Protein AF-0000000067025553 (afdb_homodimer)

Secondary structure (DSSP, 8-state):
-----HHHHHHHHHHHHHHHHHHHHSS-S---STHHHHHHHHHHHHHHHHHHHHHHHHT----EEEEEEEEE-TTSSSEEEEEEEEESSTTPPEEEEEEEES--SEEEEEEES----HHHHTTS-SBP-TT---TT-SSSTT--TTEEEEEETT--EEEEESS-BSSSTTB-TT-EEEEEE-----STTS-HHHHHHT----SEEEE-EEESS---/-----HHHHHHHHHHHHHHHHHHHHSS-S---STHHHHHHHHHHHHHHHHHHHHHHHHT----EEEEEEEEE-TTSSSEEEEEEEEESSTTPPEEEEEEEES--SEEEEEEES----HHHHGGG-SBP-TT---TT-SSSTT--TTEEEEEETT--EEEEESS-BSSSTTB-TT-EEEEEE-----STTS-HHHHHHT----SEEEE-EEESS---

Radius of gyration: 30.64 Å; Cα contacts (8 Å, |Δi|>4): 842; chains: 2; bounding box: 78×75×99 Å

Foldseek 3Di:
DPPCPPVNVVVVVVVVLVVVLVVLVPPDDPDPDPVVVVNVVSVVVSVVVVVVVCVVVVPVVQQKWKKKW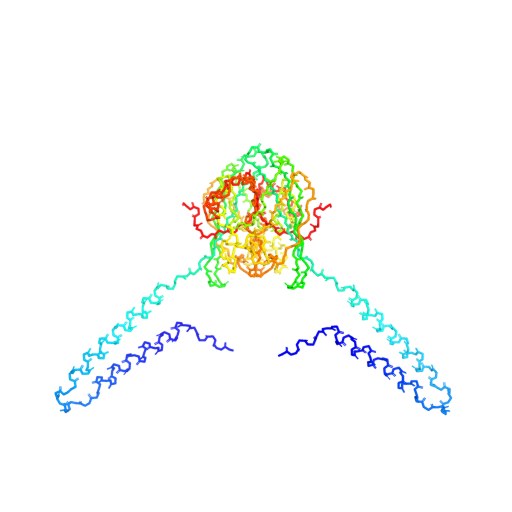WKAFPVRLKTDMKMWIFTPPLQFWIKIKDAMANDAFKKWKFWACAQDCPPGNPPQHAGAALPPQDQPACPDPRHGQGGQDMDHHRDTDITTGRQADCDDDRRSARHKMFIFPDPPPDDPPDDSVVVSVPRHRTRMMTGMHTDRDPPD/DPPCPPVNVVVVVVVVLVVVLVVLVPPDDPDPDPPVVVNVVSVVVSVVVVVVVCVVVVPPVQQKWKKKWWKAFPVRLKTDMKMWIFTPPLQFWIKIKDAMANDAFKKWKFWACAQDCPPGNPPQHAGAALPPQDQPCCPDVRHGQGGQDMDHHRDTDITTGRQADCDDDRRSARHKMFIFPDPPPDDPPDDSVVVSVPRHRTRMMTGMHTDRDPPD

Structure (mmCIF, N/CA/C/O backbone):
data_AF-0000000067025553-model_v1
#
loop_
_entity.id
_entity.type
_entity.pdbx_description
1 polymer 'Superoxide dismutase'
#
loop_
_atom_site.group_PDB
_atom_site.id
_atom_site.type_symbol
_atom_site.label_atom_id
_atom_site.label_alt_id
_atom_site.label_comp_id
_atom_site.label_asym_id
_atom_site.label_entity_id
_atom_site.label_seq_id
_atom_site.pdbx_PDB_ins_code
_atom_site.Cartn_x
_atom_site.Cartn_y
_atom_site.Cartn_z
_atom_site.occupancy
_atom_site.B_iso_or_equiv
_atom_site.auth_seq_id
_atom_site.auth_comp_id
_atom_site.auth_asym_id
_atom_site.auth_atom_id
_atom_site.pdbx_PDB_model_num
ATOM 1 N N . MET A 1 1 ? -31.484 10.281 14.219 1 25.81 1 MET A N 1
ATOM 2 C CA . MET A 1 1 ? -31.266 8.891 14.617 1 25.81 1 MET A CA 1
ATOM 3 C C . MET A 1 1 ? -30.297 8.812 15.797 1 25.81 1 MET A C 1
ATOM 5 O O . MET A 1 1 ? -29.156 9.273 15.703 1 25.81 1 MET A O 1
ATOM 9 N N . MET A 1 2 ? -30.875 8.945 17.047 1 30.42 2 MET A N 1
ATOM 10 C CA . MET A 1 2 ? -30.234 8.992 18.359 1 30.42 2 MET A CA 1
ATOM 11 C C . MET A 1 2 ? -29.312 7.797 18.547 1 30.42 2 MET A C 1
ATOM 13 O O . MET A 1 2 ? -29.766 6.648 18.531 1 30.42 2 MET A O 1
ATOM 17 N N . VAL A 1 3 ? -28.172 7.852 17.969 1 36.72 3 VAL A N 1
ATOM 18 C CA . VAL A 1 3 ? -27.109 6.902 18.25 1 36.72 3 VAL A CA 1
ATOM 19 C C . VAL A 1 3 ? -26.938 6.742 19.766 1 36.72 3 VAL A C 1
ATOM 21 O O . VAL A 1 3 ? -26.531 7.676 20.453 1 36.72 3 VAL A O 1
ATOM 24 N N . TRP A 1 4 ? -27.859 6.129 20.438 1 38.53 4 TRP A N 1
ATOM 25 C CA . TRP A 1 4 ? -27.719 5.715 21.828 1 38.53 4 TRP A CA 1
ATOM 26 C C . TRP A 1 4 ? -26.359 5.055 22.062 1 38.53 4 TRP A C 1
ATOM 28 O O . TRP A 1 4 ? -26 4.094 21.375 1 38.53 4 TRP A O 1
ATOM 38 N N . LYS A 1 5 ? -25.422 5.883 22.422 1 45.94 5 LYS A N 1
ATOM 39 C CA . LYS A 1 5 ? -24.062 5.434 22.766 1 45.94 5 LYS A CA 1
ATOM 40 C C . LYS A 1 5 ? -24.109 4.195 23.656 1 45.94 5 LYS A C 1
ATOM 42 O O . LYS A 1 5 ? -24.906 4.121 24.594 1 45.94 5 LYS A O 1
ATOM 47 N N . LEU A 1 6 ? -23.594 3.125 23.156 1 47.91 6 LEU A N 1
ATOM 48 C CA . LEU A 1 6 ? -23.438 1.842 23.828 1 47.91 6 LEU A CA 1
ATOM 49 C C . LEU A 1 6 ? -23.125 2.039 25.312 1 47.91 6 LEU A C 1
ATOM 51 O O . LEU A 1 6 ? -23.609 1.29 26.156 1 47.91 6 LEU A O 1
ATOM 55 N N . GLU A 1 7 ? -22.5 3.172 25.609 1 51.19 7 GLU A N 1
ATOM 56 C CA . GLU A 1 7 ? -22.172 3.502 26.984 1 51.19 7 GLU A CA 1
ATOM 57 C C . GLU A 1 7 ? -23.422 3.805 27.797 1 51.19 7 GLU A C 1
ATOM 59 O O . GLU A 1 7 ? -23.531 3.398 28.953 1 51.19 7 GLU A O 1
ATOM 64 N N . ASN A 1 8 ? -24.312 4.438 27.109 1 53.28 8 ASN A N 1
ATOM 65 C CA . ASN A 1 8 ? -25.547 4.797 27.797 1 53.28 8 ASN A CA 1
ATOM 66 C C . ASN A 1 8 ? -26.453 3.582 28.016 1 53.28 8 ASN A C 1
ATOM 68 O O . ASN A 1 8 ? -27.156 3.492 29.016 1 53.28 8 ASN A O 1
ATOM 72 N N . VAL A 1 9 ? -26.391 2.633 27.156 1 51.62 9 VAL A N 1
ATOM 73 C CA . VAL A 1 9 ? -27.141 1.387 27.266 1 51.62 9 VAL A CA 1
ATOM 74 C C . VAL A 1 9 ? -26.547 0.536 28.391 1 51.62 9 VAL A C 1
ATOM 76 O O . VAL A 1 9 ? -27.297 -0.039 29.203 1 51.62 9 VAL A O 1
ATOM 79 N N . ILE A 1 10 ? -25.266 0.725 28.547 1 55.44 10 ILE A N 1
ATOM 80 C CA . ILE A 1 10 ? -24.547 0.006 29.609 1 55.44 10 ILE A CA 1
ATOM 81 C C . ILE A 1 10 ? -24.906 0.609 30.969 1 55.44 10 ILE A C 1
ATOM 83 O O . ILE A 1 10 ? -25.188 -0.119 31.922 1 55.44 10 ILE A O 1
ATOM 87 N N . PHE A 1 11 ? -25.031 1.875 30.969 1 58.84 11 PHE A N 1
ATOM 88 C CA . PHE A 1 11 ? -25.406 2.57 32.188 1 58.84 11 PHE A CA 1
ATOM 89 C C . PHE A 1 11 ? -26.859 2.322 32.562 1 58.84 11 PHE A C 1
ATOM 91 O O . PHE A 1 11 ? -27.203 2.129 33.719 1 58.84 11 PHE A O 1
ATOM 98 N N . ALA A 1 12 ? -27.719 2.186 31.562 1 59.91 12 ALA A N 1
ATOM 99 C CA . ALA A 1 12 ? -29.141 1.923 31.766 1 59.91 12 ALA A CA 1
ATOM 100 C C . ALA A 1 12 ? -29.375 0.496 32.25 1 59.91 12 ALA A C 1
ATOM 102 O O . ALA A 1 12 ? -30.188 0.266 33.156 1 59.91 12 ALA A O 1
ATOM 103 N N . VAL A 1 13 ? -28.594 -0.428 31.766 1 61.47 13 VAL A N 1
ATOM 104 C CA . VAL A 1 13 ? -28.688 -1.826 32.188 1 61.47 13 VAL A CA 1
ATOM 105 C C . VAL A 1 13 ? -28.141 -1.983 33.594 1 61.47 13 VAL A C 1
ATOM 107 O O . VAL A 1 13 ? -28.719 -2.689 34.406 1 61.47 13 VAL A O 1
ATOM 110 N N . PHE A 1 14 ? -27.109 -1.111 33.906 1 63.41 14 PHE A N 1
ATOM 111 C CA . PHE A 1 14 ? -26.547 -1.098 35.25 1 63.41 14 PHE A CA 1
ATOM 112 C C . PHE A 1 14 ? -27.531 -0.489 36.25 1 63.41 14 PHE A C 1
ATOM 114 O O . PHE A 1 14 ? -27.734 -1.02 37.344 1 63.41 14 PHE A O 1
ATOM 121 N N . ALA A 1 15 ? -28.156 0.57 35.844 1 62.91 15 ALA A N 1
ATOM 122 C CA . ALA A 1 15 ? -29.156 1.222 36.688 1 62.91 15 ALA A CA 1
ATOM 123 C C . ALA A 1 15 ? -30.375 0.327 36.875 1 62.91 15 ALA A C 1
ATOM 125 O O . ALA A 1 15 ? -30.922 0.234 37.969 1 62.91 15 ALA A O 1
ATOM 126 N N . PHE A 1 16 ? -30.734 -0.45 35.875 1 62.81 16 PHE A N 1
ATOM 127 C CA . PHE A 1 16 ? -31.875 -1.367 35.938 1 62.81 16 PHE A CA 1
ATOM 128 C C . PHE A 1 16 ? -31.562 -2.562 36.844 1 62.81 16 PHE A C 1
ATOM 130 O O . PHE A 1 16 ? -32.406 -2.986 37.625 1 62.81 16 PHE A O 1
ATOM 137 N N . ILE A 1 17 ? -30.328 -3.006 36.75 1 59.94 17 ILE A N 1
ATOM 138 C CA . ILE A 1 17 ? -29.875 -4.109 37.594 1 59.94 17 ILE A CA 1
ATOM 139 C C . ILE A 1 17 ? -29.812 -3.652 39.062 1 59.94 17 ILE A C 1
ATOM 141 O O . ILE A 1 17 ? -30.25 -4.371 39.969 1 59.94 17 ILE A O 1
ATOM 145 N N . LEU A 1 18 ? -29.375 -2.453 39.25 1 59.34 18 LEU A N 1
ATOM 146 C CA . LEU A 1 18 ? -29.344 -1.88 40.594 1 59.34 18 LEU A CA 1
ATOM 147 C C . LEU A 1 18 ? -30.75 -1.65 41.125 1 59.34 18 LEU A C 1
ATOM 149 O O . LEU A 1 18 ? -31.031 -1.886 42.281 1 59.34 18 LEU A O 1
ATOM 153 N N . LEU A 1 19 ? -31.672 -1.28 40.281 1 58.12 19 LEU A N 1
ATOM 154 C CA . LEU A 1 19 ? -33.062 -1.092 40.656 1 58.12 19 LEU A CA 1
ATOM 155 C C . LEU A 1 19 ? -33.719 -2.43 40.969 1 58.12 19 LEU A C 1
ATOM 157 O O . LEU A 1 19 ? -34.531 -2.525 41.906 1 58.12 19 LEU A O 1
ATOM 161 N N . LEU A 1 20 ? -33.312 -3.438 40.219 1 55.53 20 LEU A N 1
ATOM 162 C CA . LEU A 1 20 ? -33.875 -4.766 40.5 1 55.53 20 LEU A CA 1
ATOM 163 C C . LEU A 1 20 ? -33.344 -5.293 41.844 1 55.53 20 LEU A C 1
ATOM 165 O O . LEU A 1 20 ? -34.094 -5.922 42.594 1 55.53 20 LEU A O 1
ATOM 169 N N . ILE A 1 21 ? -32.156 -4.945 42.062 1 54.56 21 ILE A N 1
ATOM 170 C CA . ILE A 1 21 ? -31.547 -5.328 43.344 1 54.56 21 ILE A CA 1
ATOM 171 C C . ILE A 1 21 ? -32.188 -4.543 44.5 1 54.56 21 ILE A C 1
ATOM 173 O O . ILE A 1 21 ? -32.531 -5.109 45.531 1 54.56 21 ILE A O 1
ATOM 177 N N . GLU A 1 22 ? -32.375 -3.293 44.312 1 55.03 22 GLU A N 1
ATOM 178 C CA . GLU A 1 22 ? -33 -2.451 45.344 1 55.03 22 GLU A CA 1
ATOM 179 C C . GLU A 1 22 ? -34.5 -2.805 45.5 1 55.03 22 GLU A C 1
ATOM 181 O O . GLU A 1 22 ? -35 -2.814 46.625 1 55.03 22 GLU A O 1
ATOM 186 N N . ALA A 1 23 ? -35.156 -2.996 44.375 1 49.5 23 ALA A N 1
ATOM 187 C CA . ALA A 1 23 ? -36.562 -3.385 44.469 1 49.5 23 ALA A CA 1
ATOM 188 C C . ALA A 1 23 ? -36.75 -4.723 45.188 1 49.5 23 ALA A C 1
ATOM 190 O O . ALA A 1 23 ? -37.75 -4.945 45.875 1 49.5 23 ALA A O 1
ATOM 191 N N . HIS A 1 24 ? -35.719 -5.547 44.875 1 47.22 24 HIS A N 1
ATOM 192 C CA . HIS A 1 24 ? -35.75 -6.816 45.594 1 47.22 24 HIS A CA 1
ATOM 193 C C . HIS A 1 24 ? -35.438 -6.613 47.094 1 47.22 24 HIS A C 1
ATOM 195 O O . HIS A 1 24 ? -36 -7.332 47.938 1 47.22 24 HIS A O 1
ATOM 201 N N . ASN A 1 25 ? -34.562 -5.656 47.25 1 45.16 25 ASN A N 1
ATOM 202 C CA . ASN A 1 25 ? -34.25 -5.391 48.656 1 45.16 25 ASN A CA 1
ATOM 203 C C . ASN A 1 25 ? -35.438 -4.742 49.375 1 45.16 25 ASN A C 1
ATOM 205 O O . ASN A 1 25 ? -35.531 -4.84 50.594 1 45.16 25 ASN A O 1
ATOM 209 N N . THR A 1 26 ? -36.188 -3.916 48.75 1 38.66 26 THR A N 1
ATOM 210 C CA . THR A 1 26 ? -37.25 -3.248 49.5 1 38.66 26 THR A CA 1
ATOM 211 C C . THR A 1 26 ? -38.406 -4.207 49.75 1 38.66 26 THR A C 1
ATOM 213 O O . THR A 1 26 ? -39.469 -3.797 50.281 1 38.66 26 THR A O 1
ATOM 216 N N . LYS A 1 27 ? -38.531 -5.238 49 1 35.69 27 LYS A N 1
ATOM 217 C CA . LYS A 1 27 ? -39.75 -5.934 49.375 1 35.69 27 LYS A CA 1
ATOM 218 C C . LYS A 1 27 ? -39.688 -6.422 50.812 1 35.69 27 LYS A C 1
ATOM 220 O O . LYS A 1 27 ? -38.594 -6.699 51.344 1 35.69 27 LYS A O 1
ATOM 225 N N . ASP A 1 28 ? -41 -6.648 51.406 1 33.84 28 ASP A N 1
ATOM 226 C CA . ASP A 1 28 ? -41.562 -6.723 52.781 1 33.84 28 ASP A CA 1
ATOM 227 C C . ASP A 1 28 ? -40.812 -7.773 53.594 1 33.84 28 ASP A C 1
ATOM 229 O O . ASP A 1 28 ? -40.312 -8.75 53.062 1 33.84 28 ASP A O 1
ATOM 233 N N . CYS A 1 29 ? -40.531 -7.465 54.969 1 31.83 29 CYS A N 1
ATOM 234 C CA . CYS A 1 29 ? -40.062 -8.055 56.219 1 31.83 29 CYS A CA 1
ATOM 235 C C . CYS A 1 29 ? -40.688 -9.438 56.438 1 31.83 29 CYS A C 1
ATOM 237 O O . CYS A 1 29 ? -40.312 -10.156 57.375 1 31.83 29 CYS A O 1
ATOM 239 N N . ASN A 1 30 ? -41.969 -9.609 56.094 1 31.23 30 ASN A N 1
ATOM 240 C CA . ASN A 1 30 ? -42.594 -10.648 56.906 1 31.23 30 ASN A CA 1
ATOM 241 C C . ASN A 1 30 ? -42.031 -12.031 56.562 1 31.23 30 ASN A C 1
ATOM 243 O O . ASN A 1 30 ? -42.031 -12.914 57.438 1 31.23 30 ASN A O 1
ATOM 247 N N . GLU A 1 31 ? -42.344 -12.633 55.375 1 37.34 31 GLU A N 1
ATOM 248 C CA . GLU A 1 31 ? -42.281 -14.086 55.312 1 37.34 31 GLU A CA 1
ATOM 249 C C . GLU A 1 31 ? -40.844 -14.57 55.25 1 37.34 31 GLU A C 1
ATOM 251 O O . GLU A 1 31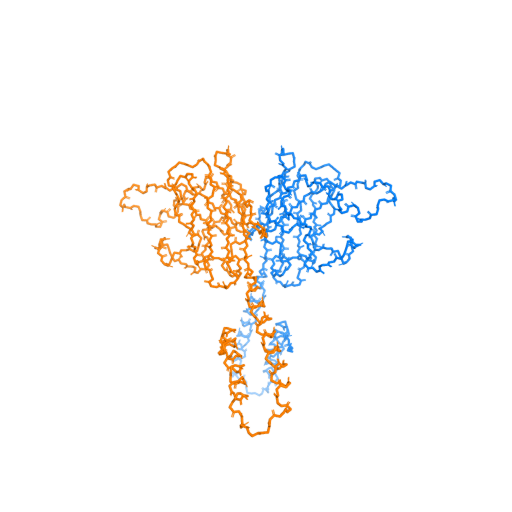 ? -40.062 -14.148 54.375 1 37.34 31 GLU A O 1
ATOM 256 N N . GLY A 1 32 ? -40.219 -15.039 56.438 1 31.81 32 GLY A N 1
ATOM 257 C CA . GLY A 1 32 ? -38.906 -15.367 56.969 1 31.81 32 GLY A CA 1
ATOM 258 C C . GLY A 1 32 ? -38.062 -16.156 55.969 1 31.81 32 GLY A C 1
ATOM 259 O O . GLY A 1 32 ? -36.906 -15.805 55.719 1 31.81 32 GLY A O 1
ATOM 260 N N . LYS A 1 33 ? -38.281 -17.531 56 1 36.72 33 LYS A N 1
ATOM 261 C CA . LYS A 1 33 ? -37.25 -18.547 55.781 1 36.72 33 LYS A CA 1
ATOM 262 C C . LYS A 1 33 ? -36.938 -18.656 54.281 1 36.72 33 LYS A C 1
ATOM 264 O O . LYS A 1 33 ? -35.812 -19.016 53.906 1 36.72 33 LYS A O 1
ATOM 269 N N . THR A 1 34 ? -37.938 -18.75 53.469 1 32.59 34 THR A N 1
ATOM 270 C CA . THR A 1 34 ? -37.625 -19.266 52.125 1 32.59 34 THR A CA 1
ATOM 271 C C . THR A 1 34 ? -36.875 -18.219 51.312 1 32.59 34 THR A C 1
ATOM 273 O O . THR A 1 34 ? -36.469 -18.516 50.188 1 32.59 34 THR A O 1
ATOM 276 N N . LYS A 1 35 ? -36.969 -17.016 51.75 1 38.88 35 LYS A N 1
ATOM 277 C CA . LYS A 1 35 ? -36.531 -15.953 50.844 1 38.88 35 LYS A CA 1
ATOM 278 C C . LYS A 1 35 ? -35 -15.82 50.875 1 38.88 35 LYS A C 1
ATOM 280 O O . LYS A 1 35 ? -34.438 -15.023 50.125 1 38.88 35 LYS A O 1
ATOM 285 N N . HIS A 1 36 ? -34.406 -16.422 51.844 1 40.84 36 HIS A N 1
ATOM 286 C CA . HIS A 1 36 ? -32.969 -16.188 51.844 1 40.84 36 HIS A CA 1
ATOM 287 C C . HIS A 1 36 ? -32.312 -16.906 50.688 1 40.84 36 HIS A C 1
ATOM 289 O O . HIS A 1 36 ? -31.234 -16.484 50.219 1 40.84 36 HIS A O 1
ATOM 295 N N . PHE A 1 37 ? -32.969 -17.984 50.188 1 43.34 37 PHE A N 1
ATOM 296 C CA . PHE A 1 37 ? -32.281 -18.75 49.156 1 43.34 37 PHE A CA 1
ATOM 297 C C . PHE A 1 37 ? -32.375 -18.031 47.812 1 43.34 37 PHE A C 1
ATOM 299 O O . PHE A 1 37 ? -31.406 -18 47.031 1 43.34 37 PHE A O 1
ATOM 306 N N . ILE A 1 38 ? -33.5 -17.391 47.625 1 48.78 38 ILE A N 1
ATOM 307 C CA . ILE A 1 38 ? -33.688 -16.766 46.312 1 48.78 38 ILE A CA 1
ATOM 308 C C . ILE A 1 38 ? -32.844 -15.5 46.219 1 48.78 38 ILE A C 1
ATOM 310 O O . ILE A 1 38 ? -32.281 -15.195 45.156 1 48.78 38 ILE A O 1
ATOM 314 N N . GLY A 1 39 ? -32.625 -14.953 47.406 1 49.44 39 GLY A N 1
ATOM 315 C CA . GLY A 1 39 ? -31.844 -13.727 47.438 1 49.44 39 GLY A CA 1
ATOM 316 C C . GLY A 1 39 ? -30.375 -13.945 47.125 1 49.44 39 GLY A C 1
ATOM 317 O O . GLY A 1 39 ? -29.781 -13.164 46.375 1 49.44 39 GLY A O 1
ATOM 318 N N . ARG A 1 40 ? -29.844 -15.062 47.688 1 53.34 40 ARG A N 1
ATOM 319 C CA . ARG A 1 40 ? -28.438 -15.352 47.438 1 53.34 40 ARG A CA 1
ATOM 320 C C . ARG A 1 40 ? -28.203 -15.773 46 1 53.34 40 ARG A C 1
ATOM 322 O O . ARG A 1 40 ? -27.219 -15.359 45.375 1 53.34 40 ARG A O 1
ATOM 329 N N . GLU A 1 41 ? -29.141 -16.531 45.469 1 59.81 41 GLU A N 1
ATOM 330 C CA . GLU A 1 41 ? -28.984 -17 44.094 1 59.81 41 GLU A CA 1
ATOM 331 C C . GLU A 1 41 ? -29.141 -15.867 43.094 1 59.81 41 GLU A C 1
ATOM 333 O O . GLU A 1 41 ? -28.406 -15.789 42.125 1 59.81 41 GLU A O 1
ATOM 338 N N . LEU A 1 42 ? -30.031 -14.984 43.406 1 58.16 42 LEU A N 1
ATOM 339 C CA . LEU A 1 42 ? -30.234 -13.836 42.531 1 58.16 42 LEU A CA 1
ATOM 340 C C . LEU A 1 42 ? -29.062 -12.875 42.625 1 58.16 42 LEU A C 1
ATOM 342 O O . LEU A 1 42 ? -28.641 -12.297 41.625 1 58.16 42 LEU A O 1
ATOM 346 N N . HIS A 1 43 ? -28.484 -12.797 43.75 1 59.12 43 HIS A N 1
ATOM 347 C CA . HIS A 1 43 ? -27.297 -11.969 43.938 1 59.12 43 HIS A CA 1
ATOM 348 C C . HIS A 1 43 ? -26.109 -12.555 43.188 1 59.12 43 HIS A C 1
ATOM 350 O O . HIS A 1 43 ? -25.344 -11.828 42.562 1 59.12 43 HIS A O 1
ATOM 356 N N . THR A 1 44 ? -26.031 -13.867 43.281 1 64.5 44 THR A N 1
ATOM 357 C CA . THR A 1 44 ? -24.938 -14.539 42.562 1 64.5 44 THR A CA 1
ATOM 358 C C . THR A 1 44 ? -25.125 -14.438 41.062 1 64.5 44 THR A C 1
ATOM 360 O O . THR A 1 44 ? -24.156 -14.258 40.312 1 64.5 44 THR A O 1
ATOM 363 N N . LEU A 1 45 ? -26.312 -14.469 40.625 1 64.94 45 LEU A N 1
ATOM 364 C CA . LEU A 1 45 ? -26.609 -14.352 39.188 1 64.94 45 LEU A CA 1
ATOM 365 C C . LEU A 1 45 ? -26.344 -12.93 38.719 1 64.94 45 LEU A C 1
ATOM 367 O O . LEU A 1 45 ? -25.781 -12.734 37.625 1 64.94 45 LEU A O 1
ATOM 371 N N . VAL A 1 46 ? -26.688 -11.992 39.531 1 60.59 46 VAL A N 1
ATOM 372 C CA . VAL A 1 46 ? -26.484 -10.594 39.156 1 60.59 46 VAL A CA 1
ATOM 373 C C . VAL A 1 46 ? -25 -10.258 39.219 1 60.59 46 VAL A C 1
ATOM 375 O O . VAL A 1 46 ? -24.484 -9.547 38.344 1 60.59 46 VAL A O 1
ATOM 378 N N . GLU A 1 47 ? -24.328 -10.844 40.125 1 62.41 47 GLU A N 1
ATOM 379 C CA . GLU A 1 47 ? -22.891 -10.672 40.219 1 62.41 47 GLU A CA 1
ATOM 380 C C . GLU A 1 47 ? -22.188 -11.344 39.031 1 62.41 47 GLU A C 1
ATOM 382 O O . GLU A 1 47 ? -21.266 -10.773 38.438 1 62.41 47 GLU A O 1
ATOM 387 N N . ASN A 1 48 ? -22.641 -12.438 38.656 1 66 48 ASN A N 1
ATOM 388 C CA . ASN A 1 48 ? -22.062 -13.141 37.531 1 66 48 ASN A CA 1
ATOM 389 C C . ASN A 1 48 ? -22.359 -12.43 36.219 1 66 48 ASN A C 1
ATOM 391 O O . ASN A 1 48 ? -21.5 -12.344 35.344 1 66 48 ASN A O 1
ATOM 395 N N . LEU A 1 49 ? -23.531 -11.93 36.156 1 66.19 49 LEU A N 1
ATOM 396 C CA . LEU A 1 49 ? -23.906 -11.164 34.969 1 66.19 49 LEU A CA 1
ATOM 397 C C . LEU A 1 49 ? -23.125 -9.852 34.906 1 66.19 49 LEU A C 1
ATOM 399 O O . LEU A 1 49 ? -22.703 -9.438 33.812 1 66.19 49 LEU A O 1
ATOM 403 N N . TYR A 1 50 ? -22.938 -9.289 36.062 1 58.41 50 TYR A N 1
ATOM 404 C CA . TYR A 1 50 ? -22.125 -8.086 36.156 1 58.41 50 TYR A CA 1
ATOM 405 C C . TYR A 1 50 ? -20.672 -8.367 35.75 1 58.41 50 TYR A C 1
ATOM 407 O O . TYR A 1 50 ? -20.078 -7.602 35 1 58.41 50 TYR A O 1
ATOM 415 N N . TYR A 1 51 ? -20.109 -9.414 36.188 1 60.88 51 TYR A N 1
ATOM 416 C CA . TYR A 1 51 ? -18.75 -9.797 35.812 1 60.88 51 TYR A CA 1
ATOM 417 C C . TYR A 1 51 ? -18.688 -10.141 34.312 1 60.88 51 TYR A C 1
ATOM 419 O O . TYR A 1 51 ? -17.703 -9.82 33.656 1 60.88 51 TYR A O 1
ATOM 427 N N . LEU A 1 52 ? -19.703 -10.703 33.844 1 60.66 52 LEU A N 1
ATOM 428 C CA . LEU A 1 52 ? -19.766 -11.016 32.438 1 60.66 52 LEU A CA 1
ATOM 429 C C . LEU A 1 52 ? -19.828 -9.742 31.594 1 60.66 52 LEU A C 1
ATOM 431 O O . LEU A 1 52 ? -19.156 -9.633 30.578 1 60.66 52 LEU A O 1
ATOM 435 N N . ILE A 1 53 ? -20.609 -8.828 32 1 59.28 53 ILE A N 1
ATOM 436 C CA . ILE A 1 53 ? -20.75 -7.566 31.281 1 59.28 53 ILE A CA 1
ATOM 437 C C . ILE A 1 53 ? -19.453 -6.777 31.375 1 59.28 53 ILE A C 1
ATOM 439 O O . ILE A 1 53 ? -18.984 -6.199 30.391 1 59.28 53 ILE A O 1
ATOM 443 N N . ILE A 1 54 ? -18.859 -6.742 32.531 1 56.84 54 ILE A N 1
ATOM 444 C CA . ILE A 1 54 ? -17.578 -6.047 32.719 1 56.84 54 ILE A CA 1
ATOM 445 C C . ILE A 1 54 ? -16.5 -6.727 31.875 1 56.84 54 ILE A C 1
ATOM 447 O O . ILE A 1 54 ? -15.68 -6.055 31.25 1 56.84 54 ILE A O 1
ATOM 451 N N . THR A 1 55 ? -16.484 -8.023 31.891 1 54.97 55 THR A N 1
ATOM 452 C CA . THR A 1 55 ? -15.516 -8.734 31.078 1 54.97 55 THR A CA 1
ATOM 453 C C . THR A 1 55 ? -15.773 -8.492 29.594 1 54.97 55 THR A C 1
ATOM 455 O O . THR A 1 55 ? -14.828 -8.32 28.812 1 54.97 55 THR A O 1
ATOM 458 N N . ILE A 1 56 ? -17 -8.562 29.25 1 55.31 56 ILE A N 1
ATOM 459 C CA . ILE A 1 56 ? -17.328 -8.234 27.859 1 55.31 56 ILE A CA 1
ATOM 460 C C . ILE A 1 56 ? -17 -6.773 27.578 1 55.31 56 ILE A C 1
ATOM 462 O O . ILE A 1 56 ? -16.484 -6.449 26.516 1 55.31 56 ILE A O 1
ATOM 466 N N . SER A 1 57 ? -17.438 -5.902 28.5 1 50.25 57 SER A N 1
ATOM 467 C CA . SER A 1 57 ? -17.156 -4.484 28.312 1 50.25 57 SER A CA 1
ATOM 468 C C . SER A 1 57 ? -15.656 -4.215 28.281 1 50.25 57 SER A C 1
ATOM 470 O O . SER A 1 57 ? -15.188 -3.367 27.516 1 50.25 57 SER A O 1
ATOM 472 N N . LEU A 1 58 ? -14.945 -4.789 29.219 1 50.12 58 LEU A N 1
ATOM 473 C CA . LEU A 1 58 ? -13.516 -4.504 29.344 1 50.12 58 LEU A CA 1
ATOM 474 C C . LEU A 1 58 ? -12.734 -5.129 28.188 1 50.12 58 LEU A C 1
ATOM 476 O O . LEU A 1 58 ? -11.586 -4.762 27.953 1 50.12 58 LEU A O 1
ATOM 480 N N . HIS A 1 59 ? -13.203 -6.23 27.75 1 46.81 59 HIS A N 1
ATOM 481 C CA . HIS A 1 59 ? -12.453 -6.711 26.594 1 46.81 59 HIS A CA 1
ATOM 482 C C . HIS A 1 59 ? -12.867 -5.969 25.328 1 46.81 59 HIS A C 1
ATOM 484 O O . HIS A 1 59 ? -13.141 -6.594 24.297 1 46.81 59 HIS A O 1
ATOM 490 N N . SER A 1 60 ? -13.492 -4.895 25.406 1 47.81 60 SER A N 1
ATOM 491 C CA . SER A 1 60 ? -13.672 -4.141 24.172 1 47.81 60 SER A CA 1
ATOM 492 C C . SER A 1 60 ? -12.367 -4.039 23.391 1 47.81 60 SER A C 1
ATOM 494 O O . SER A 1 60 ? -11.469 -3.281 23.766 1 47.81 60 SER A O 1
ATOM 496 N N . THR A 1 61 ? -11.82 -5.145 23.016 1 51.47 61 THR A N 1
ATOM 497 C CA . THR A 1 61 ? -10.648 -5.145 22.156 1 51.47 61 THR A CA 1
ATOM 498 C C . THR A 1 61 ? -10.766 -4.059 21.078 1 51.47 61 THR A C 1
ATOM 500 O O . THR A 1 61 ? -11.664 -4.098 20.234 1 51.47 61 THR A O 1
ATOM 503 N N . ILE A 1 62 ? -10.602 -2.816 21.531 1 58.31 62 ILE A N 1
ATOM 504 C CA . ILE A 1 62 ? -10.539 -1.728 20.562 1 58.31 62 ILE A CA 1
ATOM 505 C C . ILE A 1 62 ? -9.75 -2.178 19.328 1 58.31 62 ILE A C 1
ATOM 507 O O . ILE A 1 62 ? -8.586 -2.578 19.438 1 58.31 62 ILE A O 1
ATOM 511 N N . LEU A 1 63 ? -10.43 -2.508 18.344 1 68.06 63 LEU A N 1
ATOM 512 C CA . LEU A 1 63 ? -9.773 -2.84 17.078 1 68.06 63 LEU A CA 1
ATOM 513 C C . LEU A 1 63 ? -8.859 -1.708 16.625 1 68.06 63 LEU A C 1
ATOM 515 O O . LEU A 1 63 ? -9.266 -0.543 16.609 1 68.06 63 LEU A O 1
ATOM 519 N N . VAL A 1 64 ? -7.609 -1.89 16.688 1 85.06 64 VAL A N 1
ATOM 520 C CA . VAL A 1 64 ? -6.598 -0.93 16.266 1 85.06 64 VAL A CA 1
ATOM 521 C C . VAL A 1 64 ? -6.129 -1.272 14.844 1 85.06 64 VAL A C 1
ATOM 523 O O . VAL A 1 64 ? -5.793 -2.424 14.562 1 85.06 64 VAL A O 1
ATOM 526 N N . HIS A 1 65 ? -6.32 -0.281 13.945 1 91 65 HIS A N 1
ATOM 527 C CA . HIS A 1 65 ? -5.727 -0.407 12.617 1 91 65 HIS A CA 1
ATOM 528 C C . HIS A 1 65 ? -4.258 0.013 12.625 1 91 65 HIS A C 1
ATOM 530 O O . HIS A 1 65 ? -3.896 1.003 13.266 1 91 65 HIS A O 1
ATOM 536 N N . LYS A 1 66 ? -3.477 -0.786 11.961 1 94.75 66 LYS A N 1
ATOM 537 C CA . LYS A 1 66 ? -2.049 -0.488 11.906 1 94.75 66 LYS A CA 1
ATOM 538 C C . LYS A 1 66 ? -1.531 -0.514 10.469 1 94.75 66 LYS A C 1
ATOM 540 O O . LYS A 1 66 ? -2.076 -1.223 9.625 1 94.75 66 LYS A O 1
ATOM 545 N N . ALA A 1 67 ? -0.548 0.259 10.258 1 97.31 67 ALA A N 1
ATOM 546 C CA . ALA A 1 67 ? 0.142 0.329 8.969 1 97.31 67 ALA A CA 1
ATOM 547 C C . ALA A 1 67 ? 1.621 0.652 9.164 1 97.31 67 ALA A C 1
ATOM 549 O O . ALA A 1 67 ? 2.039 1.069 10.242 1 97.31 67 ALA A O 1
ATOM 550 N N . ILE A 1 68 ? 2.379 0.389 8.109 1 97.5 68 ILE A N 1
ATOM 551 C CA . ILE A 1 68 ? 3.811 0.666 8.148 1 97.5 68 ILE A CA 1
ATOM 552 C C . ILE A 1 68 ? 4.297 1.061 6.758 1 97.5 68 ILE A C 1
ATOM 554 O O . ILE A 1 68 ? 3.781 0.571 5.75 1 97.5 68 ILE A O 1
ATOM 558 N N . ALA A 1 69 ? 5.203 1.918 6.719 1 97.69 69 ALA A N 1
ATOM 559 C CA . ALA A 1 69 ? 5.938 2.256 5.504 1 97.69 69 ALA A CA 1
ATOM 560 C C . ALA A 1 69 ? 7.445 2.139 5.719 1 97.69 69 ALA A C 1
ATOM 562 O O . ALA A 1 69 ? 8.016 2.857 6.539 1 97.69 69 ALA A O 1
ATOM 563 N N . TRP A 1 70 ? 8.078 1.28 5.047 1 96.44 70 TRP A N 1
ATOM 564 C CA . TRP A 1 70 ? 9.531 1.242 5.02 1 96.44 70 TRP A CA 1
ATOM 565 C C . TRP A 1 70 ? 10.086 2.281 4.047 1 96.44 70 TRP A C 1
ATOM 567 O O . TRP A 1 70 ? 9.664 2.348 2.893 1 96.44 70 TRP A O 1
ATOM 577 N N . ILE A 1 71 ? 10.977 3.076 4.535 1 96.62 71 ILE A N 1
ATOM 578 C CA . ILE A 1 71 ? 11.477 4.238 3.809 1 96.62 71 ILE A CA 1
ATOM 579 C C . ILE A 1 71 ? 12.93 4 3.402 1 96.62 71 ILE A C 1
ATOM 581 O O . ILE A 1 71 ? 13.742 3.533 4.207 1 96.62 71 ILE A O 1
ATOM 585 N N . ARG A 1 72 ? 13.172 4.367 2.164 1 95.38 72 ARG A N 1
ATOM 586 C CA . ARG A 1 72 ? 14.539 4.262 1.673 1 95.38 72 ARG A CA 1
ATOM 587 C C . ARG A 1 72 ? 14.828 5.32 0.612 1 95.38 72 ARG A C 1
ATOM 589 O O . ARG A 1 72 ? 13.961 5.641 -0.2 1 95.38 72 ARG A O 1
ATOM 596 N N . SER A 1 73 ? 16.016 5.801 0.612 1 95.38 73 SER A N 1
ATOM 597 C CA . SER A 1 73 ? 16.516 6.637 -0.476 1 95.38 73 SER A CA 1
ATOM 598 C C . SER A 1 73 ? 17.188 5.801 -1.553 1 95.38 73 SER A C 1
ATOM 600 O O . SER A 1 73 ? 17.547 4.641 -1.314 1 95.38 73 SER A O 1
ATOM 602 N N . SER A 1 74 ? 17.344 6.348 -2.773 1 87.81 74 SER A N 1
ATOM 603 C CA . SER A 1 74 ? 17.984 5.633 -3.871 1 87.81 74 SER A CA 1
ATOM 604 C C . SER A 1 74 ? 19.406 5.195 -3.49 1 87.81 74 SER A C 1
ATOM 606 O O . SER A 1 74 ? 19.812 4.066 -3.777 1 87.81 74 SER A O 1
ATOM 608 N N . GLY A 1 75 ? 20.125 6 -2.785 1 86.88 75 GLY A N 1
ATOM 609 C CA . GLY A 1 75 ? 21.484 5.66 -2.396 1 86.88 75 GLY A CA 1
ATOM 610 C C . GLY A 1 75 ? 21.562 4.93 -1.069 1 86.88 75 GLY A C 1
ATOM 611 O O . GLY A 1 75 ? 22.625 4.492 -0.657 1 86.88 75 GLY A O 1
ATOM 612 N N . GLY A 1 76 ? 20.516 4.793 -0.45 1 88.5 76 GLY A N 1
ATOM 613 C CA . GLY A 1 76 ? 20.453 4.016 0.777 1 88.5 76 GLY A CA 1
ATOM 614 C C . GLY A 1 76 ? 20.875 4.805 2.004 1 88.5 76 GLY A C 1
ATOM 615 O O . GLY A 1 76 ? 20.859 4.277 3.119 1 88.5 76 GLY A O 1
ATOM 616 N N . ALA A 1 77 ? 21.203 6.043 1.874 1 92.38 77 ALA A N 1
ATOM 617 C CA . ALA A 1 77 ? 21.672 6.832 3.012 1 92.38 77 ALA A CA 1
ATOM 618 C C . ALA A 1 77 ? 20.562 7.039 4.031 1 92.38 77 ALA A C 1
ATOM 620 O O . ALA A 1 77 ? 20.797 6.973 5.242 1 92.38 77 ALA A O 1
ATOM 621 N N . VAL A 1 78 ? 19.422 7.316 3.508 1 94.81 78 VAL A N 1
ATOM 622 C CA . VAL A 1 78 ? 18.25 7.457 4.371 1 94.81 78 VAL A CA 1
ATOM 623 C C . VAL A 1 78 ? 17.469 6.141 4.41 1 94.81 78 VAL A C 1
ATOM 625 O O . VAL A 1 78 ? 17.125 5.594 3.365 1 94.81 78 VAL A O 1
ATOM 628 N N . ARG A 1 79 ? 17.234 5.637 5.633 1 95.81 79 ARG A N 1
ATOM 629 C CA . ARG A 1 79 ? 16.5 4.383 5.766 1 95.81 79 ARG A CA 1
ATOM 630 C C . ARG A 1 79 ? 15.766 4.32 7.098 1 95.81 79 ARG A C 1
ATOM 632 O O . ARG A 1 79 ? 16.141 5 8.055 1 95.81 79 ARG A O 1
ATOM 639 N N . GLY A 1 80 ? 14.797 3.432 7.156 1 95.69 80 GLY A N 1
ATOM 640 C CA . GLY A 1 80 ? 14.008 3.197 8.359 1 95.69 80 GLY A CA 1
ATOM 641 C C . GLY A 1 80 ? 12.539 2.936 8.062 1 95.69 80 GLY A C 1
ATOM 642 O O . GLY A 1 80 ? 12.203 2.385 7.012 1 95.69 80 GLY A O 1
ATOM 643 N N . PHE A 1 81 ? 11.742 3.242 9.07 1 96.31 81 PHE A N 1
ATOM 644 C CA . PHE A 1 81 ? 10.32 2.99 8.859 1 96.31 81 PHE A CA 1
ATOM 645 C C . PHE A 1 81 ? 9.477 4.004 9.617 1 96.31 81 PHE A C 1
ATOM 647 O O . PHE A 1 81 ? 9.969 4.676 10.531 1 96.31 81 PHE A O 1
ATOM 654 N N . VAL A 1 82 ? 8.281 4.168 9.164 1 96.88 82 VAL A N 1
ATOM 655 C CA . VAL A 1 82 ? 7.234 4.945 9.812 1 96.88 82 VAL A CA 1
ATOM 656 C C . VAL A 1 82 ? 6.031 4.047 10.109 1 96.88 82 VAL A C 1
ATOM 658 O O . VAL A 1 82 ? 5.551 3.336 9.219 1 96.88 82 VAL A O 1
ATOM 661 N N . SER A 1 83 ? 5.555 4.094 11.312 1 96.38 83 SER A N 1
ATOM 662 C CA . SER A 1 83 ? 4.402 3.281 11.68 1 96.38 83 SER A CA 1
ATOM 663 C C . SER A 1 83 ? 3.182 4.148 11.969 1 96.38 83 SER A C 1
ATOM 665 O O . SER A 1 83 ? 3.32 5.301 12.391 1 96.38 83 SER A O 1
ATOM 667 N N . PHE A 1 84 ? 2.035 3.574 11.742 1 96.12 84 PHE A N 1
ATOM 668 C CA . PHE A 1 84 ? 0.739 4.215 11.938 1 96.12 84 PHE A CA 1
ATOM 669 C C . PHE A 1 84 ? -0.166 3.35 12.812 1 96.12 84 PHE A C 1
ATOM 671 O O . PHE A 1 84 ? -0.217 2.129 12.641 1 96.12 84 PHE A O 1
ATOM 678 N N . GLU A 1 85 ? -0.822 4.016 13.68 1 94.19 85 GLU A N 1
ATOM 679 C CA . GLU A 1 85 ? -1.798 3.338 14.523 1 94.19 85 GLU A CA 1
ATOM 680 C C . GLU A 1 85 ? -3.045 4.195 14.727 1 94.19 85 GLU A C 1
ATOM 682 O O . GLU A 1 85 ? -2.945 5.387 15.023 1 94.19 85 GLU A O 1
ATOM 687 N N . GLN A 1 86 ? -4.117 3.561 14.492 1 93.12 86 GLN A N 1
ATOM 688 C CA . GLN A 1 86 ? -5.391 4.254 14.656 1 93.12 86 GLN A CA 1
ATOM 689 C C . GLN A 1 86 ? -6.414 3.365 15.359 1 93.12 86 GLN A C 1
ATOM 691 O O . GLN A 1 86 ? -6.637 2.225 14.953 1 93.12 86 GLN A O 1
ATOM 696 N N . GLU A 1 87 ? -6.996 3.951 16.359 1 86.88 87 GLU A N 1
ATOM 697 C CA . GLU A 1 87 ? -8.062 3.227 17.047 1 86.88 87 GLU A CA 1
ATOM 698 C C . GLU A 1 87 ? -9.336 3.186 16.203 1 86.88 87 GLU A C 1
ATOM 700 O O . GLU A 1 87 ? -9.539 4.035 15.336 1 86.88 87 GLU A O 1
ATOM 705 N N . GLN A 1 88 ? -10.133 2.178 16.297 1 75.44 88 GLN A N 1
ATOM 706 C CA . GLN A 1 88 ? -11.281 1.881 15.453 1 75.44 88 GLN A CA 1
ATOM 707 C C . GLN A 1 88 ? -12.328 2.988 15.539 1 75.44 88 GLN A C 1
ATOM 709 O O . GLN A 1 88 ? -13.086 3.207 14.594 1 75.44 88 GLN A O 1
ATOM 714 N N . HIS A 1 89 ? -12.266 3.754 16.5 1 65.94 89 HIS A N 1
ATOM 715 C CA . HIS A 1 89 ? -13.312 4.766 16.469 1 65.94 89 HIS A CA 1
ATOM 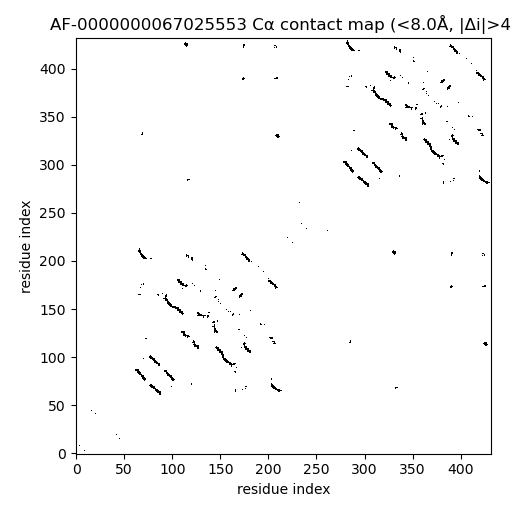716 C C . HIS A 1 89 ? -13.031 5.824 15.406 1 65.94 89 HIS A C 1
ATOM 718 O O . HIS A 1 89 ? -11.891 6.277 15.266 1 65.94 89 HIS A O 1
ATOM 724 N N . ALA A 1 90 ? -13.852 5.895 14.344 1 59.19 90 ALA A N 1
ATOM 725 C CA . ALA A 1 90 ? -13.742 6.688 13.125 1 59.19 90 ALA A CA 1
ATOM 726 C C . ALA A 1 90 ? -13.133 8.055 13.414 1 59.19 90 ALA A C 1
ATOM 728 O O . ALA A 1 90 ? -12.422 8.617 12.57 1 59.19 90 ALA A O 1
ATOM 729 N N . ASN A 1 91 ? -13.188 8.461 14.625 1 66.88 91 ASN A N 1
ATOM 730 C CA . ASN A 1 91 ? -12.773 9.844 14.852 1 66.88 91 ASN A CA 1
ATOM 731 C C . ASN A 1 91 ? -11.484 9.922 15.656 1 66.88 91 ASN A C 1
ATOM 733 O O . ASN A 1 91 ? -11.117 10.992 16.156 1 66.88 91 ASN A O 1
ATOM 737 N N . SER A 1 92 ? -10.828 8.836 15.516 1 84.75 92 SER A N 1
ATOM 738 C CA . SER A 1 92 ? -9.586 8.875 16.281 1 84.75 92 SER A CA 1
ATOM 739 C C . SER A 1 92 ? -8.422 9.352 15.414 1 84.75 92 SER A C 1
ATOM 741 O O . SER A 1 92 ? -8.375 9.078 14.219 1 84.75 92 SER A O 1
ATOM 743 N N . ALA A 1 93 ? -7.648 10.148 16.062 1 92.19 93 ALA A N 1
ATOM 744 C CA . ALA A 1 93 ? -6.422 10.578 15.406 1 92.19 93 ALA A CA 1
ATOM 745 C C . ALA A 1 93 ? -5.508 9.391 15.117 1 92.19 93 ALA A C 1
ATOM 747 O O . ALA A 1 93 ? -5.57 8.375 15.805 1 92.19 93 ALA A O 1
ATOM 748 N N . THR A 1 94 ? -4.797 9.484 14.078 1 95.06 94 THR A N 1
ATOM 749 C CA . THR A 1 94 ? -3.799 8.477 13.742 1 95.06 94 THR A CA 1
ATOM 750 C C . THR A 1 94 ? -2.443 8.828 14.344 1 95.06 94 THR A C 1
ATOM 752 O O . THR A 1 94 ? -1.926 9.922 14.117 1 95.06 94 THR A O 1
ATOM 755 N N . ALA A 1 95 ? -1.92 7.961 15.117 1 95.06 95 ALA A N 1
ATOM 756 C CA . ALA A 1 95 ? -0.562 8.117 15.633 1 95.06 95 ALA A CA 1
ATOM 757 C C . ALA A 1 95 ? 0.471 7.699 14.594 1 95.06 95 ALA A C 1
ATOM 759 O O . ALA A 1 95 ? 0.418 6.586 14.07 1 95.06 95 ALA A O 1
ATOM 760 N N . VAL A 1 96 ? 1.367 8.641 14.328 1 96 96 VAL A N 1
ATOM 761 C CA . VAL A 1 96 ? 2.439 8.406 13.367 1 96 96 VAL A CA 1
ATOM 762 C C . VAL A 1 96 ? 3.789 8.43 14.078 1 96 96 VAL A C 1
ATOM 764 O O . VAL A 1 96 ? 4.141 9.43 14.719 1 96 96 VAL A O 1
ATOM 767 N N . ARG A 1 97 ? 4.531 7.344 13.977 1 95.75 97 ARG A N 1
ATOM 768 C CA . ARG A 1 97 ? 5.855 7.25 14.586 1 95.75 97 ARG A CA 1
ATOM 769 C C . ARG A 1 97 ? 6.938 7.113 13.523 1 95.75 97 ARG A C 1
ATOM 771 O O . ARG A 1 97 ? 6.914 6.18 12.719 1 95.75 97 ARG A O 1
ATOM 778 N N . VAL A 1 98 ? 7.844 8.055 13.602 1 96.12 98 VAL A N 1
ATOM 779 C CA . VAL A 1 98 ? 8.883 8.133 12.578 1 96.12 98 VAL A CA 1
ATOM 780 C C . VAL A 1 98 ? 10.211 7.645 13.148 1 96.12 98 VAL A C 1
ATOM 782 O O . VAL A 1 98 ? 10.703 8.188 14.133 1 96.12 98 VAL A O 1
ATOM 785 N N . ASN A 1 99 ? 10.742 6.586 12.562 1 94.81 99 ASN A N 1
ATOM 786 C CA . ASN A 1 99 ? 12.039 6.008 12.898 1 94.81 99 ASN A CA 1
ATOM 787 C C . ASN A 1 99 ? 12.945 5.902 11.672 1 94.81 99 ASN A C 1
ATOM 789 O O . ASN A 1 99 ? 12.906 4.902 10.953 1 94.81 99 ASN A O 1
ATOM 793 N N . LEU A 1 100 ? 13.75 7.008 11.477 1 95.44 100 LEU A N 1
ATOM 794 C CA . LEU A 1 100 ? 14.602 7.082 10.297 1 95.44 100 LEU A CA 1
ATOM 795 C C . LEU A 1 100 ? 16.047 7.391 10.68 1 95.44 100 LEU A C 1
ATOM 797 O O . LEU A 1 100 ? 16.297 8.094 11.664 1 95.44 100 LEU A O 1
ATOM 801 N N . THR A 1 101 ? 16.891 6.918 9.883 1 95.06 101 THR A N 1
ATOM 802 C CA . THR A 1 101 ? 18.312 7.211 10 1 95.06 101 THR A CA 1
ATOM 803 C C . THR A 1 101 ? 18.844 7.848 8.719 1 95.06 101 THR A C 1
ATOM 805 O O . THR A 1 101 ? 18.25 7.691 7.652 1 95.06 101 THR A O 1
ATOM 808 N N . GLY A 1 102 ? 19.859 8.703 8.898 1 95.19 102 GLY A N 1
ATOM 809 C CA . GLY A 1 102 ? 20.5 9.305 7.742 1 95.19 102 GLY A CA 1
ATOM 810 C C . GLY A 1 102 ? 19.984 10.688 7.422 1 95.19 102 GLY A C 1
ATOM 811 O O . GLY A 1 102 ? 20.25 11.227 6.344 1 95.19 102 GLY A O 1
ATOM 812 N N . LEU A 1 103 ? 19.219 11.141 8.305 1 92.56 103 LEU A N 1
ATOM 813 C CA . LEU A 1 103 ? 18.688 12.484 8.109 1 92.56 103 LEU A CA 1
ATOM 814 C C . LEU A 1 103 ? 19.453 13.5 8.945 1 92.56 103 LEU A C 1
ATOM 816 O O . LEU A 1 103 ? 19.766 13.234 10.109 1 92.56 103 LEU A O 1
ATOM 820 N N . SER A 1 104 ? 19.828 14.586 8.281 1 89.62 104 SER A N 1
ATOM 821 C CA . SER A 1 104 ? 20.422 15.719 8.984 1 89.62 104 SER A CA 1
ATOM 822 C C . SER A 1 104 ? 19.562 16.969 8.812 1 89.62 104 SER A C 1
ATOM 824 O O . SER A 1 104 ? 19.219 17.344 7.684 1 89.62 104 SER A O 1
ATOM 826 N N . GLY A 1 105 ? 19.156 17.562 9.969 1 89.06 105 GLY A N 1
ATOM 827 C CA . GLY A 1 105 ? 18.359 18.781 9.898 1 89.06 105 GLY A CA 1
ATOM 828 C C . GLY A 1 105 ? 16.875 18.516 9.766 1 89.06 105 GLY A C 1
ATOM 829 O O . GLY A 1 105 ? 16.406 17.422 10.086 1 89.06 105 GLY A O 1
ATOM 830 N N . ALA A 1 106 ? 16.141 19.547 9.336 1 87.69 106 ALA A N 1
ATOM 831 C CA . ALA A 1 106 ? 14.688 19.484 9.281 1 87.69 106 ALA A CA 1
ATOM 832 C C . ALA A 1 106 ? 14.211 18.891 7.961 1 87.69 106 ALA A C 1
ATOM 834 O O . ALA A 1 106 ? 14.758 19.203 6.898 1 87.69 106 ALA A O 1
ATOM 835 N N . HIS A 1 107 ? 13.281 18.016 8.039 1 91 107 HIS A N 1
ATOM 836 C CA . HIS A 1 107 ? 12.648 17.406 6.871 1 91 107 HIS A CA 1
ATOM 837 C C . HIS A 1 107 ? 11.133 17.359 7.016 1 91 107 HIS A C 1
ATOM 839 O O . HIS A 1 107 ? 10.617 17.156 8.117 1 91 107 HIS A O 1
ATOM 845 N N . ASP A 1 108 ? 10.438 17.5 5.91 1 90 108 ASP A N 1
ATOM 846 C CA . ASP A 1 108 ? 8.984 17.359 5.895 1 90 108 ASP A CA 1
ATOM 847 C C . ASP A 1 108 ? 8.562 15.938 5.547 1 90 108 ASP A C 1
ATOM 849 O O . ASP A 1 108 ? 9.164 15.305 4.676 1 90 108 ASP A O 1
ATOM 853 N N . VAL A 1 109 ? 7.59 15.508 6.293 1 92.81 109 VAL A N 1
ATOM 854 C CA . VAL A 1 109 ? 7 14.203 6.027 1 92.81 109 VAL A CA 1
ATOM 855 C C . VAL A 1 109 ? 5.617 14.383 5.402 1 92.81 109 VAL A C 1
ATOM 857 O O . VAL A 1 109 ? 4.738 15.016 5.992 1 92.81 109 VAL A O 1
ATOM 860 N N . LYS A 1 110 ? 5.438 13.781 4.203 1 93.31 110 LYS A N 1
ATOM 861 C CA . LYS A 1 110 ? 4.172 14 3.512 1 93.31 110 LYS A CA 1
ATOM 862 C C . LYS A 1 110 ? 3.629 12.703 2.928 1 93.31 110 LYS A C 1
ATOM 864 O O . LYS A 1 110 ? 4.387 11.898 2.387 1 93.31 110 LYS A O 1
ATOM 869 N N . VAL A 1 111 ? 2.344 12.539 3.111 1 96.62 111 VAL A N 1
ATOM 870 C CA . VAL A 1 111 ? 1.643 11.508 2.354 1 96.62 111 VAL A CA 1
ATOM 871 C C . VAL A 1 111 ? 1.271 12.047 0.973 1 96.62 111 VAL A C 1
ATOM 873 O O . VAL A 1 111 ? 0.704 13.133 0.855 1 96.62 111 VAL A O 1
ATOM 876 N N . LEU A 1 112 ? 1.623 11.266 -0.01 1 95.44 112 LEU A N 1
ATOM 877 C CA . LEU A 1 112 ? 1.314 11.617 -1.393 1 95.44 112 LEU A CA 1
ATOM 878 C C . LEU A 1 112 ? 0.202 10.727 -1.942 1 95.44 112 LEU A C 1
ATOM 880 O O . LEU A 1 112 ? -0.224 9.781 -1.282 1 95.44 112 LEU A O 1
ATOM 884 N N . ASN A 1 113 ? -0.262 11.07 -3.127 1 95 113 ASN A N 1
ATOM 885 C CA . ASN A 1 113 ? -1.465 10.438 -3.66 1 95 113 ASN A CA 1
ATOM 886 C C . ASN A 1 113 ? -1.218 8.977 -4.023 1 95 113 ASN A C 1
ATOM 888 O O . ASN A 1 113 ? -2.088 8.133 -3.824 1 95 113 ASN A O 1
ATOM 892 N N . TRP A 1 114 ? -0.007 8.719 -4.57 1 95.88 114 TRP A N 1
ATOM 893 C CA . TRP A 1 114 ? 0.164 7.422 -5.223 1 95.88 114 TRP A CA 1
ATOM 894 C C . TRP A 1 114 ? 1.299 6.633 -4.574 1 95.88 114 TRP A C 1
ATOM 896 O O . TRP A 1 114 ? 2.34 7.199 -4.23 1 95.88 114 TRP A O 1
ATOM 906 N N . GLY A 1 115 ? 1.012 5.352 -4.391 1 97.19 115 GLY A N 1
ATOM 907 C CA . GLY A 1 115 ? 2.031 4.441 -3.895 1 97.19 115 GLY A CA 1
ATOM 908 C C . GLY A 1 115 ? 2.906 3.867 -4.992 1 97.19 115 GLY A C 1
ATOM 909 O O . GLY A 1 115 ? 2.957 2.65 -5.184 1 97.19 115 GLY A O 1
ATOM 910 N N . ASN A 1 116 ? 3.559 4.738 -5.699 1 95.62 116 ASN A N 1
ATOM 911 C CA . ASN A 1 116 ? 4.453 4.379 -6.793 1 95.62 116 ASN A CA 1
ATOM 912 C C . ASN A 1 116 ? 5.875 4.871 -6.539 1 95.62 116 ASN A C 1
ATOM 914 O O . ASN A 1 116 ? 6.195 6.027 -6.816 1 95.62 116 ASN A O 1
ATOM 918 N N . VAL A 1 117 ? 6.734 3.965 -6.121 1 93.56 117 VAL A N 1
ATOM 919 C CA . VAL A 1 117 ? 8.07 4.355 -5.676 1 93.56 117 VAL A CA 1
ATOM 920 C C . VAL A 1 117 ? 9.016 4.422 -6.871 1 93.56 117 VAL A C 1
ATOM 922 O O . VAL A 1 117 ? 10.203 4.719 -6.715 1 93.56 117 VAL A O 1
ATOM 925 N N . ALA A 1 118 ? 8.531 4.203 -8.008 1 90.88 118 ALA A N 1
ATOM 926 C CA . ALA A 1 118 ? 9.398 4.227 -9.188 1 90.88 118 ALA A CA 1
ATOM 927 C C . ALA A 1 118 ? 10.016 5.609 -9.383 1 90.88 118 ALA A C 1
ATOM 929 O O . ALA A 1 118 ? 9.539 6.594 -8.82 1 90.88 118 ALA A O 1
ATOM 930 N N . ASP A 1 119 ? 11.164 5.691 -10.078 1 90.44 119 ASP A N 1
ATOM 931 C CA . ASP A 1 119 ? 11.875 6.914 -10.445 1 90.44 119 ASP A CA 1
ATOM 932 C C . ASP A 1 119 ? 12.242 7.727 -9.203 1 90.44 119 ASP A C 1
ATOM 934 O O . ASP A 1 119 ? 12.016 8.938 -9.164 1 90.44 119 ASP A O 1
ATOM 938 N N . ASN A 1 120 ? 12.711 7.07 -8.211 1 89.69 120 ASN A N 1
ATOM 939 C CA . ASN A 1 120 ? 13.195 7.727 -7.004 1 89.69 120 ASN A CA 1
ATOM 940 C C . ASN A 1 120 ? 12.125 8.609 -6.375 1 89.69 120 ASN A C 1
ATOM 942 O O . ASN A 1 120 ? 12.375 9.773 -6.062 1 89.69 120 ASN A O 1
ATOM 946 N N . CYS A 1 121 ? 10.953 8.164 -6.297 1 91.19 121 CYS A N 1
ATOM 947 C CA . CYS A 1 121 ? 9.852 8.758 -5.547 1 91.19 121 CYS A CA 1
ATOM 948 C C . CYS A 1 121 ? 9.172 9.852 -6.359 1 91.19 121 CYS A C 1
ATOM 950 O O . CYS A 1 121 ? 8.32 10.578 -5.84 1 91.19 121 CYS A O 1
ATOM 952 N N . LEU A 1 122 ? 9.445 9.922 -7.629 1 90.44 122 LEU A N 1
ATOM 953 C CA . LEU A 1 122 ? 8.93 11.031 -8.422 1 90.44 122 LEU A CA 1
ATOM 954 C C . LEU A 1 122 ? 7.539 10.711 -8.969 1 90.44 122 LEU A C 1
ATOM 956 O O . LEU A 1 122 ? 6.828 11.602 -9.438 1 90.44 122 LEU A O 1
ATOM 960 N N . ASN A 1 123 ? 7.145 9.523 -8.844 1 91 123 ASN A N 1
ATOM 961 C CA . ASN A 1 123 ? 5.879 9.117 -9.445 1 91 123 ASN A CA 1
ATOM 962 C C . ASN A 1 123 ? 4.77 9 -8.406 1 91 123 ASN A C 1
ATOM 964 O O . ASN A 1 123 ? 3.771 8.32 -8.625 1 91 123 ASN A O 1
ATOM 968 N N . MET A 1 124 ? 4.895 9.711 -7.324 1 93.88 124 MET A N 1
ATOM 969 C CA . MET A 1 124 ? 3.943 9.523 -6.23 1 93.88 124 MET A CA 1
ATOM 970 C C . MET A 1 124 ? 2.855 10.586 -6.27 1 93.88 124 MET A C 1
ATOM 972 O O . MET A 1 124 ? 1.929 10.562 -5.457 1 93.88 124 MET A O 1
ATOM 976 N N . GLY A 1 125 ? 2.982 11.555 -7.156 1 91.5 125 GLY A N 1
ATOM 977 C CA . GLY A 1 125 ? 1.927 12.531 -7.336 1 91.5 125 GLY A CA 1
ATOM 978 C C . GLY A 1 125 ? 1.992 13.672 -6.336 1 91.5 125 GLY A C 1
ATOM 979 O O . GLY A 1 125 ? 3.064 13.992 -5.82 1 91.5 125 GLY A O 1
ATOM 980 N N . LYS A 1 126 ? 0.858 14.305 -6.141 1 89.69 126 LYS A N 1
ATOM 981 C CA . LYS A 1 126 ? 0.763 15.477 -5.277 1 89.69 126 LYS A CA 1
ATOM 982 C C . LYS A 1 126 ? 0.473 15.078 -3.834 1 89.69 126 LYS A C 1
ATOM 984 O O . LYS A 1 126 ? 0.182 13.914 -3.553 1 89.69 126 LYS A O 1
ATOM 989 N N . ILE A 1 127 ? 0.599 16.078 -2.965 1 91.56 127 ILE A N 1
ATOM 990 C CA . ILE A 1 127 ? 0.29 15.852 -1.558 1 91.56 127 ILE A CA 1
ATOM 991 C C . ILE A 1 127 ? -1.16 15.398 -1.416 1 91.56 127 ILE A C 1
ATOM 993 O O . ILE A 1 127 ? -2.051 15.906 -2.098 1 91.56 127 ILE A O 1
ATOM 997 N N . PHE A 1 128 ? -1.358 14.43 -0.605 1 94.44 128 PHE A N 1
ATOM 998 C CA . PHE A 1 128 ? -2.695 13.914 -0.331 1 94.44 128 PHE A CA 1
ATOM 999 C C . PHE A 1 128 ? -3.576 15 0.277 1 94.44 128 PHE A C 1
ATOM 1001 O O . PHE A 1 128 ? -3.264 15.539 1.342 1 94.44 128 PHE A O 1
ATOM 1008 N N . ASN A 1 129 ? -4.707 15.32 -0.438 1 92.56 129 ASN A N 1
ATOM 1009 C CA . ASN A 1 129 ? -5.566 16.438 -0.07 1 92.56 129 ASN A CA 1
ATOM 1010 C C . ASN A 1 129 ? -7.027 16.156 -0.398 1 92.56 129 ASN A C 1
ATOM 1012 O O . ASN A 1 129 ? -7.625 16.844 -1.23 1 92.56 129 ASN A O 1
ATOM 1016 N N . PRO A 1 130 ? -7.625 15.203 0.35 1 93.25 130 PRO A N 1
ATOM 1017 C CA . PRO A 1 130 ? -9 14.805 0.037 1 93.25 130 PRO A CA 1
ATOM 1018 C C . PRO A 1 130 ? -10 15.93 0.242 1 93.25 130 PRO A C 1
ATOM 1020 O O . PRO A 1 130 ? -11.078 15.93 -0.365 1 93.25 130 PRO A O 1
ATOM 1023 N N . ASP A 1 131 ? -9.656 16.906 1.025 1 89.31 131 ASP A N 1
ATOM 1024 C CA . ASP A 1 131 ? -10.594 17.984 1.323 1 89.31 131 ASP A CA 1
ATOM 1025 C C . ASP A 1 131 ? -10.32 19.203 0.442 1 89.31 131 ASP A C 1
ATOM 1027 O O . ASP A 1 131 ? -10.945 20.25 0.613 1 89.31 131 ASP A O 1
ATOM 1031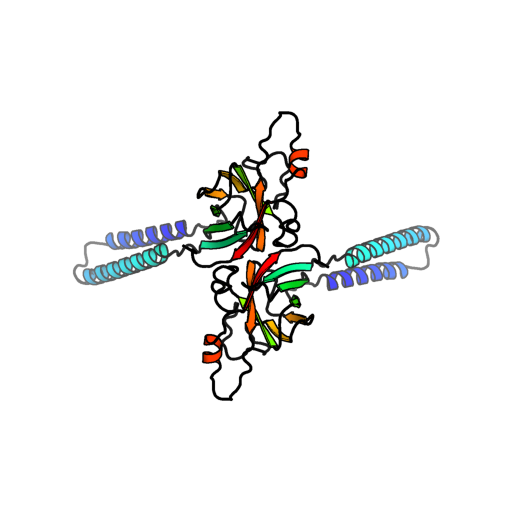 N N . ARG A 1 132 ? -9.375 19.094 -0.4 1 87.88 132 ARG A N 1
ATOM 1032 C CA . ARG A 1 132 ? -9.062 20.125 -1.374 1 87.88 132 ARG A CA 1
ATOM 1033 C C . ARG A 1 132 ? -8.742 21.453 -0.681 1 87.88 132 ARG A C 1
ATOM 1035 O O . ARG A 1 132 ? -9.266 22.5 -1.062 1 87.88 132 ARG A O 1
ATOM 1042 N N . ILE A 1 133 ? -7.973 21.328 0.403 1 84.69 133 ILE A N 1
ATOM 1043 C CA . ILE A 1 133 ? -7.52 22.5 1.128 1 84.69 133 ILE A CA 1
ATOM 1044 C C . ILE A 1 133 ? -6.527 23.281 0.27 1 84.69 133 ILE A C 1
ATOM 1046 O O . ILE A 1 133 ? -5.562 22.719 -0.251 1 84.69 133 ILE A O 1
ATOM 1050 N N . PRO A 1 134 ? -6.793 24.578 0.212 1 77.25 134 PRO A N 1
ATOM 1051 C CA . PRO A 1 134 ? -5.855 25.375 -0.583 1 77.25 134 PRO A CA 1
ATOM 1052 C C . PRO A 1 134 ? -4.496 25.531 0.089 1 77.25 134 PRO A C 1
ATOM 1054 O O . PRO A 1 134 ? -4.328 25.141 1.251 1 77.25 134 PRO A O 1
ATOM 1057 N N . TYR A 1 135 ? -3.43 25.953 -0.582 1 65.56 135 TYR A N 1
ATOM 1058 C CA . TYR A 1 135 ? -2.025 26 -0.196 1 65.56 135 TYR A CA 1
ATOM 1059 C C . TYR A 1 135 ? -1.834 26.891 1.034 1 65.56 135 TYR A C 1
ATOM 1061 O O . TYR A 1 135 ? -0.9 26.672 1.813 1 65.56 135 TYR A O 1
ATOM 1069 N N . SER A 1 136 ? -2.533 27.75 1.344 1 55.25 136 SER A N 1
ATOM 1070 C CA . SER A 1 136 ? -2.252 28.766 2.355 1 55.25 136 SER A CA 1
ATOM 1071 C C . SER A 1 136 ? -2.084 28.141 3.734 1 55.25 136 SER A C 1
ATOM 1073 O O . SER A 1 136 ? -1.438 28.719 4.613 1 55.25 136 SER A O 1
ATOM 1075 N N . ASN A 1 137 ? -2.701 26.969 4.059 1 51.88 137 ASN A N 1
ATOM 1076 C CA . ASN A 1 137 ? -2.754 26.531 5.453 1 51.88 137 ASN A CA 1
ATOM 1077 C C . ASN A 1 137 ? -1.889 25.297 5.695 1 51.88 137 ASN A C 1
ATOM 1079 O O . ASN A 1 137 ? -2.406 24.188 5.812 1 51.88 137 ASN A O 1
ATOM 1083 N N . ILE A 1 138 ? -0.468 25.406 5.738 1 54.22 138 ILE A N 1
ATOM 1084 C CA . ILE A 1 138 ? 0.424 24.25 5.816 1 54.22 138 ILE A CA 1
ATOM 1085 C C . ILE A 1 138 ? 0.329 23.609 7.199 1 54.22 138 ILE A C 1
ATOM 1087 O O . ILE A 1 138 ? 0.302 22.391 7.328 1 54.22 138 ILE A O 1
ATOM 1091 N N . ASN A 1 139 ? 0.439 24.5 8.273 1 56.25 139 ASN A N 1
ATOM 1092 C CA . ASN A 1 139 ? 0.601 23.969 9.617 1 56.25 139 ASN A CA 1
ATOM 1093 C C . ASN A 1 139 ? -0.599 24.312 10.5 1 56.25 139 ASN A C 1
ATOM 1095 O O . ASN A 1 139 ? -0.595 24.016 11.703 1 56.25 139 ASN A O 1
ATOM 1099 N N . GLY A 1 140 ? -1.762 24.625 9.766 1 60.19 140 GLY A N 1
ATOM 1100 C CA . GLY A 1 140 ? -2.902 24.969 10.594 1 60.19 140 GLY A CA 1
ATOM 1101 C C . GLY A 1 140 ? -3.938 23.875 10.688 1 60.19 140 GLY A C 1
ATOM 1102 O O . GLY A 1 140 ? -3.715 22.766 10.203 1 60.19 140 GLY A O 1
ATOM 1103 N N . ILE A 1 141 ? -4.871 24.016 11.531 1 65.38 141 ILE A N 1
ATOM 1104 C CA . ILE A 1 141 ? -6 23.109 11.703 1 65.38 141 ILE A CA 1
ATOM 1105 C C . ILE A 1 141 ? -6.582 22.734 10.344 1 65.38 141 ILE A C 1
ATOM 1107 O O . ILE A 1 141 ? -7.047 21.625 10.133 1 65.38 141 ILE A O 1
ATOM 1111 N N . ASP A 1 142 ? -6.23 23.547 9.422 1 79.19 142 ASP A N 1
ATOM 1112 C CA . ASP A 1 142 ? -6.801 23.328 8.094 1 79.19 142 ASP A CA 1
ATOM 1113 C C . ASP A 1 142 ? -5.723 22.906 7.102 1 79.19 142 ASP A C 1
ATOM 1115 O O . ASP A 1 142 ? -5.738 23.328 5.941 1 79.19 142 ASP A O 1
ATOM 1119 N N . HIS A 1 143 ? -4.781 22.203 7.594 1 84.19 143 HIS A N 1
ATOM 1120 C CA . HIS A 1 143 ? -3.729 21.766 6.684 1 84.19 143 HIS A CA 1
ATOM 1121 C C . HIS A 1 143 ? -4.215 20.625 5.785 1 84.19 143 HIS A C 1
ATOM 1123 O O . HIS A 1 143 ? -5.238 20 6.07 1 84.19 143 HIS A O 1
ATOM 1129 N N . ARG A 1 144 ? -3.52 20.484 4.684 1 89.56 144 ARG A N 1
ATOM 1130 C CA . ARG A 1 144 ? -3.766 19.328 3.83 1 89.56 144 ARG A CA 1
ATOM 1131 C C . ARG A 1 144 ? -3.443 18.031 4.562 1 89.56 144 ARG A C 1
ATOM 1133 O O . ARG A 1 144 ? -2.424 17.938 5.25 1 89.56 144 ARG A O 1
ATOM 1140 N N . ALA A 1 145 ? -4.238 17.047 4.387 1 92.62 145 ALA A N 1
ATOM 1141 C CA . ALA A 1 145 ? -4.148 15.797 5.148 1 92.62 145 ALA A CA 1
ATOM 1142 C C . ALA A 1 145 ? -2.766 15.164 5 1 92.62 145 ALA A C 1
ATOM 1144 O O . ALA A 1 145 ? -2.217 14.625 5.965 1 92.62 145 ALA A O 1
ATOM 1145 N N . GLY A 1 146 ? -2.227 15.312 3.83 1 94.56 146 GLY A N 1
ATOM 1146 C CA . GLY A 1 146 ? -0.964 14.641 3.561 1 94.56 146 GLY A CA 1
ATOM 1147 C C . GLY A 1 146 ? 0.228 15.336 4.191 1 94.56 146 GLY A C 1
ATOM 1148 O O . GLY A 1 146 ? 1.329 14.781 4.227 1 94.56 146 GLY A O 1
ATOM 1149 N N . ASN A 1 147 ? 0.014 16.516 4.688 1 91.19 147 ASN A N 1
ATOM 1150 C CA . ASN A 1 147 ? 1.099 17.203 5.383 1 91.19 147 ASN A CA 1
ATOM 1151 C C . ASN A 1 147 ? 1.204 16.75 6.836 1 91.19 147 ASN A C 1
ATOM 1153 O O . ASN A 1 147 ? 0.457 17.234 7.691 1 91.19 147 ASN A O 1
ATOM 1157 N N . LEU A 1 148 ? 2.189 15.945 7.102 1 92.38 148 LEU A N 1
ATOM 1158 C CA . LEU A 1 148 ? 2.266 15.375 8.445 1 92.38 148 LEU A CA 1
ATOM 1159 C C . LEU A 1 148 ? 3.164 16.219 9.344 1 92.38 148 LEU A C 1
ATOM 1161 O O . LEU A 1 148 ? 3.258 15.961 10.547 1 92.38 148 LEU A O 1
ATOM 1165 N N . GLY A 1 149 ? 3.846 17.172 8.727 1 88.12 149 GLY A N 1
ATOM 1166 C CA . GLY A 1 149 ? 4.676 18.062 9.531 1 88.12 149 GLY A CA 1
ATOM 1167 C C . GLY A 1 149 ? 6.16 17.859 9.297 1 88.12 149 GLY A C 1
ATOM 1168 O O . GLY A 1 149 ? 6.562 17.266 8.297 1 88.12 149 GLY A O 1
ATOM 1169 N N . THR A 1 150 ? 6.938 18.484 10.211 1 88.31 150 THR A N 1
ATOM 1170 C CA . THR A 1 150 ? 8.391 18.516 10.094 1 88.31 150 THR A CA 1
ATOM 1171 C C . THR A 1 150 ? 9.039 17.734 11.234 1 88.31 150 THR A C 1
ATOM 1173 O O . THR A 1 150 ? 8.617 17.828 12.383 1 88.31 150 THR A O 1
ATOM 1176 N N . ILE A 1 151 ? 9.977 16.922 10.789 1 89.44 151 ILE A N 1
ATOM 1177 C CA . ILE A 1 151 ? 10.773 16.203 11.781 1 89.44 151 ILE A CA 1
ATOM 1178 C C . ILE A 1 151 ? 12.203 16.75 11.773 1 89.44 151 ILE A C 1
ATOM 1180 O O . ILE A 1 151 ? 12.648 17.344 10.789 1 89.44 151 ILE A O 1
ATOM 1184 N N . ASP A 1 152 ? 12.805 16.547 12.961 1 87.62 152 ASP A N 1
ATOM 1185 C CA . ASP A 1 152 ? 14.172 17.047 13.07 1 87.62 152 ASP A CA 1
ATOM 1186 C C . ASP A 1 152 ? 15.164 15.906 13.266 1 87.62 152 ASP A C 1
ATOM 1188 O O . ASP A 1 152 ? 15.219 15.297 14.336 1 87.62 152 ASP A O 1
ATOM 1192 N N . GLY A 1 153 ? 15.961 15.727 12.266 1 81.44 153 GLY A N 1
ATOM 1193 C CA . GLY A 1 153 ? 17.016 14.727 12.305 1 81.44 153 GLY A CA 1
ATOM 1194 C C . GLY A 1 153 ? 16.484 13.312 12.469 1 81.44 153 GLY A C 1
ATOM 1195 O O . GLY A 1 153 ? 15.477 12.945 11.859 1 81.44 153 GLY A O 1
ATOM 1196 N N . GLU A 1 154 ? 17.328 12.477 13.164 1 77.69 154 GLU A N 1
ATOM 1197 C CA . GLU A 1 154 ? 17.078 11.047 13.266 1 77.69 154 GLU A CA 1
ATOM 1198 C C . GLU A 1 154 ? 16.297 10.703 14.531 1 77.69 154 GLU A C 1
ATOM 1200 O O . GLU A 1 154 ? 16.125 9.531 14.867 1 77.69 154 GLU A O 1
ATOM 1205 N N . LYS A 1 155 ? 15.633 11.633 14.969 1 69.56 155 LYS A N 1
ATOM 1206 C CA . LYS A 1 155 ? 14.953 11.344 16.234 1 69.56 155 LYS A CA 1
ATOM 1207 C C . LYS A 1 155 ? 13.609 10.664 15.984 1 69.56 155 LYS A C 1
ATOM 1209 O O . LYS A 1 155 ? 12.984 10.883 14.945 1 69.56 155 LYS A O 1
ATOM 1214 N N . PHE A 1 156 ? 13.352 9.75 16.969 1 74.69 156 PHE A N 1
ATOM 1215 C CA . PHE A 1 156 ? 12.016 9.18 17.031 1 74.69 156 PHE A CA 1
ATOM 1216 C C . PHE A 1 156 ? 10.969 10.266 17.281 1 74.69 156 PHE A C 1
ATOM 1218 O O . PHE A 1 156 ? 11.016 10.945 18.297 1 74.69 156 PHE A O 1
ATOM 1225 N N . ASP A 1 157 ? 10.156 10.523 16.234 1 83.25 157 ASP A N 1
ATOM 1226 C CA . ASP A 1 157 ? 9.094 11.523 16.328 1 83.25 157 ASP A CA 1
ATOM 1227 C C . ASP A 1 157 ? 7.715 10.867 16.328 1 83.25 157 ASP A C 1
ATOM 1229 O O . ASP A 1 157 ? 7.52 9.836 15.68 1 83.25 157 ASP A O 1
ATOM 1233 N N . VAL A 1 158 ? 6.883 11.438 17.156 1 84.94 158 VAL A N 1
ATOM 1234 C CA . VAL A 1 158 ? 5.492 11 17.172 1 84.94 158 VAL A CA 1
ATOM 1235 C C . VAL A 1 158 ? 4.586 12.148 16.719 1 84.94 158 VAL A C 1
ATOM 1237 O O . VAL A 1 158 ? 4.68 13.258 17.25 1 84.94 158 VAL A O 1
ATOM 1240 N N . ILE A 1 159 ? 3.846 11.852 15.727 1 88.62 159 ILE A N 1
ATOM 1241 C CA . ILE A 1 159 ? 2.848 12.773 15.203 1 88.62 159 ILE A CA 1
ATOM 1242 C C . ILE A 1 159 ? 1.449 12.195 15.406 1 88.62 159 ILE A C 1
ATOM 1244 O O . ILE A 1 159 ? 1.201 11.031 15.078 1 88.62 159 ILE A O 1
ATOM 1248 N N . ASN A 1 160 ? 0.634 12.938 16.016 1 91.62 160 ASN A N 1
ATOM 1249 C CA . ASN A 1 160 ? -0.782 12.586 16.047 1 91.62 160 ASN A CA 1
ATOM 1250 C C . ASN A 1 160 ? -1.588 13.438 15.062 1 91.62 160 ASN A C 1
ATOM 1252 O O . ASN A 1 160 ? -1.7 14.648 15.242 1 91.62 160 ASN A O 1
ATOM 1256 N N . ASP A 1 161 ? -2.072 12.828 14.086 1 92.06 161 ASP A N 1
ATOM 1257 C CA . ASP A 1 161 ? -2.742 13.578 13.023 1 92.06 161 ASP A CA 1
ATOM 1258 C C . ASP A 1 161 ? -4.219 13.195 12.93 1 92.06 161 ASP A C 1
ATOM 1260 O O . ASP A 1 161 ? -4.555 12.016 12.836 1 92.06 161 ASP A O 1
ATOM 1264 N N . ALA A 1 162 ? -5.078 14.148 12.867 1 90.94 162 ALA A N 1
ATOM 1265 C CA . ALA A 1 162 ? -6.52 13.898 12.859 1 90.94 162 ALA A CA 1
ATOM 1266 C C . ALA A 1 162 ? -7.074 13.906 11.438 1 90.94 162 ALA A C 1
ATOM 1268 O O . ALA A 1 162 ? -8.227 13.539 11.219 1 90.94 162 ALA A O 1
ATOM 1269 N N . LYS A 1 163 ? -6.246 14.297 10.508 1 92.31 163 LYS A N 1
ATOM 1270 C CA . LYS A 1 163 ? -6.777 14.461 9.164 1 92.31 163 LYS A CA 1
ATOM 1271 C C . LYS A 1 163 ? -6.598 13.188 8.336 1 92.31 163 LYS A C 1
ATOM 1273 O O . LYS A 1 163 ? -7.355 12.945 7.398 1 92.31 163 LYS A O 1
ATOM 1278 N N . ILE A 1 164 ? -5.594 12.445 8.672 1 94.88 164 ILE A N 1
ATOM 1279 C CA . ILE A 1 164 ? -5.43 11.172 7.973 1 94.88 164 ILE A CA 1
ATOM 1280 C C . ILE A 1 164 ? -6.133 10.062 8.75 1 94.88 164 ILE A C 1
ATOM 1282 O O . ILE A 1 164 ? -6.48 10.234 9.922 1 94.88 164 ILE A O 1
ATOM 1286 N N . SER A 1 165 ? -6.363 9 7.984 1 94.75 165 SER A N 1
ATOM 1287 C CA . SER A 1 165 ? -6.977 7.801 8.547 1 94.75 165 SER A CA 1
ATOM 1288 C C . SER A 1 165 ? -6.398 6.539 7.914 1 94.75 165 SER A C 1
ATOM 1290 O O . SER A 1 165 ? -5.672 6.613 6.922 1 94.75 165 SER A O 1
ATOM 1292 N N . LEU A 1 166 ? -6.664 5.438 8.586 1 95.06 166 LEU A N 1
ATOM 1293 C CA . LEU A 1 166 ? -6.285 4.156 8 1 95.06 166 LEU A CA 1
ATOM 1294 C C . LEU A 1 166 ? -7.5 3.449 7.41 1 95.06 166 LEU A C 1
ATOM 1296 O O . LEU A 1 166 ? -7.379 2.352 6.863 1 95.06 166 LEU A O 1
ATOM 1300 N N . VAL A 1 167 ? -8.625 4.113 7.488 1 90.19 167 VAL A N 1
ATOM 1301 C CA . VAL A 1 167 ? -9.859 3.578 6.926 1 90.19 167 VAL A CA 1
ATOM 1302 C C . VAL A 1 167 ? -10.656 4.699 6.254 1 90.19 167 VAL A C 1
ATOM 1304 O O . VAL A 1 167 ? -10.422 5.879 6.531 1 90.19 167 VAL A O 1
ATOM 1307 N N . GLY A 1 168 ? -11.422 4.293 5.266 1 88.94 168 GLY A N 1
ATOM 1308 C CA . GLY A 1 168 ? -12.383 5.238 4.715 1 88.94 168 GLY A CA 1
ATOM 1309 C C . GLY A 1 168 ? -11.758 6.207 3.727 1 88.94 168 GLY A C 1
ATOM 1310 O O . GLY A 1 168 ? -10.719 5.914 3.129 1 88.94 168 GLY A O 1
ATOM 1311 N N . ARG A 1 169 ? -12.32 7.352 3.576 1 90.12 169 ARG A N 1
ATOM 1312 C CA . ARG A 1 169 ? -12.008 8.336 2.545 1 90.12 169 ARG A CA 1
ATOM 1313 C C . ARG A 1 169 ? -10.609 8.906 2.732 1 90.12 169 ARG A C 1
ATOM 1315 O O . ARG A 1 169 ? -9.898 9.156 1.756 1 90.12 169 ARG A O 1
ATOM 1322 N N . ASN A 1 170 ? -10.234 9.094 3.949 1 94.44 170 ASN A N 1
ATOM 1323 C CA . ASN A 1 170 ? -8.938 9.703 4.223 1 94.44 170 ASN A CA 1
ATOM 1324 C C . ASN A 1 170 ? -7.867 8.641 4.488 1 94.44 170 ASN A C 1
ATOM 1326 O O . ASN A 1 170 ? -6.816 8.945 5.055 1 94.44 170 ASN A O 1
ATOM 1330 N N . SER A 1 171 ? -8.219 7.441 4.051 1 95.44 171 SER A N 1
ATOM 1331 C CA . SER A 1 171 ? -7.254 6.363 4.262 1 95.44 171 SER A CA 1
ATOM 1332 C C . SER A 1 171 ? -5.957 6.625 3.504 1 95.44 171 SER A C 1
ATOM 1334 O O . SER A 1 171 ? -5.98 6.977 2.322 1 95.44 171 SER A O 1
ATOM 1336 N N . VAL A 1 172 ? -4.863 6.367 4.176 1 97.88 172 VAL A N 1
ATOM 1337 C CA . VAL A 1 172 ? -3.562 6.59 3.555 1 97.88 172 VAL A CA 1
ATOM 1338 C C . VAL A 1 172 ? -2.973 5.258 3.1 1 97.88 172 VAL A C 1
ATOM 1340 O O . VAL A 1 172 ? -1.89 5.223 2.51 1 97.88 172 VAL A O 1
ATOM 1343 N N . ILE A 1 173 ? -3.727 4.156 3.301 1 97.75 173 ILE A N 1
ATOM 1344 C CA . ILE A 1 173 ? -3.252 2.834 2.902 1 97.75 173 ILE A CA 1
ATOM 1345 C C . ILE A 1 173 ? -3.016 2.807 1.394 1 97.75 173 ILE A C 1
ATOM 1347 O O . ILE A 1 173 ? -3.855 3.268 0.618 1 97.75 173 ILE A O 1
ATOM 1351 N N . GLY A 1 174 ? -1.843 2.248 1.029 1 98.31 174 GLY A N 1
ATOM 1352 C CA . GLY A 1 174 ? -1.507 2.1 -0.378 1 98.31 174 GLY A CA 1
ATOM 1353 C C . GLY A 1 174 ? -0.959 3.371 -0.998 1 98.31 174 GLY A C 1
ATOM 1354 O O . GLY A 1 174 ? -0.571 3.381 -2.168 1 98.31 174 GLY A O 1
ATOM 1355 N N . ARG A 1 175 ? -0.883 4.438 -0.276 1 98.12 175 ARG A N 1
ATOM 1356 C CA . ARG A 1 175 ? -0.343 5.699 -0.768 1 98.12 175 ARG A CA 1
ATOM 1357 C C . ARG A 1 175 ? 1.145 5.82 -0.452 1 98.12 175 ARG A C 1
ATOM 1359 O O . ARG A 1 175 ? 1.696 4.996 0.283 1 98.12 175 ARG A O 1
ATOM 1366 N N . GLY A 1 176 ? 1.719 6.801 -1.08 1 98 176 GLY A N 1
ATOM 1367 C CA . GLY A 1 176 ? 3.139 7.027 -0.86 1 98 176 GLY A CA 1
ATOM 1368 C C . GLY A 1 176 ? 3.424 7.918 0.336 1 98 176 GLY A C 1
ATOM 1369 O O . GLY A 1 176 ? 2.688 8.875 0.596 1 98 176 GLY A O 1
ATOM 1370 N N . LEU A 1 177 ? 4.422 7.617 1.075 1 98 177 LEU A N 1
ATOM 1371 C CA . LEU A 1 177 ? 5.02 8.453 2.109 1 98 177 LEU A CA 1
ATOM 1372 C C . LEU A 1 177 ? 6.402 8.938 1.687 1 98 177 LEU A C 1
ATOM 1374 O O . LEU A 1 177 ? 7.273 8.125 1.352 1 98 177 LEU A O 1
ATOM 1378 N N . ALA A 1 178 ? 6.574 10.242 1.747 1 96.5 178 ALA A N 1
ATOM 1379 C CA . ALA A 1 178 ? 7.816 10.797 1.22 1 96.5 178 ALA A CA 1
ATOM 1380 C C . ALA A 1 178 ? 8.438 11.789 2.203 1 96.5 178 ALA A C 1
ATOM 1382 O O . ALA A 1 178 ? 7.723 12.469 2.941 1 96.5 178 ALA A O 1
ATOM 1383 N N . ILE A 1 179 ? 9.742 11.82 2.15 1 94.31 179 ILE A N 1
ATOM 1384 C CA . ILE A 1 179 ? 10.539 12.727 2.967 1 94.31 179 ILE A CA 1
ATOM 1385 C C . ILE A 1 179 ? 11.125 13.836 2.092 1 94.31 179 ILE A C 1
ATOM 1387 O O . ILE A 1 179 ? 11.797 13.562 1.097 1 94.31 179 ILE A O 1
ATOM 1391 N N . PHE A 1 180 ? 10.836 15.047 2.502 1 91.5 180 PHE A N 1
ATOM 1392 C CA . PHE A 1 180 ? 11.305 16.203 1.749 1 91.5 180 PHE A CA 1
ATOM 1393 C C . PHE A 1 180 ? 12.328 17 2.553 1 91.5 180 PHE A C 1
ATOM 1395 O O . PHE A 1 180 ? 12.172 17.172 3.764 1 91.5 180 PHE A O 1
ATOM 1402 N N . PRO A 1 181 ? 13.406 17.391 1.823 1 87.75 181 PRO A N 1
ATOM 1403 C CA . PRO A 1 181 ? 14.258 18.359 2.525 1 87.75 181 PRO A CA 1
ATOM 1404 C C . PRO A 1 181 ? 13.539 19.672 2.836 1 87.75 181 PRO A C 1
ATOM 1406 O O . PRO A 1 181 ? 12.719 20.125 2.037 1 87.75 181 PRO A O 1
ATOM 1409 N N . LYS A 1 182 ? 13.586 19.984 4.109 1 78.19 182 LYS A N 1
ATOM 1410 C CA . LYS A 1 182 ? 12.977 21.281 4.434 1 78.19 182 LYS A CA 1
ATOM 1411 C C . LYS A 1 182 ? 13.883 22.438 4.027 1 78.19 182 LYS A C 1
ATOM 1413 O O . LYS A 1 182 ? 15.07 22.453 4.375 1 78.19 182 LYS A O 1
ATOM 1418 N N . ASN A 1 183 ? 13.68 22.938 2.84 1 59.16 183 ASN A N 1
ATOM 1419 C CA . ASN A 1 183 ? 14.445 24.125 2.48 1 59.16 183 ASN A CA 1
ATOM 1420 C C . ASN A 1 183 ? 14.227 25.266 3.479 1 59.16 183 ASN A C 1
ATOM 1422 O O . ASN A 1 183 ? 13.094 25.547 3.867 1 59.16 183 ASN A O 1
ATOM 1426 N N . VAL A 1 184 ? 15.164 25.281 4.441 1 49.16 184 VAL A N 1
ATOM 1427 C CA . VAL A 1 184 ? 15.148 26.5 5.258 1 49.16 184 VAL A CA 1
ATOM 1428 C C . VAL A 1 184 ? 14.82 27.703 4.387 1 49.16 184 VAL A C 1
ATOM 1430 O O . VAL A 1 184 ? 15.469 27.938 3.359 1 49.16 184 VAL A O 1
ATOM 1433 N N . ARG A 1 185 ? 13.609 28 4.406 1 46.81 185 ARG A N 1
ATOM 1434 C CA . ARG A 1 185 ? 13.203 29.312 3.916 1 46.81 185 ARG A CA 1
ATOM 1435 C C . ARG A 1 185 ? 14.266 30.359 4.215 1 46.81 185 ARG A C 1
ATOM 1437 O O . ARG A 1 185 ? 14.508 30.703 5.379 1 46.81 185 ARG A O 1
ATOM 1444 N N . LYS A 1 186 ? 15.258 30.422 3.379 1 44.88 186 LYS A N 1
ATOM 1445 C CA . LYS A 1 186 ? 15.852 31.719 3.717 1 44.88 186 LYS A CA 1
ATOM 1446 C C . LYS A 1 186 ? 14.789 32.812 3.775 1 44.88 186 LYS A C 1
ATOM 1448 O O . LYS A 1 186 ? 14.547 33.375 4.836 1 44.88 186 LYS A O 1
ATOM 1453 N N . GLY A 1 187 ? 14.859 33.844 2.639 1 40.88 187 GLY A N 1
ATOM 1454 C CA . GLY A 1 187 ? 14.312 35.188 2.633 1 40.88 187 GLY A CA 1
ATOM 1455 C C . GLY A 1 187 ? 12.805 35.219 2.482 1 40.88 187 GLY A C 1
ATOM 1456 O O . GLY A 1 187 ? 12.195 34.25 2.062 1 40.88 187 GLY A O 1
ATOM 1457 N N . ASN A 1 188 ? 12.078 36.281 3.074 1 41.28 188 ASN A N 1
ATOM 1458 C CA . ASN A 1 188 ? 10.727 36.844 3.191 1 41.28 188 ASN A CA 1
ATOM 1459 C C . ASN A 1 188 ? 9.945 36.688 1.891 1 41.28 188 ASN A C 1
ATOM 1461 O O . ASN A 1 188 ? 8.773 37.062 1.819 1 41.28 188 ASN A O 1
ATOM 1465 N N . THR A 1 189 ? 10.586 36.688 0.662 1 41.47 189 THR A N 1
ATOM 1466 C CA . THR A 1 189 ? 9.859 37.062 -0.55 1 41.47 189 THR A CA 1
ATOM 1467 C C . THR A 1 189 ? 9.273 35.812 -1.224 1 41.47 189 THR A C 1
ATOM 1469 O O . THR A 1 189 ? 8.727 35.906 -2.324 1 41.47 189 THR A O 1
ATOM 1472 N N . VAL A 1 190 ? 9.727 34.656 -1.066 1 46.31 190 VAL A N 1
ATOM 1473 C CA . VAL A 1 190 ? 9.25 33.625 -1.999 1 46.31 190 VAL A CA 1
ATOM 1474 C C . VAL A 1 190 ? 7.844 33.188 -1.595 1 46.31 190 VAL A C 1
ATOM 1476 O O . VAL A 1 190 ? 7.625 32.75 -0.458 1 46.31 190 VAL A O 1
ATOM 1479 N N . LYS A 1 191 ? 6.863 33.594 -2.355 1 46.34 191 LYS A N 1
ATOM 1480 C CA . LYS A 1 191 ? 5.438 33.312 -2.223 1 46.34 191 LYS A CA 1
ATOM 1481 C C . LYS A 1 191 ? 5.195 31.812 -2.055 1 46.34 191 LYS A C 1
ATOM 1483 O O . LYS A 1 191 ? 5.906 31 -2.643 1 46.34 191 LYS A O 1
ATOM 1488 N N . GLU A 1 192 ? 4.449 31.391 -1.172 1 44.09 192 GLU A N 1
ATOM 1489 C CA . GLU A 1 192 ? 4.023 30.062 -0.746 1 44.09 192 GLU A CA 1
ATOM 1490 C C . GLU A 1 192 ? 3.752 29.156 -1.945 1 44.09 192 GLU A C 1
ATOM 1492 O O . GLU A 1 192 ? 4.109 27.984 -1.935 1 44.09 192 GLU A O 1
ATOM 1497 N N . HIS A 1 193 ? 3.123 29.766 -2.93 1 44.38 193 HIS A N 1
ATOM 1498 C CA . HIS A 1 193 ? 2.785 28.969 -4.102 1 44.38 193 HIS A CA 1
ATOM 1499 C C . HIS A 1 193 ? 4.039 28.406 -4.77 1 44.38 193 HIS A C 1
ATOM 1501 O O . HIS A 1 193 ? 4.047 27.266 -5.23 1 44.38 193 HIS A O 1
ATOM 1507 N N . THR A 1 194 ? 4.918 29.328 -4.93 1 45.44 194 THR A N 1
ATOM 1508 C CA . THR A 1 194 ? 6.16 28.938 -5.582 1 45.44 194 THR A CA 1
ATOM 1509 C C . THR A 1 194 ? 6.898 27.875 -4.762 1 45.44 194 THR A C 1
ATOM 1511 O O . THR A 1 194 ? 7.598 27.031 -5.312 1 45.44 194 THR A O 1
ATOM 1514 N N . LEU A 1 195 ? 6.727 28.047 -3.527 1 43.44 195 LEU A N 1
ATOM 1515 C CA . LEU A 1 195 ? 7.371 27.094 -2.643 1 43.44 195 LEU A CA 1
ATOM 1516 C C . LEU A 1 195 ? 6.797 25.688 -2.852 1 43.44 195 LEU A C 1
ATOM 1518 O O . LEU A 1 195 ? 7.531 24.703 -2.812 1 43.44 195 LEU A O 1
ATOM 1522 N N . GLU A 1 196 ? 5.504 25.531 -2.979 1 46.66 196 GLU A N 1
ATOM 1523 C CA . GLU A 1 196 ? 4.93 24.219 -3.24 1 46.66 196 GLU A CA 1
ATOM 1524 C C . GLU A 1 196 ? 5.465 23.625 -4.543 1 46.66 196 GLU A C 1
ATOM 1526 O O . GLU A 1 196 ? 5.645 22.406 -4.652 1 46.66 196 GLU A O 1
ATOM 1531 N N . MET A 1 197 ? 5.457 24.547 -5.535 1 45.16 197 MET A N 1
ATOM 1532 C CA . MET A 1 197 ? 6.031 24.109 -6.809 1 45.16 197 MET A CA 1
ATOM 1533 C C . MET A 1 197 ? 7.488 23.688 -6.633 1 45.16 197 MET A C 1
ATOM 1535 O O . MET A 1 197 ? 8.008 22.891 -7.41 1 45.16 197 MET A O 1
ATOM 1539 N N . LEU A 1 198 ? 8.062 24.594 -5.879 1 45.91 198 LEU A N 1
ATOM 1540 C CA . LEU A 1 198 ? 9.445 24.203 -5.652 1 45.91 198 LEU A CA 1
ATOM 1541 C C . LEU A 1 198 ? 9.539 22.953 -4.789 1 45.91 198 LEU A C 1
ATOM 1543 O O . LEU A 1 198 ? 10.445 22.828 -3.967 1 45.91 198 LEU A O 1
ATOM 1547 N N . GLU A 1 199 ? 8.305 22.484 -4.523 1 52.59 199 GLU A N 1
ATOM 1548 C CA . GLU A 1 199 ? 8.32 21.234 -3.789 1 52.59 199 GLU A CA 1
ATOM 1549 C C . GLU A 1 199 ? 9.469 20.344 -4.242 1 52.59 199 GLU A C 1
ATOM 1551 O O . GLU A 1 199 ? 9.547 19.953 -5.414 1 52.59 199 GLU A O 1
ATOM 1556 N N . ASN A 1 200 ? 10.578 20.453 -3.498 1 65.62 200 ASN A N 1
ATOM 1557 C CA . ASN A 1 200 ? 11.797 19.672 -3.549 1 65.62 200 ASN A CA 1
ATOM 1558 C C . ASN A 1 200 ? 11.5 18.188 -3.775 1 65.62 200 ASN A C 1
ATOM 1560 O O . ASN A 1 200 ? 10.375 17.734 -3.557 1 65.62 200 ASN A O 1
ATOM 1564 N N . THR A 1 201 ? 12.32 17.672 -4.582 1 85.12 201 THR A N 1
ATOM 1565 C CA . THR A 1 201 ? 12.383 16.25 -4.859 1 85.12 201 THR A CA 1
ATOM 1566 C C . THR A 1 201 ? 12.531 15.453 -3.564 1 85.12 201 THR A C 1
ATOM 1568 O O . THR A 1 201 ? 13.359 15.789 -2.715 1 85.12 201 THR A O 1
ATOM 1571 N N . PRO A 1 202 ? 11.523 14.625 -3.377 1 92.88 202 PRO A N 1
ATOM 1572 C CA . PRO A 1 202 ? 11.719 13.797 -2.188 1 92.88 202 PRO A CA 1
ATOM 1573 C C . PRO A 1 202 ? 13.086 13.109 -2.174 1 92.88 202 PRO A C 1
ATOM 1575 O O . PRO A 1 202 ? 13.602 12.734 -3.229 1 92.88 202 PRO A O 1
ATOM 1578 N N . ILE A 1 203 ? 13.594 12.945 -0.966 1 92.62 203 ILE A N 1
ATOM 1579 C CA . ILE A 1 203 ? 14.914 12.328 -0.873 1 92.62 203 ILE A CA 1
ATOM 1580 C C . ILE A 1 203 ? 14.766 10.844 -0.535 1 92.62 203 ILE A C 1
ATOM 1582 O O . ILE A 1 203 ? 15.711 10.07 -0.689 1 92.62 203 ILE A O 1
ATOM 1586 N N . ALA A 1 204 ? 13.648 10.453 -0.008 1 95.75 204 ALA A N 1
ATOM 1587 C CA . ALA A 1 204 ? 13.328 9.07 0.342 1 95.75 204 ALA A CA 1
ATOM 1588 C C . ALA A 1 204 ? 11.82 8.844 0.34 1 95.75 204 ALA A C 1
ATOM 1590 O O . ALA A 1 204 ? 11.039 9.789 0.498 1 95.75 204 ALA A O 1
ATOM 1591 N N . CYS A 1 205 ? 11.43 7.598 0.129 1 97.38 205 CYS A N 1
ATOM 1592 C CA . CYS A 1 205 ? 9.992 7.332 0.121 1 97.38 205 CYS A CA 1
ATOM 1593 C C . CYS A 1 205 ? 9.711 5.855 0.372 1 97.38 205 CYS A C 1
ATOM 1595 O O . CYS A 1 205 ? 10.633 5.043 0.442 1 97.38 205 CYS A O 1
ATOM 1597 N N . GLY A 1 206 ? 8.516 5.508 0.59 1 97.94 206 GLY A N 1
ATOM 1598 C CA . GLY A 1 206 ? 7.941 4.176 0.735 1 97.94 206 GLY A CA 1
ATOM 1599 C C . GLY A 1 206 ? 6.434 4.152 0.549 1 97.94 206 GLY A C 1
ATOM 1600 O O . GLY A 1 206 ? 5.816 5.191 0.319 1 97.94 206 GLY A O 1
ATOM 1601 N N . ILE A 1 207 ? 5.887 2.979 0.535 1 98.56 207 ILE A N 1
ATOM 1602 C CA . ILE A 1 207 ? 4.445 2.797 0.421 1 98.56 207 ILE A CA 1
ATOM 1603 C C . ILE A 1 207 ? 3.865 2.406 1.778 1 98.56 207 ILE A C 1
ATOM 1605 O O . ILE A 1 207 ? 4.453 1.597 2.502 1 98.56 207 ILE A O 1
ATOM 1609 N N . ILE A 1 208 ? 2.703 2.975 2.107 1 98.75 208 ILE A N 1
ATOM 1610 C CA . ILE A 1 208 ? 2.053 2.666 3.375 1 98.75 208 ILE A CA 1
ATOM 1611 C C . ILE A 1 208 ? 1.275 1.357 3.252 1 98.75 208 ILE A C 1
ATOM 1613 O O . ILE A 1 208 ? 0.252 1.298 2.566 1 98.75 208 ILE A O 1
ATOM 1617 N N . GLY A 1 209 ? 1.764 0.344 3.934 1 98.44 209 GLY A N 1
ATOM 1618 C CA . GLY A 1 209 ? 1.191 -0.991 3.854 1 98.44 209 GLY A CA 1
ATOM 1619 C C . GLY A 1 209 ? 0.412 -1.38 5.098 1 98.44 209 GLY A C 1
ATOM 1620 O O . GLY A 1 209 ? 0.726 -0.93 6.199 1 98.44 209 GLY A O 1
ATOM 1621 N N . ARG A 1 210 ? -0.506 -2.258 4.91 1 96.81 210 ARG A N 1
ATOM 1622 C CA . ARG A 1 210 ? -1.297 -2.805 6.012 1 96.81 210 ARG A CA 1
ATOM 1623 C C . ARG A 1 210 ? -0.462 -3.744 6.871 1 96.81 210 ARG A C 1
ATOM 1625 O O . ARG A 1 210 ? 0.323 -4.539 6.352 1 96.81 210 ARG A O 1
ATOM 1632 N N . VAL A 1 211 ? -0.648 -3.604 8.18 1 95.5 211 VAL A N 1
ATOM 1633 C CA . VAL A 1 211 ? -0.047 -4.594 9.07 1 95.5 211 VAL A CA 1
ATOM 1634 C C . VAL A 1 211 ? -0.989 -4.883 10.234 1 95.5 211 VAL A C 1
ATOM 1636 O O . VAL A 1 211 ? -1.978 -4.172 10.438 1 95.5 211 VAL A O 1
ATOM 1639 N N . MET A 1 212 ? -0.937 -6.023 10.859 1 81.94 212 MET A N 1
ATOM 1640 C CA . MET A 1 212 ? -1.723 -6.367 12.039 1 81.94 212 MET A CA 1
ATOM 1641 C C . MET A 1 212 ? -0.969 -6.012 13.32 1 81.94 212 MET A C 1
ATOM 1643 O O . MET A 1 212 ? -1.57 -5.555 14.289 1 81.94 212 MET A O 1
ATOM 1647 N N . LYS A 1 213 ? 0.328 -6.656 13.531 1 64.56 213 LYS A N 1
ATOM 1648 C CA . LYS A 1 213 ? 1.054 -6.484 14.781 1 64.56 213 LYS A CA 1
ATOM 1649 C C . LYS A 1 213 ? 2.172 -5.453 14.633 1 64.56 213 LYS A C 1
ATOM 1651 O O . LYS A 1 213 ? 2.654 -5.211 13.523 1 64.56 213 LYS A O 1
ATOM 1656 N N . GLU A 1 214 ? 2.416 -4.641 15.898 1 46.84 214 GLU A N 1
ATOM 1657 C CA . GLU A 1 214 ? 3.557 -3.736 16 1 46.84 214 GLU A CA 1
ATOM 1658 C C . GLU A 1 214 ? 4.859 -4.445 15.648 1 46.84 214 GLU A C 1
ATOM 1660 O O . GLU A 1 214 ? 5.016 -5.641 15.914 1 46.84 214 GLU A O 1
ATOM 1665 N N . ILE A 1 215 ? 5.5 -3.982 14.539 1 43.09 215 ILE A N 1
ATOM 1666 C CA . ILE A 1 215 ? 6.902 -4.348 14.367 1 43.09 215 ILE A CA 1
ATOM 1667 C C . ILE A 1 215 ? 7.641 -4.184 15.695 1 43.09 215 ILE A C 1
ATOM 1669 O O . ILE A 1 215 ? 8.773 -4.648 15.836 1 43.09 215 ILE A O 1
ATOM 1673 N N . CYS A 1 216 ? 7.211 -3.797 16.812 1 32.19 216 CYS A N 1
ATOM 1674 C CA . CYS A 1 216 ? 8.266 -3.639 17.812 1 32.19 216 CYS A CA 1
ATOM 1675 C C . CYS A 1 216 ? 8.812 -4.992 18.25 1 32.19 216 CYS A C 1
ATOM 1677 O O . CYS A 1 216 ? 8.062 -5.965 18.359 1 32.19 216 CYS A O 1
ATOM 1679 N N . MET B 1 1 ? -35.531 -4.547 -3.291 1 26.03 1 MET B N 1
ATOM 1680 C CA . MET B 1 1 ? -35.219 -3.201 -3.768 1 26.03 1 MET B CA 1
ATOM 1681 C C . MET B 1 1 ? -34.688 -3.234 -5.195 1 26.03 1 MET B C 1
ATOM 1683 O O . MET B 1 1 ? -33.656 -3.881 -5.469 1 26.03 1 MET B O 1
ATOM 1687 N N . MET B 1 2 ? -35.656 -3.232 -6.195 1 30.58 2 MET B N 1
ATOM 1688 C CA . MET B 1 2 ? -35.5 -3.352 -7.641 1 30.58 2 MET B CA 1
ATOM 1689 C C . MET B 1 2 ? -34.5 -2.328 -8.172 1 30.58 2 MET B C 1
ATOM 1691 O O . MET B 1 2 ? -34.688 -1.122 -8.023 1 30.58 2 MET B O 1
ATOM 1695 N N . VAL B 1 3 ? -33.25 -2.578 -8.016 1 36.69 3 VAL B N 1
ATOM 1696 C CA . VAL B 1 3 ? -32.188 -1.817 -8.656 1 36.69 3 VAL B CA 1
ATOM 1697 C C . VAL B 1 3 ? -32.5 -1.627 -10.133 1 36.69 3 VAL B C 1
ATOM 1699 O O . VAL B 1 3 ? -32.5 -2.592 -10.906 1 36.69 3 VAL B O 1
ATOM 1702 N N . TRP B 1 4 ? -33.5 -0.782 -10.5 1 37.44 4 TRP B N 1
ATOM 1703 C CA . TRP B 1 4 ? -33.688 -0.326 -11.867 1 37.44 4 TRP B CA 1
ATOM 1704 C C . TRP B 1 4 ? -32.375 0.102 -12.5 1 37.44 4 TRP B C 1
ATOM 1706 O O . TRP B 1 4 ? -31.672 0.969 -11.969 1 37.44 4 TRP B O 1
ATOM 1716 N N . LYS B 1 5 ? -31.766 -0.858 -13.172 1 43.78 5 LYS B N 1
ATOM 1717 C CA . LYS B 1 5 ? -30.547 -0.603 -13.922 1 43.78 5 LYS B CA 1
ATOM 1718 C C . LYS B 1 5 ? -30.672 0.651 -14.781 1 43.78 5 LYS B C 1
ATOM 1720 O O . LYS B 1 5 ? -31.703 0.857 -15.438 1 43.78 5 LYS B O 1
ATOM 1725 N N . LEU B 1 6 ? -29.828 1.602 -14.508 1 48.56 6 LEU B N 1
ATOM 1726 C CA . LEU B 1 6 ? -29.688 2.854 -15.242 1 48.56 6 LEU B CA 1
ATOM 1727 C C . LEU B 1 6 ? -29.891 2.635 -16.734 1 48.56 6 LEU B C 1
ATOM 1729 O O . LEU B 1 6 ? -30.5 3.475 -17.406 1 48.56 6 LEU B O 1
ATOM 1733 N N . GLU B 1 7 ? -29.625 1.394 -17.125 1 51.28 7 GLU B N 1
ATOM 1734 C CA . GLU B 1 7 ? -29.781 1.042 -18.547 1 51.28 7 GLU B CA 1
ATOM 1735 C C . GLU B 1 7 ? -31.25 0.946 -18.922 1 51.28 7 GLU B C 1
ATOM 1737 O O . GLU B 1 7 ? -31.656 1.392 -20 1 51.28 7 GLU B O 1
ATOM 1742 N N . ASN B 1 8 ? -31.984 0.442 -17.969 1 53.22 8 ASN B N 1
ATOM 1743 C CA . ASN B 1 8 ? -33.406 0.298 -18.234 1 53.22 8 ASN B CA 1
ATOM 1744 C C . ASN B 1 8 ? -34.125 1.644 -18.203 1 53.22 8 ASN B C 1
ATOM 1746 O O . ASN B 1 8 ? -35.094 1.863 -18.938 1 53.22 8 ASN B O 1
ATOM 1750 N N . VAL B 1 9 ? -33.656 2.559 -17.438 1 52.34 9 VAL B N 1
ATOM 1751 C CA . VAL B 1 9 ? -34.188 3.91 -17.359 1 52.34 9 VAL B CA 1
ATOM 1752 C C . VAL B 1 9 ? -33.875 4.672 -18.641 1 52.34 9 VAL B C 1
ATOM 1754 O O . VAL B 1 9 ? -34.719 5.371 -19.188 1 52.34 9 VAL B O 1
ATOM 1757 N N . ILE B 1 10 ? -32.75 4.289 -19.203 1 55.88 10 ILE B N 1
ATOM 1758 C CA . ILE B 1 10 ? -32.312 4.914 -20.438 1 55.88 10 ILE B CA 1
ATOM 1759 C C . ILE B 1 10 ? -33.156 4.398 -21.609 1 55.88 10 ILE B C 1
ATOM 1761 O O . ILE B 1 10 ? -33.594 5.18 -22.438 1 55.88 10 ILE B O 1
ATOM 1765 N N . PHE B 1 11 ? -33.5 3.174 -21.516 1 59.31 11 PHE B N 1
ATOM 1766 C CA . PHE B 1 11 ? -34.312 2.566 -22.547 1 59.31 11 PHE B CA 1
ATOM 1767 C C . PHE B 1 11 ? -35.75 3.049 -22.422 1 59.31 11 PHE B C 1
ATOM 1769 O O . PHE B 1 11 ? -36.438 3.314 -23.422 1 59.31 11 PHE B O 1
ATOM 1776 N N . ALA B 1 12 ? -36.219 3.301 -21.203 1 60.56 12 ALA B N 1
ATOM 1777 C CA . ALA B 1 12 ? -37.594 3.785 -20.969 1 60.56 12 ALA B CA 1
ATOM 1778 C C . ALA B 1 12 ? -37.719 5.242 -21.406 1 60.56 12 ALA B C 1
ATOM 1780 O O . ALA B 1 12 ? -38.719 5.613 -22.016 1 60.56 12 ALA B O 1
ATOM 1781 N N . VAL B 1 13 ? -36.688 5.996 -21.203 1 61.97 13 VAL B N 1
ATOM 1782 C CA . VAL B 1 13 ? -36.688 7.398 -21.609 1 61.97 13 VAL B CA 1
ATOM 1783 C C . VAL B 1 13 ? -36.594 7.5 -23.125 1 61.97 13 VAL B C 1
ATOM 1785 O O . VAL B 1 13 ? -37.312 8.312 -23.75 1 61.97 13 VAL B O 1
ATOM 1788 N N . PHE B 1 14 ? -35.906 6.484 -23.766 1 64.25 14 PHE B N 1
ATOM 1789 C CA . PHE B 1 14 ? -35.812 6.418 -25.219 1 64.25 14 PHE B CA 1
ATOM 1790 C C . PHE B 1 14 ? -37.156 5.996 -25.828 1 64.25 14 PHE B C 1
ATOM 1792 O O . PHE B 1 14 ? -37.594 6.582 -26.812 1 64.25 14 PHE B O 1
ATOM 1799 N N . ALA B 1 15 ? -37.75 5.039 -25.203 1 63.38 15 ALA B N 1
ATOM 1800 C CA . ALA B 1 15 ? -39.062 4.578 -25.656 1 63.38 15 ALA B CA 1
ATOM 1801 C C . ALA B 1 15 ? -40.125 5.66 -25.469 1 63.38 15 ALA B C 1
ATOM 1803 O O . ALA B 1 15 ? -40.969 5.871 -26.344 1 63.38 15 ALA B O 1
ATOM 1804 N N . PHE B 1 16 ? -40.031 6.453 -24.438 1 63.22 16 PHE B N 1
ATOM 1805 C CA . PHE B 1 16 ? -40.938 7.535 -24.156 1 63.22 16 PHE B CA 1
ATOM 1806 C C . PHE B 1 16 ? -40.75 8.688 -25.125 1 63.22 16 PHE B C 1
ATOM 1808 O O . PHE B 1 16 ? -41.719 9.266 -25.625 1 63.22 16 PHE B O 1
ATOM 1815 N N . ILE B 1 17 ? -39.5 8.922 -25.469 1 60.41 17 ILE B N 1
ATOM 1816 C CA . ILE B 1 17 ? -39.188 9.969 -26.438 1 60.41 17 ILE B CA 1
ATOM 1817 C C . ILE B 1 17 ? -39.688 9.547 -27.812 1 60.41 17 ILE B C 1
ATOM 1819 O O . ILE B 1 17 ? -40.281 10.352 -28.547 1 60.41 17 ILE B O 1
ATOM 1823 N N . LEU B 1 18 ? -39.531 8.297 -28.109 1 60.38 18 LEU B N 1
ATOM 1824 C CA . LEU B 1 18 ? -40.031 7.766 -29.375 1 60.38 18 LEU B CA 1
ATOM 1825 C C . LEU B 1 18 ? -41.562 7.785 -29.422 1 60.38 18 LEU B C 1
ATOM 1827 O O . LEU B 1 18 ? -42.156 8.094 -30.453 1 60.38 18 LEU B O 1
ATOM 1831 N N . LEU B 1 19 ? -42.188 7.535 -28.328 1 58.44 19 LEU B N 1
ATOM 1832 C CA . LEU B 1 19 ? -43.656 7.582 -28.234 1 58.44 19 LEU B CA 1
ATOM 1833 C C . LEU B 1 19 ? -44.156 9.016 -28.344 1 58.44 19 LEU B C 1
ATOM 1835 O O . LEU B 1 19 ? -45.188 9.266 -28.969 1 58.44 19 LEU B O 1
ATOM 1839 N N . LEU B 1 20 ? -43.375 9.891 -27.781 1 55.59 20 LEU B N 1
ATOM 1840 C CA . LEU B 1 20 ? -43.75 11.297 -27.891 1 55.59 20 LEU B CA 1
ATOM 1841 C C . LEU B 1 20 ? -43.625 11.781 -29.344 1 55.59 20 LEU B C 1
ATOM 1843 O O . LEU B 1 20 ? -44.438 12.539 -29.828 1 55.59 20 LEU B O 1
ATOM 1847 N N . ILE B 1 21 ? -42.656 11.242 -29.953 1 54.88 21 ILE B N 1
ATOM 1848 C CA . ILE B 1 21 ? -42.438 11.562 -31.359 1 54.88 21 ILE B CA 1
ATOM 1849 C C . ILE B 1 21 ? -43.562 10.938 -32.188 1 54.88 21 ILE B C 1
ATOM 1851 O O . ILE B 1 21 ? -44.094 11.578 -33.094 1 54.88 21 ILE B O 1
ATOM 1855 N N . GLU B 1 22 ? -43.906 9.703 -31.922 1 55.53 22 GLU B N 1
ATOM 1856 C CA . GLU B 1 22 ? -44.938 9.008 -32.656 1 55.53 22 GLU B CA 1
ATOM 1857 C C . GLU B 1 22 ? -46.312 9.609 -32.344 1 55.53 22 GLU B C 1
ATOM 1859 O O . GLU B 1 22 ? -47.156 9.742 -33.219 1 55.53 22 GLU B O 1
ATOM 1864 N N . ALA B 1 23 ? -46.562 9.828 -31.078 1 49.94 23 ALA B N 1
ATOM 1865 C CA . ALA B 1 23 ? -47.812 10.438 -30.688 1 49.94 23 ALA B CA 1
ATOM 1866 C C . ALA B 1 23 ? -47.969 11.812 -31.328 1 49.94 23 ALA B C 1
ATOM 1868 O O . ALA B 1 23 ? -49.094 12.219 -31.672 1 49.94 23 ALA B O 1
ATOM 1869 N N . HIS B 1 24 ? -46.812 12.422 -31.406 1 46.25 24 HIS B N 1
ATOM 1870 C CA . HIS B 1 24 ? -46.875 13.711 -32.094 1 46.25 24 HIS B CA 1
ATOM 1871 C C . HIS B 1 24 ? -47.094 13.523 -33.594 1 46.25 24 HIS B C 1
ATOM 1873 O O . HIS B 1 24 ? -47.75 14.352 -34.219 1 46.25 24 HIS B O 1
ATOM 1879 N N . ASN B 1 25 ? -46.5 12.414 -34.031 1 45.84 25 ASN B N 1
ATOM 1880 C CA . ASN B 1 25 ? -46.719 12.172 -35.469 1 45.84 25 ASN B CA 1
ATOM 1881 C C . ASN B 1 25 ? -48.156 11.766 -35.75 1 45.84 25 ASN B C 1
ATOM 1883 O O . ASN B 1 25 ? -48.625 11.906 -36.875 1 45.84 25 ASN B O 1
ATOM 1887 N N . THR B 1 26 ? -48.812 11.031 -34.875 1 36.75 26 THR B N 1
ATOM 1888 C CA . THR B 1 26 ? -50.156 10.578 -35.219 1 36.75 26 THR B CA 1
ATOM 1889 C C . THR B 1 26 ? -51.156 11.711 -35.062 1 36.75 26 THR B C 1
ATOM 1891 O O . THR B 1 26 ? -52.375 11.492 -35.156 1 36.75 26 THR B O 1
ATOM 1894 N N . LYS B 1 27 ? -50.875 12.703 -34.281 1 36.28 27 LYS B N 1
ATOM 1895 C CA . LYS B 1 27 ? -52 13.625 -34.281 1 36.28 27 LYS B CA 1
ATOM 1896 C C . LYS B 1 27 ? -52.344 14.102 -35.688 1 36.28 27 LYS B C 1
ATOM 1898 O O . LYS B 1 27 ? -51.438 14.195 -36.562 1 36.28 27 LYS B O 1
ATOM 1903 N N . ASP B 1 28 ? -53.75 14.445 -35.875 1 32.69 28 ASP B N 1
ATOM 1904 C CA . ASP B 1 28 ? -54.656 14.609 -37 1 32.69 28 ASP B CA 1
ATOM 1905 C C . ASP B 1 28 ? -54.062 15.586 -38.031 1 32.69 28 ASP B C 1
ATOM 1907 O O . ASP B 1 28 ? -53.281 16.469 -37.688 1 32.69 28 ASP B O 1
ATOM 1911 N N . CYS B 1 29 ? -54.312 15.273 -39.438 1 32.16 29 CYS B N 1
ATOM 1912 C CA . CYS B 1 29 ? -54.188 15.844 -40.781 1 32.16 29 CYS B CA 1
ATOM 1913 C C . CYS B 1 29 ? -54.625 17.297 -40.812 1 32.16 29 CYS B C 1
ATOM 1915 O O . CYS B 1 29 ? -54.469 18 -41.812 1 32.16 29 CYS B O 1
ATOM 1917 N N . ASN B 1 30 ? -55.719 17.609 -40.062 1 30.89 30 ASN B N 1
ATOM 1918 C CA . ASN B 1 30 ? -56.406 18.766 -40.625 1 30.89 30 ASN B CA 1
ATOM 1919 C C . ASN B 1 30 ? -55.594 20.031 -40.5 1 30.89 30 ASN B C 1
ATOM 1921 O O . ASN B 1 30 ? -55.719 20.969 -41.281 1 30.89 30 ASN B O 1
ATOM 1925 N N . GLU B 1 31 ? -55.406 20.609 -39.219 1 36.69 31 GLU B N 1
ATOM 1926 C CA . GLU B 1 31 ? -55.094 22.047 -39.219 1 36.69 31 GLU B CA 1
ATOM 1927 C C . GLU B 1 31 ? -53.656 22.328 -39.594 1 36.69 31 GLU B C 1
ATOM 1929 O O . GLU B 1 31 ? -52.719 21.781 -38.969 1 36.69 31 GLU B O 1
ATOM 1934 N N . GLY B 1 32 ? -53.344 22.719 -40.906 1 30.81 32 GLY B N 1
ATOM 1935 C CA . GLY B 1 32 ? -52.188 22.906 -41.781 1 30.81 32 GLY B CA 1
ATOM 1936 C C . GLY B 1 32 ? -51.031 23.609 -41.125 1 30.81 32 GLY B C 1
ATOM 1937 O O . GLY B 1 32 ? -49.875 23.172 -41.25 1 30.81 32 GLY B O 1
ATOM 1938 N N . LYS B 1 33 ? -51.125 25.016 -41.031 1 36.41 33 LYS B N 1
ATOM 1939 C CA . LYS B 1 33 ? -50 25.922 -41.094 1 36.41 33 LYS B CA 1
ATOM 1940 C C . LYS B 1 33 ? -49.188 25.906 -39.812 1 36.41 33 LYS B C 1
ATOM 1942 O O . LYS B 1 33 ? -47.969 26.125 -39.812 1 36.41 33 LYS B O 1
ATOM 1947 N N . THR B 1 34 ? -49.844 26.016 -38.688 1 34.03 34 THR B N 1
ATOM 1948 C CA . THR B 1 34 ? -49.062 26.406 -37.531 1 34.03 34 THR B CA 1
ATOM 1949 C C . THR B 1 34 ? -48.219 25.234 -37.031 1 34.03 34 THR B C 1
ATOM 1951 O O . THR B 1 34 ? -47.375 25.391 -36.125 1 34.03 34 THR B O 1
ATOM 1954 N N . LYS B 1 35 ? -48.531 24.062 -37.562 1 38.31 35 LYS B N 1
ATOM 1955 C CA . LYS B 1 35 ? -47.938 22.891 -36.906 1 38.31 35 LYS B CA 1
ATOM 1956 C C . LYS B 1 35 ? -46.531 22.641 -37.438 1 38.31 35 LYS B C 1
ATOM 1958 O O . LYS B 1 35 ? -45.844 21.734 -36.938 1 38.31 35 LYS B O 1
ATOM 1963 N N . HIS B 1 36 ? -46.188 23.219 -38.562 1 40.03 36 HIS B N 1
ATOM 1964 C CA . HIS B 1 36 ? -44.875 22.859 -39.062 1 40.03 36 HIS B CA 1
ATOM 1965 C C . HIS B 1 36 ? -43.75 23.406 -38.156 1 40.03 36 HIS B C 1
ATOM 1967 O O . HIS B 1 36 ? -42.688 22.812 -38.094 1 40.03 36 HIS B O 1
ATOM 1973 N N . PHE B 1 37 ? -44 24.594 -37.5 1 43.03 37 PHE B N 1
ATOM 1974 C CA . PHE B 1 37 ? -42.906 25.219 -36.75 1 43.03 37 PHE B CA 1
ATOM 1975 C C . PHE B 1 37 ? -42.688 24.469 -35.438 1 43.03 37 PHE B C 1
ATOM 1977 O O . PHE B 1 37 ? -41.531 24.25 -35.031 1 43.03 37 PHE B O 1
ATOM 1984 N N . ILE B 1 38 ? -43.781 23.969 -34.906 1 49.47 38 ILE B N 1
ATOM 1985 C CA . ILE B 1 38 ? -43.594 23.312 -33.594 1 49.47 38 ILE B CA 1
ATOM 1986 C C . ILE B 1 38 ? -42.969 21.938 -33.781 1 49.47 38 ILE B C 1
ATOM 1988 O O . ILE B 1 38 ? -42.125 21.516 -33 1 49.47 38 ILE B O 1
ATOM 1992 N N . GLY B 1 39 ? -43.188 21.469 -35 1 50.06 39 GLY B N 1
ATOM 1993 C CA . GLY B 1 39 ? -42.656 20.141 -35.25 1 50.06 39 GLY B CA 1
ATOM 1994 C C . GLY B 1 39 ? -41.156 20.125 -35.438 1 50.06 39 GLY B C 1
ATOM 1995 O O . GLY B 1 39 ? -40.469 19.219 -34.906 1 50.06 39 GLY B O 1
ATOM 1996 N N . ARG B 1 40 ? -40.656 21.125 -36.125 1 53.44 40 ARG B N 1
ATOM 1997 C CA . ARG B 1 40 ? -39.219 21.188 -36.406 1 53.44 40 ARG B CA 1
ATOM 1998 C C . ARG B 1 40 ? -38.438 21.516 -35.125 1 53.44 40 ARG B C 1
ATOM 2000 O O . ARG B 1 40 ? -37.375 20.938 -34.844 1 53.44 40 ARG B O 1
ATOM 2007 N N . GLU B 1 41 ? -39.031 22.406 -34.344 1 60.59 41 GLU B N 1
ATOM 2008 C CA . GLU B 1 41 ? -38.344 22.797 -33.094 1 60.59 41 GLU B CA 1
ATOM 2009 C C . GLU B 1 41 ? -38.344 21.656 -32.094 1 60.59 41 GLU B C 1
ATOM 2011 O O . GLU B 1 41 ? -37.344 21.406 -31.406 1 60.59 41 GLU B O 1
ATOM 2016 N N . LEU B 1 42 ? -39.406 20.922 -32.125 1 59 42 LEU B N 1
ATOM 2017 C CA . LEU B 1 42 ? -39.5 19.781 -31.203 1 59 42 LEU B CA 1
ATOM 2018 C C . LEU B 1 42 ? -38.562 18.656 -31.672 1 59 42 LEU B C 1
ATOM 2020 O O . LEU B 1 42 ? -37.938 18 -30.844 1 59 42 LEU B O 1
ATOM 2024 N N . HIS B 1 43 ? -38.406 18.562 -32.906 1 59.81 43 HIS B N 1
ATOM 2025 C CA . HIS B 1 43 ? -37.5 17.562 -33.469 1 59.81 43 HIS B CA 1
ATOM 2026 C C . HIS B 1 43 ? -36.062 17.938 -33.156 1 59.81 43 HIS B C 1
ATOM 2028 O O . HIS B 1 43 ? -35.25 17.062 -32.781 1 59.81 43 HIS B O 1
ATOM 2034 N N . THR B 1 44 ? -35.781 19.203 -33.25 1 65.38 44 THR B N 1
ATOM 2035 C CA . THR B 1 44 ? -34.438 19.688 -32.969 1 65.38 44 THR B CA 1
ATOM 2036 C C . THR B 1 44 ? -34.156 19.562 -31.469 1 65.38 44 THR B C 1
ATOM 2038 O O . THR B 1 44 ? -33.031 19.203 -31.078 1 65.38 44 THR B O 1
ATOM 2041 N N . LEU B 1 45 ? -35.094 19.75 -30.688 1 65.12 45 LEU B N 1
ATOM 2042 C CA . LEU B 1 45 ? -34.938 19.625 -29.234 1 65.12 45 LEU B CA 1
ATOM 2043 C C . LEU B 1 45 ? -34.75 18.156 -28.844 1 65.12 45 LEU B C 1
ATOM 2045 O O . LEU B 1 45 ? -33.906 17.844 -28 1 65.12 45 LEU B O 1
ATOM 2049 N N . VAL B 1 46 ? -35.469 17.344 -29.484 1 61.16 46 VAL B N 1
ATOM 2050 C CA . VAL B 1 46 ? -35.406 15.914 -29.188 1 61.16 46 VAL B CA 1
ATOM 2051 C C . VAL B 1 46 ? -34.062 15.352 -29.703 1 61.16 46 VAL B C 1
ATOM 2053 O O . VAL B 1 46 ? -33.438 14.539 -29.031 1 61.16 46 VAL B O 1
ATOM 2056 N N . GLU B 1 47 ? -33.656 15.859 -30.781 1 63.09 47 GLU B N 1
ATOM 2057 C CA . GLU B 1 47 ? -32.344 15.453 -31.328 1 63.09 47 GLU B CA 1
ATOM 2058 C C . GLU B 1 47 ? -31.203 15.969 -30.453 1 63.09 47 GLU B C 1
ATOM 2060 O O . GLU B 1 47 ? -30.25 15.242 -30.172 1 63.09 47 GLU B O 1
ATOM 2065 N N . ASN B 1 48 ? -31.328 17.109 -29.984 1 66.38 48 ASN B N 1
ATOM 2066 C CA . ASN B 1 48 ? -30.312 17.688 -29.094 1 66.38 48 ASN B CA 1
ATOM 2067 C C . ASN B 1 48 ? -30.281 16.984 -27.734 1 66.38 48 ASN B C 1
ATOM 2069 O O . ASN B 1 48 ? -29.219 16.734 -27.188 1 66.38 48 ASN B O 1
ATOM 2073 N N . LEU B 1 49 ? -31.438 16.672 -27.328 1 66.44 49 LEU B N 1
ATOM 2074 C CA . LEU B 1 49 ? -31.531 15.938 -26.062 1 66.44 49 LEU B CA 1
ATOM 2075 C C . LEU B 1 49 ? -31 14.523 -26.219 1 66.44 49 LEU B C 1
ATOM 2077 O O . LEU B 1 49 ? -30.328 14.008 -25.328 1 66.44 49 LEU B O 1
ATOM 2081 N N . TYR B 1 50 ? -31.281 13.977 -27.375 1 58.88 50 TYR B N 1
ATOM 2082 C CA . TYR B 1 50 ? -30.734 12.664 -27.703 1 58.88 50 TYR B CA 1
ATOM 2083 C C . TYR B 1 50 ? -29.219 12.703 -27.781 1 58.88 50 TYR B C 1
ATOM 2085 O O . TYR B 1 50 ? -28.531 11.836 -27.234 1 58.88 50 TYR B O 1
ATOM 2093 N N . TYR B 1 51 ? -28.656 13.656 -28.375 1 61.25 51 TYR B N 1
ATOM 2094 C CA . TYR B 1 51 ? -27.203 13.812 -28.453 1 61.25 51 TYR B CA 1
ATOM 2095 C C . TYR B 1 51 ? -26.609 14.094 -27.078 1 61.25 51 TYR B C 1
ATOM 2097 O O . TYR B 1 51 ? -25.531 13.594 -26.766 1 61.25 51 TYR B O 1
ATOM 2105 N N . LEU B 1 52 ? -27.328 14.781 -26.328 1 60.84 52 LEU B N 1
ATOM 2106 C CA . LEU B 1 52 ? -26.875 15.055 -24.969 1 60.84 52 LEU B CA 1
ATOM 2107 C C . LEU B 1 52 ? -26.859 13.781 -24.141 1 60.84 52 LEU B C 1
ATOM 2109 O O . LEU B 1 52 ? -25.922 13.531 -23.391 1 60.84 52 LEU B O 1
ATOM 2113 N N . ILE B 1 53 ? -27.875 13.031 -24.266 1 59.69 53 ILE B N 1
ATOM 2114 C CA . ILE B 1 53 ? -27.969 11.781 -23.5 1 59.69 53 ILE B CA 1
ATOM 2115 C C . ILE B 1 53 ? -26.906 10.805 -24 1 59.69 53 ILE B C 1
ATOM 2117 O O . ILE B 1 53 ? -26.25 10.133 -23.188 1 59.69 53 ILE B O 1
ATOM 2121 N N . ILE B 1 54 ? -26.719 10.703 -25.281 1 57.56 54 ILE B N 1
ATOM 2122 C CA . ILE B 1 54 ? -25.703 9.82 -25.828 1 57.56 54 ILE B CA 1
ATOM 2123 C C . ILE B 1 54 ? -24.312 10.289 -25.406 1 57.56 54 ILE B C 1
ATOM 2125 O O . ILE B 1 54 ? -23.453 9.477 -25.062 1 57.56 54 ILE B O 1
ATOM 2129 N N . THR B 1 55 ? -24.094 11.555 -25.453 1 55.31 55 THR B N 1
ATOM 2130 C CA . THR B 1 55 ? -22.812 12.078 -25.016 1 55.31 55 THR B CA 1
ATOM 2131 C C . THR B 1 55 ? -22.609 11.844 -23.516 1 55.31 55 THR B C 1
ATOM 2133 O O . THR B 1 55 ? -21.516 11.5 -23.078 1 55.31 55 THR B O 1
ATOM 2136 N N . ILE B 1 56 ? -23.641 12.078 -22.781 1 55.59 56 ILE B N 1
ATOM 2137 C CA . ILE B 1 56 ? -23.562 11.773 -21.359 1 55.59 56 ILE B CA 1
ATOM 2138 C C . ILE B 1 56 ? -23.375 10.273 -21.156 1 55.59 56 ILE B C 1
ATOM 2140 O O . ILE B 1 56 ? -22.609 9.844 -20.312 1 55.59 56 ILE B O 1
ATOM 2144 N N . SER B 1 57 ? -24.203 9.516 -21.875 1 50.66 57 SER B N 1
ATOM 2145 C CA . SER B 1 57 ? -24.109 8.062 -21.75 1 50.66 57 SER B CA 1
ATOM 2146 C C . SER B 1 57 ? -22.734 7.566 -22.188 1 50.66 57 SER B C 1
ATOM 2148 O O . SER B 1 57 ? -22.188 6.633 -21.578 1 50.66 57 SER B O 1
ATOM 2150 N N . LEU B 1 58 ? -22.266 8.047 -23.312 1 50.53 58 LEU B N 1
ATOM 2151 C CA . LEU B 1 58 ? -21.016 7.539 -23.875 1 50.53 58 LEU B CA 1
ATOM 2152 C C . LEU B 1 58 ? -19.828 7.996 -23.031 1 50.53 58 LEU B C 1
ATOM 2154 O O . LEU B 1 58 ? -18.734 7.43 -23.141 1 50.53 58 LEU B O 1
ATOM 2158 N N . HIS B 1 59 ? -19.953 9.125 -22.484 1 47.03 59 HIS B N 1
ATOM 2159 C CA . HIS B 1 59 ? -18.812 9.438 -21.625 1 47.03 59 HIS B CA 1
ATOM 2160 C C . HIS B 1 59 ? -18.938 8.75 -20.266 1 47.03 59 HIS B C 1
ATOM 2162 O O . HIS B 1 59 ? -18.766 9.383 -19.234 1 47.03 59 HIS B O 1
ATOM 2168 N N . SER B 1 60 ? -19.719 7.785 -20.125 1 47.91 60 SER B N 1
ATOM 2169 C CA . SER B 1 60 ? -19.641 7.043 -18.875 1 47.91 60 SER B CA 1
ATOM 2170 C C . SER B 1 60 ? -18.188 6.699 -18.531 1 47.91 60 SER B C 1
ATOM 2172 O O . SER B 1 60 ? -17.594 5.824 -19.156 1 47.91 60 SER B O 1
ATOM 2174 N N . THR B 1 61 ? -17.375 7.688 -18.375 1 51.41 61 THR B N 1
ATOM 2175 C CA . THR B 1 61 ? -16 7.469 -17.922 1 51.41 61 THR B CA 1
ATOM 2176 C C . THR B 1 61 ? -15.969 6.391 -16.844 1 51.41 61 THR B C 1
ATOM 2178 O O . THR B 1 61 ? -16.531 6.566 -15.758 1 51.41 61 THR B O 1
ATOM 2181 N N . ILE B 1 62 ? -16.172 5.148 -17.266 1 58.59 62 ILE B N 1
ATOM 2182 C CA . ILE B 1 62 ? -15.984 4.039 -16.344 1 58.59 62 ILE B CA 1
ATOM 2183 C C . ILE B 1 62 ? -14.789 4.316 -15.43 1 58.59 62 ILE B C 1
ATOM 2185 O O . ILE B 1 62 ? -13.672 4.504 -15.914 1 58.59 62 ILE B O 1
ATOM 2189 N N . LEU B 1 63 ? -15.055 4.738 -14.297 1 68.12 63 LEU B N 1
ATOM 2190 C CA . LEU B 1 63 ? -13.992 4.918 -13.32 1 68.12 63 LEU B CA 1
ATOM 2191 C C . LEU B 1 63 ? -13.203 3.629 -13.133 1 68.12 63 LEU B C 1
ATOM 2193 O O . LEU B 1 63 ? -13.781 2.559 -12.945 1 68.12 63 LEU B O 1
ATOM 2197 N N . VAL B 1 64 ? -12.016 3.578 -13.586 1 84.88 64 VAL B N 1
ATOM 2198 C CA . VAL B 1 64 ? -11.109 2.441 -13.461 1 84.88 64 VAL B CA 1
ATOM 2199 C C . VAL B 1 64 ? -10.172 2.658 -12.273 1 84.88 64 VAL B C 1
ATOM 2201 O O . VAL B 1 64 ? -9.562 3.723 -12.141 1 84.88 64 VAL B O 1
ATOM 2204 N N . HIS B 1 65 ? -10.25 1.686 -11.32 1 91 65 HIS B N 1
ATOM 2205 C CA . HIS B 1 65 ? -9.258 1.668 -10.25 1 91 65 HIS B CA 1
ATOM 2206 C C . HIS B 1 65 ? -7.965 0.999 -10.703 1 91 65 HIS B C 1
ATOM 2208 O O . HIS B 1 65 ? -8 -0.02 -11.398 1 91 65 HIS B O 1
ATOM 2214 N N . LYS B 1 66 ? -6.887 1.625 -10.336 1 94.75 66 LYS B N 1
ATOM 2215 C CA . LYS B 1 66 ? -5.59 1.08 -10.727 1 94.75 66 LYS B CA 1
ATOM 2216 C C . LYS B 1 66 ? -4.652 0.977 -9.531 1 94.75 66 LYS B C 1
ATOM 2218 O O . LYS B 1 66 ? -4.766 1.752 -8.578 1 94.75 66 LYS B O 1
ATOM 2223 N N . ALA B 1 67 ? -3.803 0.032 -9.609 1 97.31 67 ALA B N 1
ATOM 2224 C CA . ALA B 1 67 ? -2.768 -0.194 -8.602 1 97.31 67 ALA B CA 1
ATOM 2225 C C . ALA B 1 67 ? -1.504 -0.768 -9.242 1 97.31 67 ALA B C 1
ATOM 2227 O O . ALA B 1 67 ? -1.528 -1.225 -10.383 1 97.31 67 ALA B O 1
ATOM 2228 N N . ILE B 1 68 ? -0.42 -0.666 -8.484 1 97.56 68 ILE B N 1
ATOM 2229 C CA . ILE B 1 68 ? 0.854 -1.188 -8.961 1 97.56 68 ILE B CA 1
ATOM 2230 C C . ILE B 1 68 ? 1.678 -1.701 -7.785 1 97.56 68 ILE B C 1
ATOM 2232 O O . ILE B 1 68 ? 1.597 -1.158 -6.68 1 97.56 68 ILE B O 1
ATOM 2236 N N . ALA B 1 69 ? 2.383 -2.717 -8.008 1 97.69 69 ALA B N 1
ATOM 2237 C CA . ALA B 1 69 ? 3.389 -3.213 -7.07 1 97.69 69 ALA B CA 1
ATOM 2238 C C . ALA B 1 69 ? 4.746 -3.357 -7.75 1 97.69 69 ALA B C 1
ATOM 2240 O O . ALA B 1 69 ? 4.898 -4.145 -8.688 1 97.69 69 ALA B O 1
ATOM 2241 N N . TRP B 1 70 ? 5.688 -2.617 -7.344 1 96.5 70 TRP B N 1
ATOM 2242 C CA . TRP B 1 70 ? 7.066 -2.84 -7.773 1 96.5 70 TRP B CA 1
ATOM 2243 C C . TRP B 1 70 ? 7.699 -3.988 -6.996 1 96.5 70 TRP B C 1
ATOM 2245 O O . TRP B 1 70 ? 7.652 -4.008 -5.762 1 96.5 70 TRP B O 1
ATOM 2255 N N . ILE B 1 71 ? 8.25 -4.93 -7.715 1 96.62 71 ILE B N 1
ATOM 2256 C CA . ILE B 1 71 ? 8.742 -6.184 -7.148 1 96.62 71 ILE B CA 1
ATOM 2257 C C . ILE B 1 71 ? 10.266 -6.219 -7.227 1 96.62 71 ILE B C 1
ATOM 2259 O O . ILE B 1 71 ? 10.852 -5.879 -8.258 1 96.62 71 ILE B O 1
ATOM 2263 N N . ARG B 1 72 ? 10.805 -6.645 -6.105 1 95.31 72 ARG B N 1
ATOM 2264 C CA . ARG B 1 72 ? 12.258 -6.797 -6.07 1 95.31 72 ARG B CA 1
ATOM 2265 C C . ARG B 1 72 ? 12.672 -7.918 -5.125 1 95.31 72 ARG B C 1
ATOM 2267 O O . ARG B 1 72 ? 12.062 -8.102 -4.066 1 95.31 72 ARG B O 1
ATOM 2274 N N . SER B 1 73 ? 13.695 -8.617 -5.492 1 95.44 73 SER B N 1
ATOM 2275 C CA . SER B 1 73 ? 14.352 -9.562 -4.59 1 95.44 73 SER B CA 1
ATOM 2276 C C . SER B 1 73 ? 15.469 -8.891 -3.811 1 95.44 73 SER B C 1
ATOM 2278 O O . SER B 1 73 ? 15.938 -7.809 -4.184 1 95.44 73 SER B O 1
ATOM 2280 N N . SER B 1 74 ? 15.898 -9.484 -2.689 1 87.88 74 SER B N 1
ATOM 2281 C CA . SER B 1 74 ? 16.969 -8.922 -1.873 1 87.88 74 SER B CA 1
ATOM 2282 C C . SER B 1 74 ? 18.25 -8.734 -2.688 1 87.88 74 SER B C 1
ATOM 2284 O O . SER B 1 74 ? 18.922 -7.707 -2.578 1 87.88 74 SER B O 1
ATOM 2286 N N . GLY B 1 75 ? 18.562 -9.625 -3.549 1 86.88 75 GLY B N 1
ATOM 2287 C CA . GLY B 1 75 ? 19.766 -9.523 -4.352 1 86.88 75 GLY B CA 1
ATOM 2288 C C . GLY B 1 75 ? 19.562 -8.789 -5.66 1 86.88 75 GLY B C 1
ATOM 2289 O O . GLY B 1 75 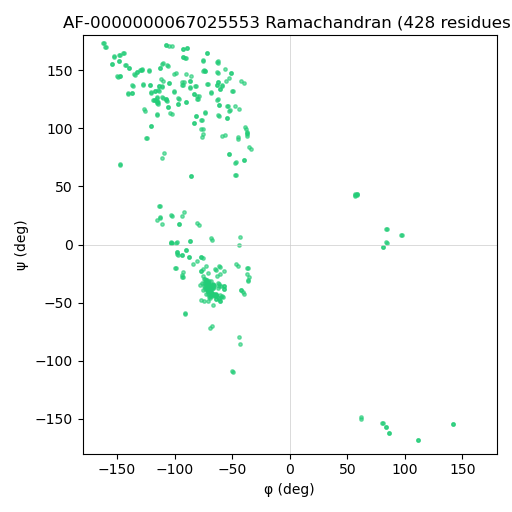? 20.5 -8.539 -6.406 1 86.88 75 GLY B O 1
ATOM 2290 N N . GLY B 1 76 ? 18.406 -8.453 -5.938 1 88.5 76 GLY B N 1
ATOM 2291 C CA . GLY B 1 76 ? 18.109 -7.645 -7.105 1 88.5 76 GLY B CA 1
ATOM 2292 C C . GLY B 1 76 ? 17.969 -8.461 -8.375 1 88.5 76 GLY B C 1
ATOM 2293 O O . GLY B 1 76 ? 17.688 -7.914 -9.445 1 88.5 76 GLY B O 1
ATOM 2294 N N . ALA B 1 77 ? 18.094 -9.742 -8.305 1 92.5 77 ALA B N 1
ATOM 2295 C CA . ALA B 1 77 ? 18.031 -10.57 -9.508 1 92.5 77 ALA B CA 1
ATOM 2296 C C . ALA B 1 77 ? 16.641 -10.555 -10.117 1 92.5 77 ALA B C 1
ATOM 2298 O O . ALA B 1 77 ? 16.484 -10.508 -11.344 1 92.5 77 ALA B O 1
ATOM 2299 N N . VAL B 1 78 ? 15.695 -10.633 -9.258 1 94.81 78 VAL B N 1
ATOM 2300 C CA . VAL B 1 78 ? 14.312 -10.539 -9.711 1 94.81 78 VAL B CA 1
ATOM 2301 C C . VAL B 1 78 ? 13.805 -9.109 -9.539 1 94.81 78 VAL B C 1
ATOM 2303 O O . VAL B 1 78 ? 13.898 -8.539 -8.453 1 94.81 78 VAL B O 1
ATOM 2306 N N . ARG B 1 79 ? 13.281 -8.523 -10.648 1 95.69 79 ARG B N 1
ATOM 2307 C CA . ARG B 1 79 ? 12.773 -7.152 -10.578 1 95.69 79 ARG B CA 1
ATOM 2308 C C . ARG B 1 79 ? 11.68 -6.922 -11.609 1 95.69 79 ARG B C 1
ATOM 2310 O O . ARG B 1 79 ? 11.617 -7.629 -12.617 1 95.69 79 ARG B O 1
ATOM 2317 N N . GLY B 1 80 ? 10.922 -5.879 -11.391 1 95.69 80 GLY B N 1
ATOM 2318 C CA . GLY B 1 80 ? 9.852 -5.473 -12.289 1 95.69 80 GLY B CA 1
ATOM 2319 C C . GLY B 1 80 ? 8.625 -4.965 -11.555 1 95.69 80 GLY B C 1
ATOM 2320 O O . GLY B 1 80 ? 8.734 -4.391 -10.469 1 95.69 80 GLY B O 1
ATOM 2321 N N . PHE B 1 81 ? 7.508 -5.102 -12.25 1 96.25 81 PHE B N 1
ATOM 2322 C CA . PHE B 1 81 ? 6.293 -4.609 -11.609 1 96.25 81 PHE B CA 1
ATOM 2323 C C . PHE B 1 81 ? 5.086 -5.434 -12.031 1 96.25 81 PHE B C 1
ATOM 2325 O O . PHE B 1 81 ? 5.141 -6.156 -13.031 1 96.25 81 PHE B O 1
ATOM 2332 N N . VAL B 1 82 ? 4.094 -5.387 -11.227 1 96.88 82 VAL B N 1
ATOM 2333 C CA . VAL B 1 82 ? 2.771 -5.949 -11.484 1 96.88 82 VAL B CA 1
ATOM 2334 C C . VAL B 1 82 ? 1.719 -4.844 -11.414 1 96.88 82 VAL B C 1
ATOM 2336 O O . VAL B 1 82 ? 1.676 -4.082 -10.445 1 96.88 82 VAL B O 1
ATOM 2339 N N . SER B 1 83 ? 0.876 -4.781 -12.406 1 96.38 83 SER B N 1
ATOM 2340 C CA . SER B 1 83 ? -0.175 -3.77 -12.422 1 96.38 83 SER B CA 1
ATOM 2341 C C . SER B 1 83 ? -1.555 -4.402 -12.289 1 96.38 83 SER B C 1
ATOM 2343 O O . SER B 1 83 ? -1.76 -5.547 -12.695 1 96.38 83 SER B O 1
ATOM 2345 N N . PHE B 1 84 ? -2.445 -3.633 -11.727 1 96.19 84 PHE B N 1
ATOM 2346 C CA . PHE B 1 84 ? -3.826 -4.031 -11.484 1 96.19 84 PHE B CA 1
ATOM 2347 C C . PHE B 1 84 ? -4.793 -2.998 -12.055 1 96.19 84 PHE B C 1
ATOM 2349 O O . PHE B 1 84 ? -4.578 -1.793 -11.914 1 96.19 84 PHE B O 1
ATOM 2356 N N . GLU B 1 85 ? -5.793 -3.52 -12.656 1 94.25 85 GLU B N 1
ATOM 2357 C CA . GLU B 1 85 ? -6.852 -2.658 -13.172 1 94.25 85 GLU B CA 1
ATOM 2358 C C . GLU B 1 85 ? -8.227 -3.275 -12.945 1 94.25 85 GLU B C 1
ATOM 2360 O O . GLU B 1 85 ? -8.438 -4.457 -13.227 1 94.25 85 GLU B O 1
ATOM 2365 N N . GLN B 1 86 ? -9.039 -2.473 -12.406 1 93.19 86 GLN B N 1
ATOM 2366 C CA . GLN B 1 86 ? -10.398 -2.926 -12.141 1 93.19 86 GLN B CA 1
ATOM 2367 C C . GLN B 1 86 ? -11.422 -1.854 -12.523 1 93.19 86 GLN B C 1
ATOM 2369 O O . GLN B 1 86 ? -11.305 -0.702 -12.102 1 93.19 86 GLN B O 1
ATOM 2374 N N . GLU B 1 87 ? -12.375 -2.316 -13.258 1 87.06 87 GLU B N 1
ATOM 2375 C CA . GLU B 1 87 ? -13.461 -1.398 -13.602 1 87.06 87 GLU B CA 1
ATOM 2376 C C . GLU B 1 87 ? -14.367 -1.143 -12.406 1 87.06 87 GLU B C 1
ATOM 2378 O O . GLU B 1 87 ? -14.43 -1.958 -11.484 1 87.06 87 GLU B O 1
ATOM 2383 N N . GLN B 1 88 ? -14.969 -0 -12.297 1 75.62 88 GLN B N 1
ATOM 2384 C CA . GLN B 1 88 ? -15.719 0.487 -11.148 1 75.62 88 GLN B CA 1
ATOM 2385 C C . GLN B 1 88 ? -16.906 -0.416 -10.836 1 75.62 88 GLN B C 1
ATOM 2387 O O . GLN B 1 88 ? -17.344 -0.502 -9.688 1 75.62 88 GLN B O 1
ATOM 2392 N N . HIS B 1 89 ? -17.297 -1.162 -11.727 1 66.31 89 HIS B N 1
ATOM 2393 C CA . HIS B 1 89 ? -18.438 -1.979 -11.32 1 66.31 89 HIS B CA 1
ATOM 2394 C C . HIS B 1 89 ? -18 -3.088 -10.367 1 66.31 89 HIS B C 1
ATOM 2396 O O . HIS B 1 89 ? -16.969 -3.73 -10.578 1 66.31 89 HIS B O 1
ATOM 2402 N N . ALA B 1 90 ? -18.438 -3.037 -9.109 1 59.59 90 ALA B N 1
ATOM 2403 C CA . ALA B 1 90 ? -18.078 -3.865 -7.961 1 59.59 90 ALA B CA 1
ATOM 2404 C C . ALA B 1 90 ? -17.859 -5.316 -8.375 1 59.59 90 ALA B C 1
ATOM 2406 O O . ALA B 1 90 ? -17.031 -6.016 -7.797 1 59.59 90 ALA B O 1
ATOM 2407 N N . ASN B 1 91 ? -18.375 -5.691 -9.484 1 67.06 91 ASN B N 1
ATOM 2408 C CA . ASN B 1 91 ? -18.312 -7.117 -9.781 1 67.06 91 ASN B CA 1
ATOM 2409 C C . ASN B 1 91 ? -17.391 -7.402 -10.961 1 67.06 91 ASN B C 1
ATOM 2411 O O . ASN B 1 91 ? -17.375 -8.508 -11.5 1 67.06 91 ASN B O 1
ATOM 2415 N N . SER B 1 92 ? -16.562 -6.43 -11.094 1 84.75 92 SER B N 1
ATOM 2416 C CA . SER B 1 92 ? -15.648 -6.668 -12.211 1 84.75 92 SER B CA 1
ATOM 2417 C C . SER B 1 92 ? -14.375 -7.371 -11.758 1 84.75 92 SER B C 1
ATOM 2419 O O . SER B 1 92 ? -13.898 -7.141 -10.641 1 84.75 92 SER B O 1
ATOM 2421 N N . ALA B 1 93 ? -14 -8.273 -12.602 1 92.19 93 ALA B N 1
ATOM 2422 C CA . ALA B 1 93 ? -12.727 -8.938 -12.344 1 92.19 93 ALA B CA 1
ATOM 2423 C C . ALA B 1 93 ? -11.57 -7.938 -12.398 1 92.19 93 ALA B C 1
ATOM 2425 O O . ALA B 1 93 ? -11.664 -6.906 -13.07 1 92.19 93 ALA B O 1
ATOM 2426 N N . THR B 1 94 ? -10.602 -8.188 -11.633 1 95.12 94 THR B N 1
ATOM 2427 C CA . THR B 1 94 ? -9.383 -7.383 -11.656 1 95.12 94 THR B CA 1
ATOM 2428 C C . THR B 1 94 ? -8.375 -7.957 -12.641 1 95.12 94 THR B C 1
ATOM 2430 O O . THR B 1 94 ? -8.016 -9.133 -12.562 1 95.12 94 THR B O 1
ATOM 2433 N N . ALA B 1 95 ? -7.969 -7.168 -13.57 1 95.06 95 ALA B N 1
ATOM 2434 C CA . ALA B 1 95 ? -6.887 -7.555 -14.477 1 95.06 95 ALA B CA 1
ATOM 2435 C C . ALA B 1 95 ? -5.523 -7.352 -13.82 1 95.06 95 ALA B C 1
ATOM 2437 O O . ALA B 1 95 ? -5.215 -6.258 -13.352 1 95.06 95 ALA B O 1
ATOM 2438 N N . VAL B 1 96 ? -4.773 -8.445 -13.812 1 96 96 VAL B N 1
ATOM 2439 C CA . VAL B 1 96 ? -3.43 -8.43 -13.242 1 96 96 VAL B CA 1
ATOM 2440 C C . VAL B 1 96 ? -2.398 -8.68 -14.344 1 96 96 VAL B C 1
ATOM 2442 O O . VAL B 1 96 ? -2.443 -9.703 -15.031 1 96 96 VAL B O 1
ATOM 2445 N N . ARG B 1 97 ? -1.488 -7.723 -14.516 1 95.81 97 ARG B N 1
ATOM 2446 C CA . ARG B 1 97 ? -0.428 -7.844 -15.508 1 95.81 97 ARG B CA 1
ATOM 2447 C C . ARG B 1 97 ? 0.941 -7.934 -14.844 1 95.81 97 ARG B C 1
ATOM 2449 O O . ARG B 1 97 ? 1.337 -7.031 -14.102 1 95.81 97 ARG B O 1
ATOM 2456 N N . VAL B 1 98 ? 1.597 -9.023 -15.18 1 96.12 98 VAL B N 1
ATOM 2457 C CA . VAL B 1 98 ? 2.871 -9.312 -14.531 1 96.12 98 VAL B CA 1
ATOM 2458 C C . VAL B 1 98 ? 4.02 -9.047 -15.5 1 96.12 98 VAL B C 1
ATOM 2460 O O . VAL B 1 98 ? 4.078 -9.648 -16.578 1 96.12 98 VAL B O 1
ATOM 2463 N N . ASN B 1 99 ? 4.879 -8.109 -15.148 1 94.88 99 ASN B N 1
ATOM 2464 C CA . ASN B 1 99 ? 6.086 -7.758 -15.891 1 94.88 99 ASN B CA 1
ATOM 2465 C C . ASN B 1 99 ? 7.328 -7.852 -15.016 1 94.88 99 ASN B C 1
ATOM 2467 O O . ASN B 1 99 ? 7.699 -6.879 -14.344 1 94.88 99 ASN B O 1
ATOM 2471 N N . LEU B 1 100 ? 7.953 -9.086 -15.055 1 95.44 100 LEU B N 1
ATOM 2472 C CA . LEU B 1 100 ? 9.102 -9.352 -14.203 1 95.44 100 LEU B CA 1
ATOM 2473 C C . LEU B 1 100 ? 10.273 -9.891 -15.016 1 95.44 100 LEU B C 1
ATOM 2475 O O . LEU B 1 100 ? 10.07 -10.602 -16 1 95.44 100 LEU B O 1
ATOM 2479 N N . THR B 1 101 ? 11.391 -9.594 -14.531 1 94.94 101 THR B N 1
ATOM 2480 C CA . THR B 1 101 ? 12.633 -10.133 -15.086 1 94.94 101 THR B CA 1
ATOM 2481 C C . THR B 1 101 ? 13.414 -10.891 -14.016 1 94.94 101 THR B C 1
ATOM 2483 O O . THR B 1 101 ? 13.219 -10.672 -12.82 1 94.94 101 THR B O 1
ATOM 2486 N N . GLY B 1 102 ? 14.164 -11.906 -14.484 1 95.12 102 GLY B N 1
ATOM 2487 C CA . GLY B 1 102 ? 15.016 -12.648 -13.57 1 95.12 102 GLY B CA 1
ATOM 2488 C C . GLY B 1 102 ? 14.383 -13.93 -13.07 1 95.12 102 GLY B C 1
ATOM 2489 O O . GLY B 1 102 ? 14.875 -14.539 -12.117 1 95.12 102 GLY B O 1
ATOM 2490 N N . LEU B 1 103 ? 13.32 -14.203 -13.648 1 92.5 103 LEU B N 1
ATOM 2491 C CA . LEU B 1 103 ? 12.641 -15.438 -13.258 1 92.5 103 LEU B CA 1
ATOM 2492 C C . LEU B 1 103 ? 12.914 -16.547 -14.273 1 92.5 103 LEU B C 1
ATOM 2494 O O . LEU B 1 103 ? 12.883 -16.312 -15.484 1 92.5 103 LEU B O 1
ATOM 2498 N N . SER B 1 104 ? 13.297 -17.688 -13.742 1 89.5 104 SER B N 1
ATOM 2499 C CA . SER B 1 104 ? 13.414 -18.891 -14.562 1 89.5 104 SER B CA 1
ATOM 2500 C C . SER B 1 104 ? 12.453 -19.984 -14.094 1 89.5 104 SER B C 1
ATOM 2502 O O . SER B 1 104 ? 12.414 -20.312 -12.906 1 89.5 104 SER B O 1
ATOM 2504 N N . GLY B 1 105 ? 11.602 -20.453 -15.047 1 89.06 105 GLY B N 1
ATOM 2505 C CA . GLY B 1 105 ? 10.664 -21.516 -14.703 1 89.06 105 GLY B CA 1
ATOM 2506 C C . GLY B 1 105 ? 9.367 -20.984 -14.109 1 89.06 105 GLY B C 1
ATOM 2507 O O . GLY B 1 105 ? 9.023 -19.812 -14.289 1 89.06 105 GLY B O 1
ATOM 2508 N N . ALA B 1 106 ? 8.633 -21.891 -13.445 1 87.75 106 ALA B N 1
ATOM 2509 C CA . ALA B 1 106 ? 7.305 -21.578 -12.93 1 87.75 106 ALA B CA 1
ATOM 2510 C C . ALA B 1 106 ? 7.387 -20.953 -11.539 1 87.75 106 ALA B C 1
ATOM 2512 O O . ALA B 1 106 ? 8.172 -21.391 -10.703 1 87.75 106 ALA B O 1
ATOM 2513 N N . HIS B 1 107 ? 6.652 -19.922 -11.336 1 91 107 HIS B N 1
ATOM 2514 C CA . HIS B 1 107 ? 6.543 -19.234 -10.047 1 91 107 HIS B CA 1
ATOM 2515 C C . HIS B 1 107 ? 5.086 -18.938 -9.711 1 91 107 HIS B C 1
ATOM 2517 O O . HIS B 1 107 ? 4.297 -18.609 -10.594 1 91 107 HIS B O 1
ATOM 2523 N N . ASP B 1 108 ? 4.758 -18.984 -8.445 1 90 108 ASP B N 1
ATOM 2524 C CA . ASP B 1 108 ? 3.434 -18.594 -7.973 1 90 108 ASP B CA 1
ATOM 2525 C C . ASP B 1 108 ? 3.408 -17.125 -7.555 1 90 108 ASP B C 1
ATOM 2527 O O . ASP B 1 108 ? 4.352 -16.641 -6.934 1 90 108 ASP B O 1
ATOM 2531 N N . VAL B 1 109 ? 2.342 -16.516 -7.965 1 92.88 109 VAL B N 1
ATOM 2532 C CA . VAL B 1 109 ? 2.104 -15.141 -7.562 1 92.88 109 VAL B CA 1
ATOM 2533 C C . VAL B 1 109 ? 0.979 -15.086 -6.531 1 92.88 109 VAL B C 1
ATOM 2535 O O . VAL B 1 109 ? -0.135 -15.547 -6.793 1 92.88 109 VAL B O 1
ATOM 2538 N N . LYS B 1 110 ? 1.287 -14.484 -5.359 1 93.25 110 LYS B N 1
ATOM 2539 C CA . LYS B 1 110 ? 0.281 -14.5 -4.301 1 93.25 110 LYS B CA 1
ATOM 2540 C C . LYS B 1 110 ? 0.188 -13.148 -3.609 1 93.25 110 LYS B C 1
ATOM 2542 O O . LYS B 1 110 ? 1.207 -12.5 -3.357 1 93.25 110 LYS B O 1
ATOM 2547 N N . VAL B 1 111 ? -1.031 -12.758 -3.383 1 96.5 111 VAL B N 1
ATOM 2548 C CA . VAL B 1 111 ? -1.266 -11.641 -2.473 1 96.5 111 VAL B CA 1
ATOM 2549 C C . VAL B 1 111 ? -1.271 -12.141 -1.029 1 96.5 111 VAL B C 1
ATOM 2551 O O . VAL B 1 111 ? -1.957 -13.109 -0.706 1 96.5 111 VAL B O 1
ATOM 2554 N N . LEU B 1 112 ? -0.499 -11.469 -0.228 1 95.5 112 LEU B N 1
ATOM 2555 C CA . LEU B 1 112 ? -0.415 -11.789 1.191 1 95.5 112 LEU B CA 1
ATOM 2556 C C . LEU B 1 112 ? -1.12 -10.734 2.035 1 95.5 112 LEU B C 1
ATOM 2558 O O . LEU B 1 112 ? -1.554 -9.703 1.513 1 95.5 112 LEU B O 1
ATOM 2562 N N . ASN B 1 113 ? -1.239 -11.031 3.311 1 95.06 113 ASN B N 1
ATOM 2563 C CA . ASN B 1 113 ? -2.084 -10.211 4.176 1 95.06 113 ASN B CA 1
ATOM 2564 C C . ASN B 1 113 ? -1.48 -8.828 4.402 1 95.06 113 ASN B C 1
ATOM 2566 O O . ASN B 1 113 ? -2.205 -7.836 4.469 1 95.06 113 ASN B O 1
ATOM 2570 N N . TRP B 1 114 ? -0.127 -8.789 4.527 1 95.88 114 TRP B N 1
ATOM 2571 C CA . TRP B 1 114 ? 0.464 -7.566 5.059 1 95.88 114 TRP B CA 1
ATOM 2572 C C . TRP B 1 114 ? 1.457 -6.965 4.07 1 95.88 114 TRP B C 1
ATOM 2574 O O . TRP B 1 114 ? 2.219 -7.691 3.428 1 95.88 114 TRP B O 1
ATOM 2584 N N . GLY B 1 115 ? 1.36 -5.648 3.957 1 97.12 115 GLY B N 1
ATOM 2585 C CA . GLY B 1 115 ? 2.312 -4.914 3.141 1 97.12 115 GLY B CA 1
ATOM 2586 C C . GLY B 1 115 ? 3.58 -4.543 3.889 1 97.12 115 GLY B C 1
ATOM 2587 O O . GLY B 1 115 ? 3.902 -3.361 4.023 1 97.12 115 GLY B O 1
ATOM 2588 N N . ASN B 1 116 ? 4.254 -5.535 4.375 1 95.56 116 ASN B N 1
ATOM 2589 C CA . ASN B 1 116 ? 5.5 -5.371 5.121 1 95.56 116 ASN B CA 1
ATOM 2590 C C . ASN B 1 116 ? 6.656 -6.098 4.445 1 95.56 116 ASN B C 1
ATOM 2592 O O . ASN B 1 116 ? 6.836 -7.301 4.641 1 95.56 116 ASN B O 1
ATOM 2596 N N . VAL B 1 117 ? 7.484 -5.352 3.752 1 93.56 117 VAL B N 1
ATOM 2597 C CA . VAL B 1 117 ? 8.516 -5.957 2.922 1 93.56 117 VAL B CA 1
ATOM 2598 C C . VAL B 1 117 ? 9.766 -6.223 3.762 1 93.56 117 VAL B C 1
ATOM 2600 O O . VAL B 1 117 ? 10.773 -6.711 3.248 1 93.56 117 VAL B O 1
ATOM 2603 N N . ALA B 1 118 ? 9.719 -5.965 4.977 1 90.56 118 ALA B N 1
ATOM 2604 C CA . ALA B 1 118 ? 10.891 -6.176 5.824 1 90.56 118 ALA B CA 1
ATOM 2605 C C . ALA B 1 118 ? 11.281 -7.648 5.863 1 90.56 118 ALA B C 1
ATOM 2607 O O . ALA B 1 118 ? 10.492 -8.516 5.496 1 90.56 118 ALA B O 1
ATOM 2608 N N . ASP B 1 119 ? 12.555 -7.961 6.176 1 90.38 119 ASP B N 1
ATOM 2609 C CA . ASP B 1 119 ? 13.109 -9.305 6.336 1 90.38 119 ASP B CA 1
ATOM 2610 C C . ASP B 1 119 ? 12.922 -10.125 5.066 1 90.38 119 ASP B C 1
ATOM 2612 O O . ASP B 1 119 ? 12.492 -11.281 5.129 1 90.38 119 ASP B O 1
ATOM 2616 N N . ASN B 1 120 ? 13.164 -9.547 3.959 1 89.69 120 ASN B N 1
ATOM 2617 C CA . ASN B 1 120 ? 13.125 -10.242 2.676 1 89.69 120 ASN B CA 1
ATOM 2618 C C . ASN B 1 120 ? 11.773 -10.898 2.436 1 89.69 120 ASN B C 1
ATOM 2620 O O . ASN B 1 120 ? 11.703 -12.078 2.09 1 89.69 120 ASN B O 1
ATOM 2624 N N . CYS B 1 121 ? 10.727 -10.25 2.723 1 91.19 121 CYS B N 1
ATOM 2625 C CA . CYS B 1 121 ? 9.359 -10.625 2.369 1 91.19 121 CYS B CA 1
ATOM 2626 C C . CYS B 1 121 ? 8.781 -11.602 3.383 1 91.19 121 CYS B C 1
ATOM 2628 O O . CYS B 1 121 ? 7.695 -12.148 3.176 1 91.19 121 CYS B O 1
ATOM 2630 N N . LEU B 1 122 ? 9.43 -11.75 4.5 1 90.56 122 LEU B N 1
ATOM 2631 C CA . LEU B 1 122 ? 9 -12.773 5.441 1 90.56 122 LEU B CA 1
ATOM 2632 C C . LEU B 1 122 ? 7.93 -12.234 6.383 1 90.56 122 LEU B C 1
ATOM 2634 O O . LEU B 1 122 ? 7.254 -13 7.074 1 90.56 122 LEU B O 1
ATOM 2638 N N . ASN B 1 123 ? 7.73 -10.992 6.375 1 91 123 ASN B N 1
ATOM 2639 C CA . ASN B 1 123 ? 6.812 -10.391 7.332 1 91 123 ASN B CA 1
ATOM 2640 C C . ASN B 1 123 ? 5.469 -10.055 6.684 1 91 123 ASN B C 1
ATOM 2642 O O . ASN B 1 123 ? 4.723 -9.219 7.191 1 91 123 ASN B O 1
ATOM 2646 N N . MET B 1 124 ? 5.121 -10.727 5.641 1 93.94 124 MET B N 1
ATOM 2647 C CA . MET B 1 124 ? 3.926 -10.344 4.895 1 93.94 124 MET B CA 1
ATOM 2648 C C . MET B 1 124 ? 2.73 -11.195 5.301 1 93.94 124 MET B C 1
ATOM 2650 O O . MET B 1 124 ? 1.616 -10.977 4.82 1 93.94 124 MET B O 1
ATOM 2654 N N . GLY B 1 125 ? 2.967 -12.195 6.137 1 91.56 125 GLY B N 1
ATOM 2655 C CA . GLY B 1 125 ? 1.862 -12.977 6.668 1 91.56 125 GLY B CA 1
ATOM 2656 C C . GLY B 1 125 ? 1.408 -14.078 5.73 1 91.56 125 GLY B C 1
ATOM 2657 O O . GLY B 1 125 ? 2.193 -14.57 4.914 1 91.56 125 GLY B O 1
ATOM 2658 N N . LYS B 1 126 ? 0.172 -14.492 5.914 1 89.62 126 LYS B N 1
ATOM 2659 C CA . LYS B 1 126 ? -0.395 -15.609 5.16 1 89.62 126 LYS B CA 1
ATOM 2660 C C . LYS B 1 126 ? -1.049 -15.133 3.871 1 89.62 126 LYS B C 1
ATOM 2662 O O . LYS B 1 126 ? -1.201 -13.922 3.658 1 89.62 126 LYS B O 1
ATOM 2667 N N . ILE B 1 127 ? -1.378 -16.109 3.051 1 91.62 127 ILE B N 1
ATOM 2668 C CA . ILE B 1 127 ? -2.07 -15.789 1.806 1 91.62 127 ILE B CA 1
ATOM 2669 C C . ILE B 1 127 ? -3.387 -15.078 2.113 1 91.62 127 ILE B C 1
ATOM 2671 O O . ILE B 1 127 ? -4.094 -15.445 3.053 1 91.62 127 ILE B O 1
ATOM 2675 N N . PHE B 1 128 ? -3.66 -14.07 1.37 1 94.38 128 PHE B N 1
ATOM 2676 C CA . PHE B 1 128 ? -4.902 -13.32 1.519 1 94.38 128 PHE B CA 1
ATOM 2677 C C . PHE B 1 128 ? -6.109 -14.219 1.249 1 94.38 128 PHE B C 1
ATOM 2679 O O . PHE B 1 128 ? -6.242 -14.773 0.156 1 94.38 128 PHE B O 1
ATOM 2686 N N . ASN B 1 129 ? -6.988 -14.344 2.287 1 92.44 129 ASN B N 1
ATOM 2687 C CA . ASN B 1 129 ? -8.102 -15.289 2.24 1 92.44 129 ASN B CA 1
ATOM 2688 C C . ASN B 1 129 ? -9.312 -14.758 3 1 92.44 129 ASN B C 1
ATOM 2690 O O . ASN B 1 129 ? -9.734 -15.352 3.996 1 92.44 129 ASN B O 1
ATOM 2694 N N . PRO B 1 130 ? -9.938 -13.695 2.449 1 93.19 130 PRO B N 1
ATOM 2695 C CA . PRO B 1 130 ? -11.055 -13.07 3.164 1 93.19 130 PRO B CA 1
ATOM 2696 C C . PRO B 1 130 ? -12.25 -14 3.324 1 93.19 130 PRO B C 1
ATOM 2698 O O . PRO B 1 130 ? -13.062 -13.812 4.234 1 93.19 130 PRO B O 1
ATOM 2701 N N . ASP B 1 131 ? -12.359 -14.992 2.506 1 89.31 131 ASP B N 1
ATOM 2702 C CA . ASP B 1 131 ? -13.516 -15.891 2.553 1 89.31 131 ASP B CA 1
ATOM 2703 C C . ASP B 1 131 ? -13.195 -17.156 3.34 1 89.31 131 ASP B C 1
ATOM 2705 O O . ASP B 1 131 ? -14.016 -18.078 3.404 1 89.31 131 ASP B O 1
ATOM 2709 N N . ARG B 1 132 ? -12.031 -17.219 3.859 1 87.88 132 ARG B N 1
ATOM 2710 C CA . ARG B 1 132 ? -11.609 -18.328 4.715 1 87.88 132 ARG B CA 1
ATOM 2711 C C . ARG B 1 132 ? -11.758 -19.656 4 1 87.88 132 ARG B C 1
ATOM 2713 O O . ARG B 1 132 ? -12.312 -20.609 4.559 1 87.88 132 ARG B O 1
ATOM 2720 N N . ILE B 1 133 ? -11.367 -19.641 2.713 1 84.5 133 ILE B N 1
ATOM 2721 C CA . ILE B 1 133 ? -11.383 -20.859 1.918 1 84.5 133 ILE B CA 1
ATOM 2722 C C . ILE B 1 133 ? -10.32 -21.828 2.441 1 84.5 133 ILE B C 1
ATOM 2724 O O . ILE B 1 133 ? -9.156 -21.453 2.605 1 84.5 133 ILE B O 1
ATOM 2728 N N . PRO B 1 134 ? -10.797 -23.062 2.643 1 77.31 134 PRO B N 1
ATOM 2729 C CA . PRO B 1 134 ? -9.812 -24.031 3.113 1 77.31 134 PRO B CA 1
ATOM 2730 C C . PRO B 1 134 ? -8.812 -24.438 2.031 1 77.31 134 PRO B C 1
ATOM 2732 O O . PRO B 1 134 ? -8.984 -24.062 0.865 1 77.31 134 PRO B O 1
ATOM 2735 N N . TYR B 1 135 ? -7.676 -25.062 2.305 1 64.94 135 TYR B N 1
ATOM 2736 C CA . TYR B 1 135 ? -6.52 -25.391 1.475 1 64.94 135 TYR B CA 1
ATOM 2737 C C . TYR B 1 135 ? -6.93 -26.234 0.271 1 64.94 135 TYR B C 1
ATOM 2739 O O . TYR B 1 135 ? -6.273 -26.188 -0.772 1 64.94 135 TYR B O 1
ATOM 2747 N N . SER B 1 136 ? -7.867 -26.875 0.199 1 54.25 136 SER B N 1
ATOM 2748 C CA . SER B 1 136 ? -8.109 -27.891 -0.817 1 54.25 136 SER B CA 1
ATOM 2749 C C . SER B 1 136 ? -8.148 -27.281 -2.215 1 54.25 136 SER B C 1
ATOM 2751 O O . SER B 1 136 ? -7.871 -27.969 -3.203 1 54.25 136 SER B O 1
ATOM 2753 N N . ASN B 1 137 ? -8.727 -26.031 -2.459 1 51.16 137 ASN B N 1
ATOM 2754 C CA .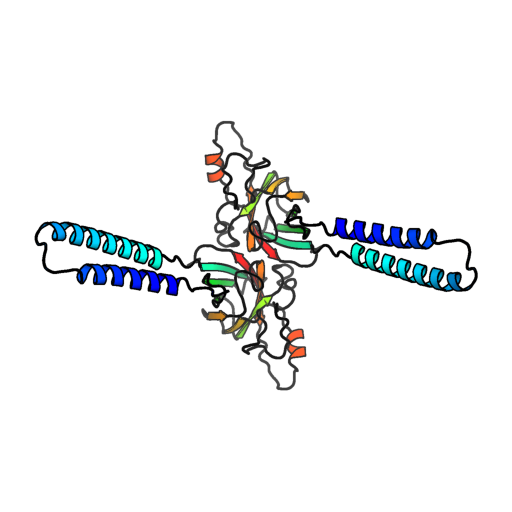 ASN B 1 137 ? -9.031 -25.641 -3.832 1 51.16 137 ASN B CA 1
ATOM 2755 C C . ASN B 1 137 ? -8.102 -24.547 -4.324 1 51.16 137 ASN B C 1
ATOM 2757 O O . ASN B 1 137 ? -8.445 -23.359 -4.266 1 51.16 137 ASN B O 1
ATOM 2761 N N . ILE B 1 138 ? -6.793 -24.828 -4.746 1 53.59 138 ILE B N 1
ATOM 2762 C CA . ILE B 1 138 ? -5.801 -23.828 -5.121 1 53.59 138 ILE B CA 1
ATOM 2763 C C . ILE B 1 138 ? -6.242 -23.125 -6.395 1 53.59 138 ILE B C 1
ATOM 2765 O O . ILE B 1 138 ? -6.109 -21.906 -6.512 1 53.59 138 ILE B O 1
ATOM 2769 N N . ASN B 1 139 ? -6.574 -23.969 -7.438 1 55.66 139 ASN B N 1
ATOM 2770 C CA . ASN B 1 139 ? -6.781 -23.422 -8.766 1 55.66 139 ASN B CA 1
ATOM 2771 C C . ASN B 1 139 ? -8.25 -23.5 -9.188 1 55.66 139 ASN B C 1
ATOM 2773 O O . ASN B 1 139 ? -8.594 -23.156 -10.32 1 55.66 139 ASN B O 1
ATOM 2777 N N . GLY B 1 140 ? -9.125 -23.703 -8.094 1 59.56 140 GLY B N 1
ATOM 2778 C CA . GLY B 1 140 ? -10.516 -23.828 -8.508 1 59.56 140 GLY B CA 1
ATOM 2779 C C . GLY B 1 140 ? -11.312 -22.547 -8.266 1 59.56 140 GLY B C 1
ATOM 2780 O O . GLY B 1 140 ? -10.75 -21.516 -7.891 1 59.56 140 GLY B O 1
ATOM 2781 N N . ILE B 1 141 ? -12.508 -22.5 -8.766 1 64.81 141 ILE B N 1
ATOM 2782 C CA . ILE B 1 141 ? -13.445 -21.406 -8.578 1 64.81 141 ILE B CA 1
ATOM 2783 C C . ILE B 1 141 ? -13.492 -21 -7.105 1 64.81 141 ILE B C 1
ATOM 2785 O O . ILE B 1 141 ? -13.664 -19.828 -6.777 1 64.81 141 ILE B O 1
ATOM 2789 N N . ASP B 1 142 ? -12.984 -21.906 -6.344 1 78.88 142 ASP B N 1
ATOM 2790 C CA . ASP B 1 142 ? -13.047 -21.641 -4.91 1 78.88 142 ASP B CA 1
ATOM 2791 C C . ASP B 1 142 ? -11.656 -21.438 -4.32 1 78.88 142 ASP B C 1
ATOM 2793 O O . ASP B 1 142 ? -11.375 -21.875 -3.201 1 78.88 142 ASP B O 1
ATOM 2797 N N . HIS B 1 143 ? -10.805 -20.891 -5.102 1 84.19 143 HIS B N 1
ATOM 2798 C CA . HIS B 1 143 ? -9.461 -20.672 -4.582 1 84.19 143 HIS B CA 1
ATOM 2799 C C . HIS B 1 143 ? -9.438 -19.484 -3.615 1 84.19 143 HIS B C 1
ATOM 2801 O O . HIS B 1 143 ? -10.367 -18.688 -3.588 1 84.19 143 HIS B O 1
ATOM 2807 N N . ARG B 1 144 ? -8.414 -19.5 -2.779 1 89.44 144 ARG B N 1
ATOM 2808 C CA . ARG B 1 144 ? -8.172 -18.328 -1.93 1 89.44 144 ARG B CA 1
ATOM 2809 C C . ARG B 1 144 ? -7.871 -17.094 -2.768 1 89.44 144 ARG B C 1
ATOM 2811 O O . ARG B 1 144 ? -7.117 -17.172 -3.742 1 89.44 144 ARG B O 1
ATOM 2818 N N . ALA B 1 145 ? -8.383 -15.992 -2.381 1 92.5 145 ALA B N 1
ATOM 2819 C CA . ALA B 1 145 ? -8.312 -14.766 -3.172 1 92.5 145 ALA B CA 1
ATOM 2820 C C . ALA B 1 145 ? -6.867 -14.391 -3.484 1 92.5 145 ALA B C 1
ATOM 2822 O O . ALA B 1 145 ? -6.562 -13.938 -4.59 1 92.5 145 ALA B O 1
ATOM 2823 N N . GLY B 1 146 ? -6.023 -14.664 -2.535 1 94.44 146 GLY B N 1
ATOM 2824 C CA . GLY B 1 146 ? -4.645 -14.227 -2.697 1 94.44 146 GLY B CA 1
ATOM 2825 C C . GLY B 1 146 ? -3.854 -15.102 -3.648 1 94.44 146 GLY B C 1
ATOM 2826 O O . GLY B 1 146 ? -2.742 -14.75 -4.047 1 94.44 146 GLY B O 1
ATOM 2827 N N . ASN B 1 147 ? -4.402 -16.219 -4.02 1 91.19 147 ASN B N 1
ATOM 2828 C CA . ASN B 1 147 ? -3.729 -17.062 -5 1 91.19 147 ASN B CA 1
ATOM 2829 C C . ASN B 1 147 ? -4.012 -16.594 -6.426 1 91.19 147 ASN B C 1
ATOM 2831 O O . ASN B 1 147 ? -5.062 -16.922 -6.988 1 91.19 147 ASN B O 1
ATOM 2835 N N . LEU B 1 148 ? -3.037 -15.961 -7 1 92.25 148 LEU B N 1
ATOM 2836 C CA . LEU B 1 148 ? -3.293 -15.383 -8.312 1 92.25 148 LEU B CA 1
ATOM 2837 C C . LEU B 1 148 ? -2.889 -16.344 -9.422 1 92.25 148 LEU B C 1
ATOM 2839 O O . LEU B 1 148 ? -3.141 -16.078 -10.602 1 92.25 148 LEU B O 1
ATOM 2843 N N . GLY B 1 149 ? -2.215 -17.422 -9.039 1 88.06 149 GLY B N 1
ATOM 2844 C CA . GLY B 1 149 ? -1.85 -18.422 -10.031 1 88.06 149 GLY B CA 1
ATOM 2845 C C . GLY B 1 149 ? -0.355 -18.484 -10.281 1 88.06 149 GLY B C 1
ATOM 2846 O O . GLY B 1 149 ? 0.439 -18 -9.477 1 88.06 149 GLY B O 1
ATOM 2847 N N . THR B 1 150 ? -0.031 -19.219 -11.383 1 88.62 150 THR B N 1
ATOM 2848 C CA . THR B 1 150 ? 1.357 -19.5 -11.727 1 88.62 150 THR B CA 1
ATOM 2849 C C . THR B 1 150 ? 1.742 -18.812 -13.031 1 88.62 150 THR B C 1
ATOM 2851 O O . THR B 1 150 ? 0.965 -18.797 -13.992 1 88.62 150 THR B O 1
ATOM 2854 N N . ILE B 1 151 ? 2.893 -18.172 -12.93 1 89.62 151 ILE B N 1
ATOM 2855 C CA . ILE B 1 151 ? 3.445 -17.594 -14.148 1 89.62 151 ILE B CA 1
ATOM 2856 C C . ILE B 1 151 ? 4.684 -18.375 -14.578 1 89.62 151 ILE B C 1
ATOM 2858 O O . ILE B 1 151 ? 5.305 -19.062 -13.766 1 89.62 151 ILE B O 1
ATOM 2862 N N . ASP B 1 152 ? 4.926 -18.25 -15.898 1 87.75 152 ASP B N 1
ATOM 2863 C CA . ASP B 1 152 ? 6.074 -18.969 -16.422 1 87.75 152 ASP B CA 1
ATOM 2864 C C . ASP B 1 152 ? 7.145 -18.016 -16.938 1 87.75 152 ASP B C 1
ATOM 2866 O O . ASP B 1 152 ? 6.973 -17.406 -18 1 87.75 152 ASP B O 1
ATOM 2870 N N . GLY B 1 153 ? 8.219 -18 -16.234 1 81.31 153 GLY B N 1
ATOM 2871 C CA . GLY B 1 153 ? 9.375 -17.219 -16.625 1 81.31 153 GLY B CA 1
ATO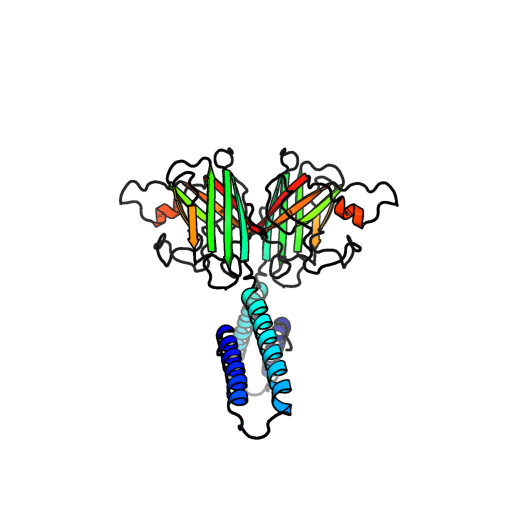M 2872 C C . GLY B 1 153 ? 9.094 -15.719 -16.672 1 81.31 153 GLY B C 1
ATOM 2873 O O . GLY B 1 153 ? 8.383 -15.195 -15.805 1 81.31 153 GLY B O 1
ATOM 2874 N N . GLU B 1 154 ? 9.836 -15.031 -17.578 1 76.69 154 GLU B N 1
ATOM 2875 C CA . GLU B 1 154 ? 9.836 -13.57 -17.641 1 76.69 154 GLU B CA 1
ATOM 2876 C C . GLU B 1 154 ? 8.789 -13.055 -18.625 1 76.69 154 GLU B C 1
ATOM 2878 O O . GLU B 1 154 ? 8.742 -11.859 -18.922 1 76.69 154 GLU B O 1
ATOM 2883 N N . LYS B 1 155 ? 7.82 -13.812 -18.766 1 69.25 155 LYS B N 1
ATOM 2884 C CA . LYS B 1 155 ? 6.855 -13.359 -19.766 1 69.25 155 LYS B CA 1
ATOM 2885 C C . LYS B 1 155 ? 5.785 -12.477 -19.141 1 69.25 155 LYS B C 1
ATOM 2887 O O . LYS B 1 155 ? 5.5 -12.594 -17.938 1 69.25 155 LYS B O 1
ATOM 2892 N N . PHE B 1 156 ? 5.391 -11.523 -20.047 1 74.88 156 PHE B N 1
ATOM 2893 C CA . PHE B 1 156 ? 4.215 -10.734 -19.703 1 74.88 156 PHE B CA 1
ATOM 2894 C C . PHE B 1 156 ? 2.984 -11.625 -19.578 1 74.88 156 PHE B C 1
ATOM 2896 O O . PHE B 1 156 ? 2.592 -12.289 -20.531 1 74.88 156 PHE B O 1
ATOM 2903 N N . ASP B 1 157 ? 2.512 -11.742 -18.328 1 83.31 157 ASP B N 1
ATOM 2904 C CA . ASP B 1 157 ? 1.324 -12.547 -18.062 1 83.31 157 ASP B CA 1
ATOM 2905 C C . ASP B 1 157 ? 0.15 -11.664 -17.641 1 83.31 157 ASP B C 1
ATOM 2907 O O . ASP B 1 157 ? 0.343 -10.617 -17.016 1 83.31 157 ASP B O 1
ATOM 2911 N N . VAL B 1 158 ? -1 -12.094 -18.141 1 85.31 158 VAL B N 1
ATOM 2912 C CA . VAL B 1 158 ? -2.227 -11.422 -17.734 1 85.31 158 VAL B CA 1
ATOM 2913 C C . VAL B 1 158 ? -3.133 -12.398 -17 1 85.31 158 VAL B C 1
ATOM 2915 O O . VAL B 1 158 ? -3.404 -13.5 -17.484 1 85.31 158 VAL B O 1
ATOM 2918 N N . ILE B 1 159 ? -3.459 -11.984 -15.836 1 88.69 159 ILE B N 1
ATOM 2919 C CA . ILE B 1 159 ? -4.391 -12.734 -15 1 88.69 159 ILE B CA 1
ATOM 2920 C C . ILE B 1 159 ? -5.656 -11.906 -14.773 1 88.69 159 ILE B C 1
ATOM 2922 O O . ILE B 1 159 ? -5.582 -10.727 -14.422 1 88.69 159 ILE B O 1
ATOM 2926 N N . ASN B 1 160 ? -6.734 -12.508 -15.07 1 91.88 160 ASN B N 1
ATOM 2927 C CA . ASN B 1 160 ? -8 -11.906 -14.656 1 91.88 160 ASN B CA 1
ATOM 2928 C C . ASN B 1 160 ? -8.602 -12.625 -13.453 1 91.88 160 ASN B C 1
ATOM 2930 O O . ASN B 1 160 ? -8.969 -13.797 -13.547 1 91.88 160 ASN B O 1
ATOM 2934 N N . ASP B 1 161 ? -8.648 -11.969 -12.383 1 92.06 161 ASP B N 1
ATOM 2935 C CA . ASP B 1 161 ? -9.07 -12.609 -11.141 1 92.06 161 ASP B CA 1
ATOM 2936 C C . ASP B 1 161 ? -10.352 -11.977 -10.609 1 92.06 161 ASP B C 1
ATOM 2938 O O . ASP B 1 161 ? -10.422 -10.758 -10.453 1 92.06 161 ASP B O 1
ATOM 2942 N N . ALA B 1 162 ? -11.297 -12.766 -10.25 1 91.06 162 ALA B N 1
ATOM 2943 C CA . ALA B 1 162 ? -12.594 -12.266 -9.805 1 91.06 162 ALA B CA 1
ATOM 2944 C C . ALA B 1 162 ? -12.672 -12.219 -8.281 1 91.06 162 ALA B C 1
ATOM 2946 O O . ALA B 1 162 ? -13.609 -11.656 -7.715 1 91.06 162 ALA B O 1
ATOM 2947 N N . LYS B 1 163 ? -11.68 -12.766 -7.648 1 92.25 163 LYS B N 1
ATOM 2948 C CA . LYS B 1 163 ? -11.781 -12.875 -6.195 1 92.25 163 LYS B CA 1
ATOM 2949 C C . LYS B 1 163 ? -11.133 -11.68 -5.508 1 92.25 163 LYS B C 1
ATOM 2951 O O . LYS B 1 163 ? -11.492 -11.336 -4.379 1 92.25 163 LYS B O 1
ATOM 2956 N N . ILE B 1 164 ? -10.172 -11.109 -6.168 1 94.88 164 ILE B N 1
ATOM 2957 C CA . ILE B 1 164 ? -9.57 -9.906 -5.59 1 94.88 164 ILE B CA 1
ATOM 2958 C C . ILE B 1 164 ? -10.281 -8.672 -6.133 1 94.88 164 ILE B C 1
ATOM 2960 O O . ILE B 1 164 ? -11 -8.742 -7.129 1 94.88 164 ILE B O 1
ATOM 2964 N N . SER B 1 165 ? -10.062 -7.605 -5.379 1 94.81 165 SER B N 1
ATOM 2965 C CA . SER B 1 165 ? -10.602 -6.301 -5.75 1 94.81 165 SER B CA 1
ATOM 2966 C C . SER B 1 165 ? -9.641 -5.18 -5.363 1 94.81 165 SER B C 1
ATOM 2968 O O . SER B 1 165 ? -8.664 -5.406 -4.648 1 94.81 165 SER B O 1
ATOM 2970 N N . LEU B 1 166 ? -9.906 -4.035 -5.938 1 95.12 166 LEU B N 1
ATOM 2971 C CA . LEU B 1 166 ? -9.141 -2.857 -5.539 1 95.12 166 LEU B CA 1
ATOM 2972 C C . LEU B 1 166 ? -9.961 -1.965 -4.613 1 95.12 166 LEU B C 1
ATOM 2974 O O . LEU B 1 166 ? -9.477 -0.927 -4.152 1 95.12 166 LEU B O 1
ATOM 2978 N N . VAL B 1 167 ? -11.156 -2.41 -4.32 1 90.25 167 VAL B N 1
ATOM 2979 C CA . VAL B 1 167 ? -12.031 -1.681 -3.412 1 90.25 167 VAL B CA 1
ATOM 2980 C C . VAL B 1 167 ? -12.758 -2.66 -2.49 1 90.25 167 VAL B C 1
ATOM 2982 O O . VAL B 1 167 ? -12.828 -3.857 -2.781 1 90.25 167 VAL B O 1
ATOM 2985 N N . GLY B 1 168 ? -13.086 -2.158 -1.328 1 89 168 GLY B N 1
ATOM 2986 C CA . GLY B 1 168 ? -13.969 -2.934 -0.473 1 89 168 GLY B CA 1
ATOM 2987 C C . GLY B 1 168 ? -13.25 -4.031 0.29 1 89 168 GLY B C 1
ATOM 2988 O O . GLY B 1 168 ? -12.039 -3.943 0.522 1 89 168 GLY B O 1
ATOM 2989 N N . ARG B 1 169 ? -13.938 -5.062 0.643 1 90 169 ARG B N 1
ATOM 2990 C CA . ARG B 1 169 ? -13.5 -6.121 1.548 1 90 169 ARG B CA 1
ATOM 2991 C C . ARG B 1 169 ? -12.352 -6.926 0.94 1 90 169 ARG B C 1
ATOM 2993 O O . ARG B 1 169 ? -11.43 -7.328 1.647 1 90 169 ARG B O 1
ATOM 3000 N N . ASN B 1 170 ? -12.43 -7.129 -0.312 1 94.38 170 ASN B N 1
ATOM 3001 C CA . ASN B 1 170 ? -11.406 -7.945 -0.965 1 94.38 170 ASN B CA 1
ATOM 3002 C C . ASN B 1 170 ? -10.312 -7.086 -1.585 1 94.38 170 ASN B C 1
ATOM 3004 O O . ASN B 1 170 ? -9.562 -7.551 -2.441 1 94.38 170 ASN B O 1
ATOM 3008 N N . SER B 1 171 ? -10.289 -5.848 -1.101 1 95.44 171 SER B N 1
ATOM 3009 C CA . SER B 1 171 ? -9.266 -4.953 -1.636 1 95.44 171 SER B CA 1
ATOM 3010 C C . SER B 1 171 ? -7.863 -5.461 -1.315 1 95.44 171 SER B C 1
ATOM 3012 O O . SER B 1 171 ? -7.574 -5.836 -0.175 1 95.44 171 SER B O 1
ATOM 3014 N N . VAL B 1 172 ? -7.008 -5.375 -2.299 1 97.81 172 VAL B N 1
ATOM 3015 C CA . VAL B 1 172 ? -5.637 -5.84 -2.111 1 97.81 172 VAL B CA 1
ATOM 3016 C C . VAL B 1 172 ? -4.707 -4.648 -1.906 1 97.81 172 VAL B C 1
ATOM 3018 O O . VAL B 1 172 ? -3.504 -4.816 -1.694 1 97.81 172 VAL B O 1
ATOM 3021 N N . ILE B 1 173 ? -5.266 -3.422 -1.9 1 97.75 173 ILE B N 1
ATOM 3022 C CA . ILE B 1 173 ? -4.465 -2.217 -1.708 1 97.75 173 ILE B CA 1
ATOM 3023 C C . ILE B 1 173 ? -3.766 -2.273 -0.351 1 97.75 173 ILE B C 1
ATOM 3025 O O . ILE B 1 173 ? -4.391 -2.598 0.663 1 97.75 173 ILE B O 1
ATOM 3029 N N . GLY B 1 174 ? -2.459 -1.939 -0.394 1 98.25 174 GLY B N 1
ATOM 3030 C CA . GLY B 1 174 ? -1.681 -1.893 0.833 1 98.25 174 GLY B CA 1
ATOM 3031 C C . GLY B 1 174 ? -1.201 -3.258 1.288 1 98.25 174 GLY B C 1
ATOM 3032 O O . GLY B 1 174 ? -0.478 -3.369 2.279 1 98.25 174 GLY B O 1
ATOM 3033 N N . ARG B 1 175 ? -1.545 -4.305 0.608 1 98.12 175 ARG B N 1
ATOM 3034 C CA . ARG B 1 175 ? -1.108 -5.656 0.942 1 98.12 175 ARG B CA 1
ATOM 3035 C C . ARG B 1 175 ? 0.16 -6.027 0.18 1 98.12 175 ARG B C 1
ATOM 3037 O O . ARG B 1 175 ? 0.589 -5.293 -0.714 1 98.12 175 ARG B O 1
ATOM 3044 N N . GLY B 1 176 ? 0.715 -7.113 0.637 1 98.06 176 GLY B N 1
ATOM 3045 C CA . GLY B 1 176 ? 1.932 -7.582 -0.009 1 98.06 176 GLY B CA 1
ATOM 3046 C C . GLY B 1 176 ? 1.665 -8.469 -1.21 1 98.06 176 GLY B C 1
ATOM 3047 O O . GLY B 1 176 ? 0.728 -9.273 -1.2 1 98.06 176 GLY B O 1
ATOM 3048 N N . LEU B 1 177 ? 2.42 -8.336 -2.232 1 98.06 177 LEU B N 1
ATOM 3049 C CA . LEU B 1 177 ? 2.506 -9.234 -3.377 1 98.06 177 LEU B CA 1
ATOM 3050 C C . LEU B 1 177 ? 3.844 -9.969 -3.395 1 98.06 177 LEU B C 1
ATOM 3052 O O . LEU B 1 177 ? 4.902 -9.336 -3.369 1 98.06 177 LEU B O 1
ATOM 3056 N N . ALA B 1 178 ? 3.746 -11.281 -3.479 1 96.5 178 ALA B N 1
ATOM 3057 C CA . ALA B 1 178 ? 4.973 -12.062 -3.352 1 96.5 178 ALA B CA 1
ATOM 3058 C C . ALA B 1 178 ? 5.07 -13.117 -4.449 1 96.5 178 ALA B C 1
ATOM 3060 O O . ALA B 1 178 ? 4.051 -13.641 -4.906 1 96.5 178 ALA B O 1
ATOM 3061 N N . ILE B 1 179 ? 6.293 -13.383 -4.805 1 94.5 179 ILE B N 1
ATOM 3062 C CA . ILE B 1 179 ? 6.621 -14.391 -5.805 1 94.5 179 ILE B CA 1
ATOM 3063 C C . ILE B 1 179 ? 7.246 -15.609 -5.121 1 94.5 179 ILE B C 1
ATOM 3065 O O . ILE B 1 179 ? 8.234 -15.484 -4.398 1 94.5 179 ILE B O 1
ATOM 3069 N N . PHE B 1 180 ? 6.637 -16.734 -5.387 1 91.56 180 PHE B N 1
ATOM 3070 C CA . PHE B 1 180 ? 7.102 -17.984 -4.785 1 91.56 180 PHE B CA 1
ATOM 3071 C C . PHE B 1 180 ? 7.664 -18.922 -5.844 1 91.56 180 PHE B C 1
ATOM 3073 O O . PHE B 1 180 ? 7.105 -19.031 -6.938 1 91.56 180 PHE B O 1
ATOM 3080 N N . PRO B 1 181 ? 8.82 -19.516 -5.477 1 87.69 181 PRO B N 1
ATOM 3081 C CA . PRO B 1 181 ? 9.234 -20.594 -6.383 1 87.69 181 PRO B CA 1
ATOM 3082 C C . PRO B 1 181 ? 8.234 -21.75 -6.418 1 87.69 181 PRO B C 1
ATOM 3084 O O . PRO B 1 181 ? 7.633 -22.078 -5.391 1 87.69 181 PRO B O 1
ATOM 3087 N N . LYS B 1 182 ? 7.809 -22.031 -7.637 1 78.12 182 LYS B N 1
ATOM 3088 C CA . LYS B 1 182 ? 6.914 -23.188 -7.715 1 78.12 182 LYS B CA 1
ATOM 3089 C C . LYS B 1 182 ? 7.684 -24.5 -7.578 1 78.12 182 LYS B C 1
ATOM 3091 O O . LYS B 1 182 ? 8.68 -24.719 -8.266 1 78.12 182 LYS B O 1
ATOM 3096 N N . ASN B 1 183 ? 7.723 -25 -6.379 1 58.91 183 ASN B N 1
ATOM 3097 C CA . ASN B 1 183 ? 8.344 -26.312 -6.238 1 58.91 183 ASN B CA 1
ATOM 3098 C C . ASN B 1 183 ? 7.633 -27.359 -7.094 1 58.91 183 ASN B C 1
ATOM 3100 O O . ASN B 1 183 ? 6.402 -27.438 -7.105 1 58.91 183 ASN B O 1
ATOM 3104 N N . VAL B 1 184 ? 8.188 -27.516 -8.305 1 48.84 184 VAL B N 1
ATOM 3105 C CA . VAL B 1 184 ? 7.711 -28.688 -9.039 1 48.84 184 VAL B CA 1
ATOM 3106 C C . VAL B 1 184 ? 7.48 -29.844 -8.062 1 48.84 184 VAL B C 1
ATOM 3108 O O . VAL B 1 184 ? 8.367 -30.203 -7.293 1 48.84 184 VAL B O 1
ATOM 3111 N N . ARG B 1 185 ? 6.273 -29.906 -7.652 1 47.19 185 ARG B N 1
ATOM 3112 C CA . ARG B 1 185 ? 5.848 -31.141 -7 1 47.19 185 ARG B CA 1
ATOM 3113 C C . ARG B 1 185 ? 6.523 -32.375 -7.625 1 47.19 185 ARG B C 1
ATOM 3115 O O . ARG B 1 185 ? 6.273 -32.688 -8.789 1 47.19 185 ARG B O 1
ATOM 3122 N N . LYS B 1 186 ? 7.676 -32.625 -7.16 1 44.75 186 LYS B N 1
ATOM 3123 C CA . LYS B 1 186 ? 7.871 -33.969 -7.637 1 44.75 186 LYS B CA 1
ATOM 3124 C C . LYS B 1 186 ? 6.668 -34.844 -7.293 1 44.75 186 LYS B C 1
ATOM 3126 O O . LYS B 1 186 ? 5.961 -35.312 -8.188 1 44.75 186 LYS B O 1
ATOM 3131 N N . GLY B 1 187 ? 6.887 -35.875 -6.23 1 41.16 187 GLY B N 1
ATOM 3132 C CA . GLY B 1 187 ? 6.137 -37.125 -6.008 1 41.16 187 GLY B CA 1
ATOM 3133 C C . GLY B 1 187 ? 4.777 -36.875 -5.383 1 41.16 187 GLY B C 1
ATOM 3134 O O . GLY B 1 187 ? 4.523 -35.812 -4.82 1 41.16 187 GLY B O 1
ATOM 3135 N N . ASN B 1 188 ? 3.713 -37.75 -5.668 1 41.56 188 ASN B N 1
ATOM 3136 C CA . ASN B 1 188 ? 2.32 -38.062 -5.344 1 41.56 188 ASN B CA 1
ATOM 3137 C C . ASN B 1 188 ? 2.029 -37.812 -3.865 1 41.56 188 ASN B C 1
ATOM 3139 O O . ASN B 1 188 ? 0.894 -37.969 -3.416 1 41.56 188 ASN B O 1
ATOM 3143 N N . THR B 1 189 ? 2.99 -37.969 -2.891 1 41.62 189 THR B N 1
ATOM 3144 C CA . THR B 1 189 ? 2.621 -38.25 -1.506 1 41.62 189 THR B CA 1
ATOM 3145 C C . THR B 1 189 ? 2.535 -36.938 -0.708 1 41.62 189 THR B C 1
ATOM 3147 O O . THR B 1 189 ? 2.338 -36.969 0.508 1 41.62 189 THR B O 1
ATOM 3150 N N . VAL B 1 190 ? 3.166 -35.875 -0.992 1 46.28 190 VAL B N 1
ATOM 3151 C CA . VAL B 1 190 ? 3.193 -34.844 0.011 1 46.28 190 VAL B CA 1
ATOM 3152 C C . VAL B 1 190 ? 1.845 -34.125 0.046 1 46.28 190 VAL B C 1
ATOM 3154 O O . VAL B 1 190 ? 1.374 -33.625 -0.978 1 46.28 190 VAL B O 1
ATOM 3157 N N . LYS B 1 191 ? 1.086 -34.375 1.078 1 46.28 191 LYS B N 1
ATOM 3158 C CA . LYS B 1 191 ? -0.235 -33.812 1.391 1 46.28 191 LYS B CA 1
ATOM 3159 C C . LYS B 1 191 ? -0.249 -32.312 1.277 1 46.28 191 LYS B C 1
ATOM 3161 O O . LYS B 1 191 ? 0.743 -31.641 1.594 1 46.28 191 LYS B O 1
ATOM 3166 N N . GLU B 1 192 ? -1.143 -31.766 0.653 1 44.12 192 GLU B N 1
ATOM 3167 C CA . GLU B 1 192 ? -1.442 -30.375 0.352 1 44.12 192 GLU B CA 1
ATOM 3168 C C . GLU B 1 192 ? -1.159 -29.469 1.554 1 44.12 192 GLU B C 1
ATOM 3170 O O . GLU B 1 192 ? -0.618 -28.375 1.402 1 44.12 192 GLU B O 1
ATOM 3175 N N . HIS B 1 193 ? -1.562 -29.984 2.693 1 44.28 193 HIS B N 1
ATOM 3176 C CA . HIS B 1 193 ? -1.366 -29.188 3.891 1 44.28 193 HIS B CA 1
ATOM 3177 C C . HIS B 1 193 ? 0.112 -28.891 4.121 1 44.28 193 HIS B C 1
ATOM 3179 O O . HIS B 1 193 ? 0.473 -27.781 4.523 1 44.28 193 HIS B O 1
ATOM 3185 N N . THR B 1 194 ? 0.804 -29.938 4.023 1 45.19 194 THR B N 1
ATOM 3186 C CA . THR B 1 194 ? 2.238 -29.797 4.25 1 45.19 194 THR B CA 1
ATOM 3187 C C . THR B 1 194 ? 2.865 -28.875 3.207 1 45.19 194 THR B C 1
ATOM 3189 O O . THR B 1 194 ? 3.848 -28.188 3.486 1 45.19 194 THR B O 1
ATOM 3192 N N . LEU B 1 195 ? 2.289 -28.969 2.092 1 43.38 195 LEU B N 1
ATOM 3193 C CA . LEU B 1 195 ? 2.787 -28.125 1.015 1 43.38 195 LEU B CA 1
ATOM 3194 C C . LEU B 1 195 ? 2.562 -26.656 1.337 1 43.38 195 LEU B C 1
ATOM 3196 O O . LEU B 1 195 ? 3.406 -25.812 1.026 1 43.38 195 LEU B O 1
ATOM 3200 N N . GLU B 1 196 ? 1.424 -26.281 1.841 1 46.69 196 GLU B N 1
ATOM 3201 C CA . GLU B 1 196 ? 1.201 -24.891 2.225 1 46.69 196 GLU B CA 1
ATOM 3202 C C . GLU B 1 196 ? 2.23 -24.438 3.254 1 46.69 196 GLU B C 1
ATOM 3204 O O . GLU B 1 196 ? 2.646 -23.281 3.248 1 46.69 196 GLU B O 1
ATOM 3209 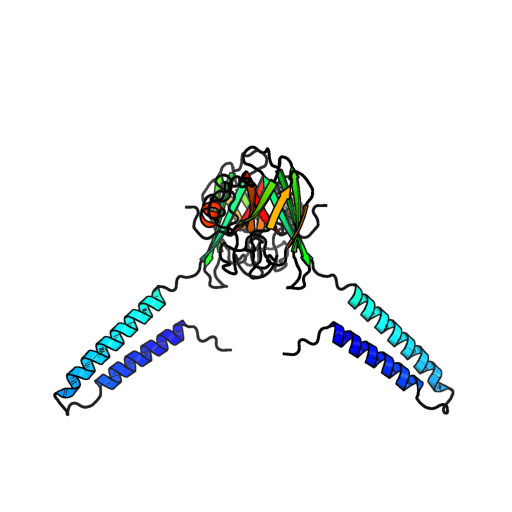N N . MET B 1 197 ? 2.383 -25.359 4.215 1 45.25 197 MET B N 1
ATOM 3210 C CA . MET B 1 197 ? 3.4 -25.062 5.219 1 45.25 197 MET B CA 1
ATOM 3211 C C . MET B 1 197 ? 4.773 -24.922 4.574 1 45.25 197 MET B C 1
ATOM 3213 O O . MET B 1 197 ? 5.648 -24.234 5.109 1 45.25 197 MET B O 1
ATOM 3217 N N . LEU B 1 198 ? 4.891 -25.891 3.713 1 45.97 198 LEU B N 1
ATOM 3218 C CA . LEU B 1 198 ? 6.188 -25.766 3.055 1 45.97 198 LEU B CA 1
ATOM 3219 C C . LEU B 1 198 ? 6.234 -24.531 2.162 1 45.97 198 LEU B C 1
ATOM 3221 O O . LEU B 1 198 ? 6.781 -24.578 1.058 1 45.97 198 LEU B O 1
ATOM 3225 N N . GLU B 1 199 ? 5.117 -23.812 2.295 1 52.88 199 GLU B N 1
ATOM 3226 C CA . GLU B 1 199 ? 5.148 -22.562 1.556 1 52.88 199 GLU B CA 1
ATOM 3227 C C . GLU B 1 199 ? 6.543 -21.938 1.589 1 52.88 199 GLU B C 1
ATOM 3229 O O . GLU B 1 199 ? 7.07 -21.641 2.662 1 52.88 199 GLU B O 1
ATOM 3234 N N . ASN B 1 200 ? 7.301 -22.203 0.515 1 66 200 ASN B N 1
ATOM 3235 C CA . ASN B 1 200 ? 8.602 -21.656 0.171 1 66 200 ASN B CA 1
ATOM 3236 C C . ASN B 1 200 ? 8.664 -20.156 0.449 1 66 200 ASN B C 1
ATOM 3238 O O . ASN B 1 200 ? 7.629 -19.5 0.571 1 66 200 ASN B O 1
ATOM 3242 N N . THR B 1 201 ? 9.789 -19.812 0.936 1 85.25 201 THR B N 1
ATOM 3243 C CA . THR B 1 201 ? 10.18 -18.422 1.143 1 85.25 201 THR B CA 1
ATOM 3244 C C . THR B 1 201 ? 10.055 -17.641 -0.154 1 85.25 201 THR B C 1
ATOM 3246 O O . THR B 1 201 ? 10.5 -18.078 -1.211 1 85.25 201 THR B O 1
ATOM 3249 N N . PRO B 1 202 ? 9.195 -16.641 -0.044 1 92.88 202 PRO B N 1
ATOM 3250 C CA . PRO B 1 202 ? 9.156 -15.82 -1.257 1 92.88 202 PRO B CA 1
ATOM 3251 C C . PRO B 1 202 ? 10.547 -15.375 -1.719 1 92.88 202 PRO B C 1
ATOM 3253 O O . PRO B 1 202 ? 11.422 -15.133 -0.891 1 92.88 202 PRO B O 1
ATOM 3256 N N . ILE B 1 203 ? 10.672 -15.258 -3.027 1 92.75 203 ILE B N 1
ATOM 3257 C CA . ILE B 1 203 ? 11.984 -14.875 -3.547 1 92.75 203 ILE B CA 1
ATOM 3258 C C . ILE B 1 203 ? 12 -13.383 -3.861 1 92.75 203 ILE B C 1
ATOM 3260 O O . ILE B 1 203 ? 13.07 -12.789 -4.027 1 92.75 203 ILE B O 1
ATOM 3264 N N . ALA B 1 204 ? 10.859 -12.797 -4.031 1 95.75 204 ALA B N 1
ATOM 3265 C CA . ALA B 1 204 ? 10.688 -11.367 -4.301 1 95.75 204 ALA B CA 1
ATOM 3266 C C . ALA B 1 204 ? 9.32 -10.883 -3.83 1 95.75 204 ALA B C 1
ATOM 3268 O O . ALA B 1 204 ? 8.383 -11.672 -3.705 1 95.75 204 ALA B O 1
ATOM 3269 N N . CYS B 1 205 ? 9.25 -9.586 -3.557 1 97.38 205 CYS B N 1
ATOM 3270 C CA . CYS B 1 205 ? 7.965 -9.07 -3.105 1 97.38 205 CYS B CA 1
ATOM 3271 C C . CYS B 1 205 ? 7.883 -7.562 -3.295 1 97.38 205 CYS B C 1
ATOM 3273 O O . CYS B 1 205 ? 8.867 -6.93 -3.684 1 97.38 205 CYS B O 1
ATOM 3275 N N . GLY B 1 206 ? 6.766 -6.996 -3.123 1 97.94 206 GLY B N 1
ATOM 3276 C CA . GLY B 1 206 ? 6.422 -5.582 -3.117 1 97.94 206 GLY B CA 1
ATOM 3277 C C . GLY B 1 206 ? 5.078 -5.301 -2.469 1 97.94 206 GLY B C 1
ATOM 3278 O O . GLY B 1 206 ? 4.387 -6.223 -2.029 1 97.94 206 GLY B O 1
ATOM 3279 N N . ILE B 1 207 ? 4.781 -4.051 -2.322 1 98.56 207 ILE B N 1
ATOM 3280 C CA . ILE B 1 207 ? 3.504 -3.623 -1.765 1 98.56 207 ILE B CA 1
ATOM 3281 C C . ILE B 1 207 ? 2.604 -3.096 -2.881 1 98.56 207 ILE B C 1
ATOM 3283 O O . ILE B 1 207 ? 3.064 -2.381 -3.773 1 98.56 207 ILE B O 1
ATOM 3287 N N . ILE B 1 208 ? 1.317 -3.438 -2.816 1 98.75 208 ILE B N 1
ATOM 3288 C CA . ILE B 1 208 ? 0.364 -2.982 -3.822 1 98.75 208 ILE B CA 1
ATOM 3289 C C . ILE B 1 208 ? -0.088 -1.56 -3.498 1 98.75 208 ILE B C 1
ATOM 3291 O O . ILE B 1 208 ? -0.812 -1.339 -2.525 1 98.75 208 ILE B O 1
ATOM 3295 N N . GLY B 1 209 ? 0.347 -0.628 -4.328 1 98.44 209 GLY B N 1
ATOM 3296 C CA . GLY B 1 209 ? 0.071 0.784 -4.113 1 98.44 209 GLY B CA 1
ATOM 3297 C C . GLY B 1 209 ? -0.98 1.336 -5.059 1 98.44 209 GLY B C 1
ATOM 3298 O O . GLY B 1 209 ? -1.114 0.865 -6.191 1 98.44 209 GLY B O 1
ATOM 3299 N N . ARG B 1 210 ? -1.63 2.346 -4.621 1 96.81 210 ARG B N 1
ATOM 3300 C CA . ARG B 1 210 ? -2.617 3.051 -5.434 1 96.81 210 ARG B CA 1
ATOM 3301 C C . ARG B 1 210 ? -1.944 3.852 -6.543 1 96.81 210 ARG B C 1
ATOM 3303 O O . ARG B 1 210 ? -0.907 4.48 -6.32 1 96.81 210 ARG B O 1
ATOM 3310 N N . VAL B 1 211 ? -2.551 3.797 -7.715 1 95.5 211 VAL B N 1
ATOM 3311 C CA . VAL B 1 211 ? -2.098 4.688 -8.781 1 95.5 211 VAL B CA 1
ATOM 3312 C C . VAL B 1 211 ? -3.293 5.168 -9.594 1 95.5 211 VAL B C 1
ATOM 3314 O O . VAL B 1 211 ? -4.406 4.66 -9.438 1 95.5 211 VAL B O 1
ATOM 3317 N N . MET B 1 212 ? -3.232 6.297 -10.242 1 82 212 MET B N 1
ATOM 3318 C CA . MET B 1 212 ? -4.273 6.809 -11.133 1 82 212 MET B CA 1
ATOM 3319 C C . MET B 1 212 ? -4.031 6.359 -12.57 1 82 212 MET B C 1
ATOM 3321 O O . MET B 1 212 ? -4.977 6.066 -13.297 1 82 212 MET B O 1
ATOM 3325 N N . LYS B 1 213 ? -2.764 6.762 -13.172 1 64.75 213 LYS B N 1
ATOM 3326 C CA . LYS B 1 213 ? -2.492 6.504 -14.586 1 64.75 213 LYS B CA 1
ATOM 3327 C C . LYS B 1 213 ? -1.63 5.258 -14.766 1 64.75 213 LYS B C 1
ATOM 3329 O O . LYS B 1 213 ? -0.907 4.863 -13.844 1 64.75 213 LYS B O 1
ATOM 3334 N N . GLU B 1 214 ? -1.925 4.477 -16.062 1 46.09 214 GLU B N 1
ATOM 3335 C CA . GLU B 1 214 ? -1.087 3.367 -16.5 1 46.09 214 GLU B CA 1
ATOM 3336 C C . GLU B 1 214 ? 0.384 3.773 -16.547 1 46.09 214 GLU B C 1
ATOM 3338 O O . GLU B 1 214 ? 0.706 4.93 -16.828 1 46.09 214 GLU B O 1
ATOM 3343 N N . ILE B 1 215 ? 1.209 3.154 -15.68 1 42.72 215 ILE B N 1
ATOM 3344 C CA . ILE B 1 215 ? 2.639 3.215 -15.961 1 42.72 215 ILE B CA 1
ATOM 3345 C C . ILE B 1 215 ? 2.881 2.979 -17.453 1 42.72 215 ILE B C 1
ATOM 3347 O O . ILE B 1 215 ? 3.984 3.207 -17.953 1 42.72 215 ILE B O 1
ATOM 3351 N N . CYS B 1 216 ? 2.064 2.873 -18.391 1 31.47 216 CYS B N 1
ATOM 3352 C CA . CYS B 1 216 ? 2.703 2.574 -19.672 1 31.47 216 CYS B CA 1
ATOM 3353 C C . CYS B 1 216 ? 3.473 3.783 -20.188 1 31.47 216 CYS B C 1
ATOM 3355 O O . CYS B 1 216 ? 3.037 4.922 -20.016 1 31.47 216 CYS B O 1
#

Solvent-accessible surface area (backbone atoms only — not comparable to full-atom values): 23189 Å² total; per-residue (Å²): 131,84,76,72,49,69,64,57,55,50,48,49,52,49,52,49,51,50,46,52,50,47,55,60,60,65,52,81,86,70,84,71,75,74,52,57,58,56,50,53,51,50,47,51,50,50,49,49,49,47,50,48,49,48,51,55,58,68,56,56,70,70,53,59,48,34,32,34,20,57,32,39,18,89,84,54,61,32,35,44,37,36,39,38,40,26,52,60,55,88,83,40,45,24,38,34,38,38,44,43,40,68,48,79,54,53,27,32,39,31,32,24,54,12,17,34,65,54,79,66,43,67,57,14,71,53,70,26,41,91,79,65,50,64,82,87,31,66,88,44,99,58,29,35,45,13,54,68,46,75,45,64,38,50,49,78,41,78,39,76,36,71,61,38,34,83,57,75,90,46,34,46,60,5,12,16,38,35,34,24,68,47,72,73,71,75,75,96,75,72,53,67,67,58,49,60,69,56,51,58,68,45,60,28,30,26,43,25,8,33,38,83,72,79,85,118,131,84,75,74,49,69,64,56,54,50,51,50,52,49,52,49,49,51,46,51,50,47,55,59,62,64,54,80,86,70,83,67,74,76,53,58,62,56,48,53,53,50,48,51,49,50,49,49,48,47,50,48,48,47,52,55,59,68,55,55,70,70,52,60,48,34,31,32,21,59,32,41,19,89,86,54,60,33,35,44,37,34,39,38,39,26,53,61,55,88,84,40,44,25,39,34,38,38,43,41,41,67,47,79,54,52,28,32,38,32,31,23,54,13,18,34,66,53,80,67,44,66,57,14,72,53,70,26,43,93,78,66,52,66,83,86,33,66,90,45,98,56,29,34,45,14,54,69,47,76,45,65,37,51,47,80,41,79,38,77,36,73,60,37,32,85,56,75,89,45,34,48,62,5,11,15,38,34,34,24,67,47,71,75,71,74,75,95,74,75,53,66,69,57,48,60,68,57,52,58,70,45,60,28,29,25,44,24,8,34,40,84,71,79,85,118

Sequence (432 aa):
MMVWKLENVIFAVFAFILLLIEAHNTKDCNEGKTKHFIGRELHTLVENLYYLIITISLHSTILVHKAIAWIRSSGGAVRGFVSFEQEQHANSATAVRVNLTGLSGAHDVKVLNWGNVADNCLNMGKIFNPDRIPYSNINGIDHRAGNLGTIDGEKFDVINDAKISLVGRNSVIGRGLAIFPKNVRKGNTVKEHTLEMLENTPIACGIIGRVMKEICMMVWKLENVIFAVFAFILLLIEAHNTKDCNEGKTKHFIGRELHTLVENLYYLIITISLHSTILVHKAIAWIRSSGGAVRGFVSFEQEQHANSATAVRVNLTGLSGAHDVKVLNWGNVADNCLNMGKIFNPDRIPYSNINGIDHRAGNLGTIDGEKFDVINDAKISLVGRNSVIGRGLAIFPKNVRKGNTVKEHTLEMLENTPIACGIIGRVMKEIC

Organism: Dracunculus medinensis (NCBI:txid318479)

InterPro domains:
  IPR001424 Superoxide dismutase, copper/zinc binding domain [PF00080] (78-208)
  IPR001424 Superoxide dismutase, copper/zinc binding domain [PR00068] (108-130)
  IPR001424 Superoxide dismutase, copper/zinc binding domain [PR00068] (159-181)
  IPR024134 Superoxide dismutase (Cu/Zn) / superoxide dismutase copper chaperone [PTHR10003] (67-211)
  IPR036423 Superoxide dismutase-like, copper/zinc binding domain superfamily [G3DSA:2.60.40.200] (59-214)
  IPR036423 Superoxide dismutase-like, copper/zinc binding domain superfamily [SSF49329] (69-210)

pLDDT: mean 73.87, std 21.71, range [25.81, 98.75]

Nearest PDB structures (foldseek):
  3l9e-assembly2_D  TM=8.312E-01  e=1.688E-12  Bombyx mori
  5o3y-assembly1_A  TM=8.324E-01  e=1.699E-10  Homo sapiens
  1ozu-assembly1_A  TM=8.029E-01  e=1.337E-10  Homo sapiens
  4oja-assembly1_A-2  TM=7.818E-01  e=7.154E-10  Hydra vulgaris
  3ce1-assembly1_A-2  TM=8.119E-01  e=5.482E-09  Naganishia liquefaciens